Protein AF-M1UFF3-F1 (afdb_monomer)

Sequence (546 aa):
MTYLPQLSGSFTPADRETIQTNIAIHHLTHVRTKAGDVWRVRTPLNEKSVPLNDASAPPSKTRVTYEQVESFGITQKQAESALDDVVKDLTDSGVTITISPSSHRALGEVTQAVANSVERVTGASPIETPAAGQATVAQHEKVAPTQQVNDSESPNSSPQHGGRAHAILSASGASRWLNCPPSARLEEHHPDTTSDAADQGTAAHELAEHKLRQLQGLPTTRPKSPWHDEEMDDYTDAYADCVMAELEAAKQNSPAAFLSIEERLDFSHIVPDGFGTGDAVIIADDTAIIIDLKYGKGVEVSAVENPQMKLYALGALHLYGMIYNIQKIKMVIFQPRRNNTSIFETTVTDLLTWAETVVKPTAELAMAGEGQLTPGSWCGFCKHAPQCTALAAQHFQAIPTTSATSLEPTTPAPDTLTDQQIAQVIEHSAAIKKWLTSVEKHALTQAHNGHTYPGLKLVEGRSVRKWKDEHKVAEIAEAHGIDPWQKKLIGITDMTKLMGKKEFTEQLGDCLIKPEGAPTLVPESDPRPALTPDNAETYFVAIEAA

Nearest PDB structures (foldseek):
  8xa9-assembly2_B  TM=4.402E-01  e=5.142E-04  Homo sapiens
  5zyv-assembly1_A  TM=4.316E-01  e=7.638E-04  Homo sapiens
  8xa9-assembly1_A  TM=3.882E-01  e=9.050E-04  Homo sapiens
  3fov-assembly1_A  TM=4.863E-01  e=6.282E-02  Rhodopseudomonas palustris CGA009

Foldseek 3Di:
DAWDFDFFDQFFLVCLVVVQVCCVVVVFQWWAFPVRDIFGFDPDQDSFWTAGDDPPDDPPPRTDGSRRTGGTTDHPVVLVVVVVVVCVVCVVVVHDDDDDPVCPPCSPVVVVVVVVVVCVVPVDDDDDDDDDDDDDDDDDDDDDDDDDDDDDDDPDDDDQPPDDDADLCELVLPVPCLQFLLLSVLQVPPDDDDDPLNLLQSLLLQQLLQVLCVVVVHDDDHDDDPNDDPVSVVQSVVLSVVLVVVQVVLCVQAVPKDKDAQDWQDPCVLAPVYIDGQRIWIDRQQEIETEHEDAHPPDDDAPAVRRSQLSSVSSVCVVCVVPGVHFKYKYWYRHVNNPDIHIDIDTPVVSVVCSVVRRRVSSVCSVVSHDDGDDDPSLLVRSCNLPDPNNVCVLCVLQPDDDPDDPDPPRPDPVPDDPVSVVSCVVCVVVVVSSVVVNVVVVLVVVVVVDDDPPDDDDDDPDDDDDPDVVVVCVVCVVVVHRPDDPDDDDLVVVCVVCPVVRCCVPCVVVDDPPDPDDDDDPPPPPDDDDDDDDPVVPDDDDDDD

Organism: NCBI:txid1121353

Solvent-accessible surface area (backbone atoms only — not comparable to full-atom values): 33144 Å² total; per-residue (Å²): 132,63,73,45,77,78,46,72,55,87,42,47,53,88,43,43,66,63,50,52,49,48,32,65,75,68,62,43,44,28,35,30,30,74,87,70,53,74,42,35,54,40,81,80,64,48,73,67,28,43,34,45,57,60,98,84,58,68,98,83,67,58,56,45,43,30,76,46,37,36,28,33,15,42,43,50,71,56,55,52,50,54,48,51,52,52,51,48,56,38,43,76,70,73,45,89,81,85,83,65,87,87,53,86,85,47,75,76,58,51,58,55,53,52,53,59,53,49,43,78,75,69,73,71,81,84,84,78,82,80,76,93,79,88,87,84,90,83,88,82,90,84,83,84,88,89,80,91,74,92,80,83,83,83,93,83,72,85,80,66,83,91,73,66,88,74,40,77,65,23,32,90,46,29,64,36,31,69,62,14,16,25,52,37,50,57,30,72,82,45,82,90,78,86,47,75,69,53,55,45,33,52,51,46,52,51,46,25,52,34,52,44,29,53,76,68,72,41,93,72,69,84,72,87,55,96,68,74,44,71,68,52,50,54,41,28,48,53,48,39,51,51,54,51,51,53,50,52,59,37,30,76,80,23,79,82,38,47,78,42,69,62,37,78,17,52,32,39,95,59,30,79,74,16,46,42,68,39,55,31,38,34,47,29,59,46,33,36,39,41,41,40,78,40,69,63,76,88,61,90,70,65,26,63,90,27,51,33,57,53,44,40,49,48,3,46,42,63,73,40,45,86,82,30,71,53,48,35,39,39,33,35,25,40,23,60,80,68,76,40,76,25,69,30,74,50,42,48,68,60,52,52,48,45,40,64,74,48,47,29,62,33,39,53,31,17,75,70,43,35,81,57,77,53,71,56,84,52,46,83,77,40,79,44,44,69,77,32,64,52,45,50,50,60,65,48,67,63,48,86,79,83,66,99,80,63,100,63,87,76,71,75,58,78,90,75,52,54,73,71,50,51,51,50,40,58,73,45,41,66,58,48,53,52,47,51,54,45,35,52,52,50,52,52,53,42,40,74,73,71,50,81,55,90,99,58,80,94,70,86,73,86,81,76,92,69,78,93,47,65,65,64,49,34,54,55,29,48,77,70,76,36,81,73,70,82,90,68,84,69,54,72,69,59,46,27,65,74,56,33,67,65,53,32,47,74,72,45,41,91,76,57,80,82,71,79,75,76,90,70,94,71,64,89,85,50,90,69,80,84,82,82,83,86,59,81,75,83,78,63,81,82,81,81,79,132

Radius of gyration: 33.37 Å; Cα contacts (8 Å, |Δi|>4): 600; chains: 1; bounding box: 122×68×86 Å

Secondary structure (DSSP, 8-state):
--EEEEEES---GGGHHHHHHHHHHTT--EEEETTS-EEEBPSSPPSSEEEB--TTS-TT-SEEEGGGEEEEEEEHHHHHHHHHHHHHHHHHTT------GGGTT-HHHHHHHHHHHHHHHH--PPPPPPPP-------------------------PPPGGG----TT-GGGHHHHHH-TTHHHHHHTS-----HHHHHHHHHHHHHHHHHHHHTT--------TT--HHHHHHHHHHHHHHHHHHHHHHHH-TT-EEEEEEEEE-TTTSTT-EEEEEEEEEETTEEEEEEE---SSS----TT-HHHHHHHHHHHHHHTTTS---EEEEEEEEGGGTEEEEEEEEHHHHHHHIIIIIHHHHHHHHHT-S----SGGGGG-TTGGG-HHHHHHHHHTS----TT-----PPPGGGS-HHHHHHHHHHHHHHHHHHHHHHHHHHHHHHTT---TT-------PPP--S-HHHHHHHHHHTT------PPPPHHHHHHHH-HHHHHHHHGGG---PPPPP----TTSSSPPPPPPPGGGS-------

InterPro domains:
  IPR011604 PD-(D/E)XK endonuclease-like domain superfamily [G3DSA:3.90.320.10] (164-390)
  IPR021229 Protein of unknown function DUF2800 [PF10926] (166-529)

Mean predicted aligned error: 20.54 Å

Structure (mmCIF, N/CA/C/O backbone):
data_AF-M1UFF3-F1
#
_entry.id   AF-M1UFF3-F1
#
loop_
_atom_site.group_PDB
_atom_site.id
_atom_site.type_symbol
_atom_site.label_atom_id
_atom_site.label_alt_id
_atom_site.label_comp_id
_atom_site.label_asym_id
_atom_site.label_entity_id
_atom_site.label_seq_id
_atom_site.pdbx_PDB_ins_code
_atom_site.Cartn_x
_atom_site.Cartn_y
_atom_site.Cartn_z
_atom_site.occupancy
_atom_site.B_iso_or_equiv
_atom_site.auth_seq_id
_atom_site.auth_comp_id
_atom_site.auth_asym_id
_atom_site.auth_atom_id
_atom_site.pdbx_PDB_model_num
ATOM 1 N N . MET A 1 1 ? -3.125 -33.004 30.866 1.00 61.38 1 MET A N 1
ATOM 2 C CA . MET A 1 1 ? -4.552 -32.615 30.928 1.00 61.38 1 MET A CA 1
ATOM 3 C C . MET A 1 1 ? -5.401 -33.856 30.709 1.00 61.38 1 MET A C 1
ATOM 5 O O . MET A 1 1 ? -5.140 -34.567 29.748 1.00 61.38 1 MET A O 1
ATOM 9 N N . THR A 1 2 ? -6.381 -34.136 31.570 1.00 79.88 2 THR A N 1
ATOM 10 C CA . THR A 1 2 ? -7.380 -35.185 31.301 1.00 79.88 2 THR A CA 1
ATOM 11 C C . THR A 1 2 ? -8.375 -34.644 30.272 1.00 79.88 2 THR A C 1
ATOM 13 O O . THR A 1 2 ? -9.005 -33.615 30.510 1.00 79.88 2 THR A O 1
ATOM 16 N N . TYR A 1 3 ? -8.460 -35.286 29.109 1.00 83.88 3 TYR A N 1
ATOM 17 C CA . TYR A 1 3 ? -9.338 -34.900 28.000 1.00 83.88 3 TYR A CA 1
ATOM 18 C C . TYR A 1 3 ? -10.590 -35.777 27.997 1.00 83.88 3 TYR A C 1
ATOM 20 O O . TYR A 1 3 ? -10.480 -36.992 28.161 1.00 83.88 3 TYR A O 1
ATOM 28 N N . LEU A 1 4 ? -11.752 -35.159 27.793 1.00 82.31 4 LEU A N 1
ATOM 29 C CA . LEU A 1 4 ? -13.057 -35.810 27.773 1.00 82.31 4 LEU A CA 1
ATOM 30 C C . LEU A 1 4 ? -13.633 -35.728 26.346 1.00 82.31 4 LEU A C 1
ATOM 32 O O . LEU A 1 4 ? -13.991 -34.629 25.912 1.00 82.31 4 LEU A O 1
ATOM 36 N N . PRO A 1 5 ? -13.693 -36.846 25.596 1.00 83.19 5 PRO A N 1
ATOM 37 C CA . PRO A 1 5 ? -14.281 -36.862 24.260 1.00 83.19 5 PRO A CA 1
ATOM 38 C C . PRO A 1 5 ? -15.801 -36.681 24.343 1.00 83.19 5 PRO A C 1
ATOM 40 O O . PRO A 1 5 ? -16.456 -37.303 25.177 1.00 83.19 5 PRO A O 1
ATOM 43 N N . GLN A 1 6 ? -16.360 -35.853 23.461 1.00 81.50 6 GLN A N 1
ATOM 44 C CA . GLN A 1 6 ? -17.807 -35.609 23.361 1.00 81.50 6 GLN A CA 1
ATOM 45 C C . GLN A 1 6 ? -18.354 -35.869 21.951 1.00 81.50 6 GLN A C 1
ATOM 47 O O . GLN A 1 6 ? -19.518 -36.217 21.804 1.00 81.50 6 GLN A O 1
ATOM 52 N N . LEU A 1 7 ? -17.505 -35.789 20.923 1.00 87.81 7 LEU A N 1
ATOM 53 C CA . LEU A 1 7 ? -17.826 -36.178 19.551 1.00 87.81 7 LEU A CA 1
ATOM 54 C C . LEU A 1 7 ? -16.718 -37.097 19.038 1.00 87.81 7 LEU A C 1
ATOM 56 O O . LEU A 1 7 ? -15.593 -36.646 18.852 1.00 87.81 7 LEU A O 1
ATOM 60 N N . SER A 1 8 ? -17.006 -38.379 18.832 1.00 88.94 8 SER A N 1
ATOM 61 C CA . SER A 1 8 ? -16.014 -39.373 18.391 1.00 88.94 8 SER A CA 1
ATOM 62 C C . SER A 1 8 ? -16.473 -40.046 17.107 1.00 88.94 8 SER A C 1
ATOM 64 O O . SER A 1 8 ? -17.661 -40.321 16.948 1.00 88.94 8 SER A O 1
ATOM 66 N N . GLY A 1 9 ? -15.547 -40.328 16.196 1.00 84.62 9 GLY A N 1
ATOM 67 C CA . GLY A 1 9 ? -15.889 -40.931 14.914 1.00 84.62 9 GLY A CA 1
ATOM 68 C C . GLY A 1 9 ? -14.729 -40.935 13.928 1.00 84.62 9 GLY A C 1
ATOM 69 O O . GLY A 1 9 ? -13.611 -40.540 14.244 1.00 84.62 9 GLY A O 1
ATOM 70 N N . SER A 1 10 ? -15.007 -41.402 12.714 1.00 86.81 10 SER A N 1
ATOM 71 C CA . SER A 1 10 ? -14.131 -41.155 11.568 1.00 86.81 10 SER A CA 1
ATOM 72 C C . SER A 1 10 ? -14.657 -39.935 10.831 1.00 86.81 10 SER A C 1
ATOM 74 O O . SER A 1 10 ? -15.828 -39.918 10.469 1.00 86.81 10 SER A O 1
ATOM 76 N N . PHE A 1 11 ? -13.801 -38.938 10.630 1.00 90.81 11 PHE A N 1
ATOM 77 C CA . PHE A 1 11 ? -14.174 -37.671 10.013 1.00 90.81 11 PHE A CA 1
ATOM 78 C C . PHE A 1 11 ? -13.532 -37.533 8.634 1.00 90.81 11 PHE A C 1
ATOM 80 O O . PHE A 1 11 ? -12.402 -37.974 8.412 1.00 90.81 11 PHE A O 1
ATOM 87 N N . THR A 1 12 ? -14.252 -36.886 7.726 1.00 91.62 12 THR A N 1
ATOM 88 C CA . THR A 1 12 ? -13.815 -36.537 6.372 1.00 91.62 12 THR A CA 1
ATOM 89 C C . THR A 1 12 ? -14.075 -35.048 6.101 1.00 91.62 12 THR A C 1
ATOM 91 O O . THR A 1 12 ? -14.859 -34.426 6.821 1.00 91.62 12 THR A O 1
ATOM 94 N N . PRO A 1 13 ? -13.484 -34.452 5.047 1.00 91.00 13 PRO A N 1
ATOM 95 C CA . PRO A 1 13 ? -13.806 -33.091 4.604 1.00 91.00 13 PRO A CA 1
ATOM 96 C C . PRO A 1 13 ? -15.309 -32.806 4.437 1.00 91.00 13 PRO A C 1
ATOM 98 O O . PRO A 1 13 ? -15.757 -31.689 4.689 1.00 91.00 13 PRO A O 1
ATOM 101 N N . ALA A 1 14 ? -16.103 -33.816 4.059 1.00 89.31 14 ALA A N 1
ATOM 102 C CA . ALA A 1 14 ? -17.551 -33.681 3.892 1.00 89.31 14 ALA A CA 1
ATOM 103 C C . ALA A 1 14 ? -18.289 -33.433 5.220 1.00 89.31 14 ALA A C 1
ATOM 105 O O . ALA A 1 14 ? -19.358 -32.827 5.227 1.00 89.31 14 ALA A O 1
ATOM 106 N N . ASP A 1 15 ? -17.702 -33.840 6.348 1.00 88.25 15 ASP A N 1
ATOM 107 C CA . ASP A 1 15 ? -18.299 -33.695 7.676 1.00 88.25 15 ASP A CA 1
ATOM 108 C C . ASP A 1 15 ? -18.047 -32.310 8.291 1.00 88.25 15 ASP A C 1
ATOM 110 O O . ASP A 1 15 ? -18.546 -32.027 9.381 1.00 88.25 15 ASP A O 1
ATOM 114 N N . ARG A 1 16 ? -17.287 -31.431 7.612 1.00 90.31 16 ARG A N 1
ATOM 115 C CA . ARG A 1 16 ? -16.853 -30.125 8.135 1.00 90.31 16 ARG A CA 1
ATOM 116 C C . ARG A 1 16 ? -17.991 -29.324 8.749 1.00 90.31 16 ARG A C 1
ATOM 118 O O . ARG A 1 16 ? -17.844 -28.842 9.866 1.00 90.31 16 ARG A O 1
ATOM 125 N N . GLU A 1 17 ? -19.092 -29.148 8.022 1.00 86.62 17 GLU A N 1
ATOM 126 C CA . GLU A 1 17 ? -20.212 -28.314 8.475 1.00 86.62 17 GLU A CA 1
ATOM 127 C C . GLU A 1 17 ? -20.863 -28.909 9.729 1.00 86.62 17 GLU A C 1
ATOM 129 O O . GLU A 1 17 ? -21.040 -28.217 10.728 1.00 86.62 17 GLU A O 1
ATOM 134 N N . THR A 1 18 ? -21.080 -30.224 9.737 1.00 86.94 18 THR A N 1
ATOM 135 C CA . THR A 1 18 ? -21.598 -30.954 10.899 1.00 86.94 18 THR A CA 1
ATOM 136 C C . THR A 1 18 ? -20.680 -30.815 12.114 1.00 86.94 18 THR A C 1
ATOM 138 O O . THR A 1 18 ? -21.150 -30.554 13.224 1.00 86.94 18 THR A O 1
ATOM 141 N N . ILE A 1 19 ? -19.363 -30.949 11.931 1.00 89.06 19 ILE A N 1
ATOM 142 C CA . ILE A 1 19 ? -18.381 -30.793 13.014 1.00 89.06 19 ILE A CA 1
ATOM 143 C C . ILE A 1 19 ? -18.367 -29.343 13.513 1.00 89.06 19 ILE A C 1
ATOM 145 O O . ILE A 1 19 ? -18.391 -29.116 14.720 1.00 89.06 19 ILE A O 1
ATOM 149 N N . GLN A 1 20 ? -18.369 -28.365 12.604 1.00 88.44 20 GLN A N 1
ATOM 150 C CA . GLN A 1 20 ? -18.406 -26.935 12.914 1.00 88.44 20 GLN A CA 1
ATOM 151 C C . GLN A 1 20 ? -19.612 -26.590 13.798 1.00 88.44 20 GLN A C 1
ATOM 153 O O . GLN A 1 20 ? -19.463 -25.904 14.811 1.00 88.44 20 GLN A O 1
ATOM 158 N N . THR A 1 21 ? -20.788 -27.115 13.448 1.00 82.69 21 THR A N 1
ATOM 159 C CA . THR A 1 21 ? -22.020 -26.954 14.224 1.00 82.69 21 THR A CA 1
ATOM 160 C C . THR A 1 21 ? -21.904 -27.599 15.604 1.00 82.69 21 THR A C 1
ATOM 162 O O . THR A 1 21 ? -22.241 -26.965 16.599 1.00 82.69 21 THR A O 1
ATOM 165 N N . ASN A 1 22 ? -21.366 -28.818 15.701 1.00 82.88 22 ASN A N 1
ATOM 166 C CA . ASN A 1 22 ? -21.171 -29.489 16.991 1.00 82.88 22 ASN A CA 1
ATOM 167 C C . ASN A 1 22 ? -20.160 -28.760 17.891 1.00 82.88 22 ASN A C 1
ATOM 169 O O . ASN A 1 22 ? -20.372 -28.676 19.098 1.00 82.88 22 ASN A O 1
ATOM 173 N N . ILE A 1 23 ? -19.091 -28.196 17.319 1.00 85.25 23 ILE A N 1
ATOM 174 C CA . ILE A 1 23 ? -18.131 -27.362 18.052 1.00 85.25 23 ILE A CA 1
ATOM 175 C C . ILE A 1 23 ? -18.831 -26.141 18.655 1.00 85.25 23 ILE A C 1
ATOM 177 O O . ILE A 1 23 ? -18.603 -25.833 19.824 1.00 85.25 23 ILE A O 1
ATOM 181 N N . ALA A 1 24 ? -19.695 -25.478 17.882 1.00 75.75 24 ALA A N 1
ATOM 182 C CA . ALA A 1 24 ? -20.435 -24.310 18.346 1.00 75.75 24 ALA A CA 1
ATOM 183 C C . ALA A 1 24 ? -21.475 -24.663 19.425 1.00 75.75 24 ALA A C 1
ATOM 185 O O . ALA A 1 24 ? -21.531 -23.986 20.447 1.00 75.75 24 ALA A O 1
ATOM 186 N N . ILE A 1 25 ? -22.260 -25.729 19.222 1.00 75.81 25 ILE A N 1
ATOM 187 C CA . ILE A 1 25 ? -23.341 -26.143 20.135 1.00 75.81 25 ILE A CA 1
ATOM 188 C C . ILE A 1 25 ? -22.792 -26.684 21.457 1.00 75.81 25 ILE A C 1
ATOM 190 O O . ILE A 1 25 ? -23.290 -26.338 22.524 1.00 75.81 25 ILE A O 1
ATOM 194 N N . HIS A 1 26 ? -21.779 -27.549 21.399 1.00 77.12 26 HIS A N 1
ATOM 195 C CA . HIS A 1 26 ? -21.250 -28.238 22.578 1.00 77.12 26 HIS A CA 1
ATOM 196 C C . HIS A 1 26 ? -19.996 -27.569 23.151 1.00 77.12 26 HIS A C 1
ATOM 198 O O . HIS A 1 26 ? -19.351 -28.128 24.036 1.00 77.12 26 HIS A O 1
ATOM 204 N N . HIS A 1 27 ? -19.635 -26.384 22.647 1.00 81.50 27 HIS A N 1
ATOM 205 C CA . HIS A 1 27 ? -18.448 -25.629 23.056 1.00 81.50 27 HIS A CA 1
ATOM 206 C C . HIS A 1 27 ? -17.168 -26.486 23.067 1.00 81.50 27 HIS A C 1
ATOM 208 O O . HIS A 1 27 ? -16.345 -26.416 23.986 1.00 81.50 27 HIS A O 1
ATOM 214 N N . LEU A 1 28 ? -16.995 -27.325 22.041 1.00 87.06 28 LEU A N 1
ATOM 215 C CA . LEU A 1 28 ? -15.848 -28.226 21.942 1.00 87.06 28 LEU A CA 1
ATOM 216 C C . LEU A 1 28 ? -14.594 -27.406 21.656 1.00 87.06 28 LEU A C 1
ATOM 218 O O . LEU A 1 28 ? -14.489 -26.727 20.640 1.00 87.06 28 LEU A O 1
ATOM 222 N N . THR A 1 29 ? -13.615 -27.473 22.549 1.00 88.62 29 THR A N 1
ATOM 223 C CA . THR A 1 29 ? -12.421 -26.619 22.461 1.00 88.62 29 THR A CA 1
ATOM 224 C C . THR A 1 29 ? -11.179 -27.373 22.013 1.00 88.62 29 THR A C 1
ATOM 226 O O . THR A 1 29 ? -10.189 -26.740 21.651 1.00 88.62 29 THR A O 1
ATOM 229 N N . HIS A 1 30 ? -11.204 -28.706 22.038 1.00 92.00 30 HIS A N 1
ATOM 230 C CA . HIS A 1 30 ? -10.039 -29.543 21.780 1.00 92.00 30 HIS A CA 1
ATOM 231 C C . HIS A 1 30 ? -10.352 -30.691 20.820 1.00 92.00 30 HIS A C 1
ATOM 233 O O . HIS A 1 30 ? -11.442 -31.260 20.830 1.00 92.00 30 HIS A O 1
ATOM 239 N N . VAL A 1 31 ? -9.349 -31.082 20.042 1.00 92.81 31 VAL A N 1
ATOM 240 C CA . VAL A 1 31 ? -9.351 -32.237 19.150 1.00 92.81 31 VAL A CA 1
ATOM 241 C C . VAL A 1 31 ? -8.292 -33.226 19.614 1.00 92.81 31 VAL A C 1
ATOM 243 O O . VAL A 1 31 ? -7.175 -32.839 19.954 1.00 92.81 31 VAL A O 1
ATOM 246 N N . ARG A 1 32 ? -8.638 -34.509 19.634 1.00 91.94 32 ARG A N 1
ATOM 247 C CA . ARG A 1 32 ? -7.701 -35.612 19.815 1.00 91.94 32 ARG A CA 1
ATOM 248 C C . ARG A 1 32 ? -7.445 -36.264 18.465 1.00 91.94 32 ARG A C 1
ATOM 250 O O . ARG A 1 32 ? -8.379 -36.584 17.731 1.00 91.94 32 ARG A O 1
ATOM 257 N N . THR A 1 33 ? -6.177 -36.448 18.137 1.00 92.50 33 THR A N 1
ATOM 258 C CA . THR A 1 33 ? -5.748 -37.181 16.943 1.00 92.50 33 THR A CA 1
ATOM 259 C C . THR A 1 33 ? -5.658 -38.675 17.230 1.00 92.50 33 THR A C 1
ATOM 261 O O . THR A 1 33 ? -5.407 -39.067 18.365 1.00 92.50 33 THR A O 1
ATOM 264 N N . LYS A 1 34 ? -5.727 -39.510 16.189 1.00 90.44 34 LYS A N 1
ATOM 265 C CA . LYS A 1 34 ? -5.519 -40.969 16.286 1.00 90.44 34 LYS A CA 1
ATOM 266 C C . LYS A 1 34 ? -4.137 -41.365 16.826 1.00 90.44 34 LYS A C 1
ATOM 268 O O . LYS A 1 34 ? -3.945 -42.501 17.244 1.00 90.44 34 LYS A O 1
ATOM 273 N N . ALA A 1 35 ? -3.172 -40.442 16.815 1.00 86.00 35 ALA A N 1
ATOM 274 C CA . ALA A 1 35 ? -1.857 -40.625 17.430 1.00 86.00 35 ALA A CA 1
ATOM 275 C C . ALA A 1 35 ? -1.863 -40.386 18.956 1.00 86.00 35 ALA A C 1
ATOM 277 O O . ALA A 1 35 ? -0.835 -40.552 19.604 1.00 86.00 35 ALA A O 1
ATOM 278 N N . GLY A 1 36 ? -3.004 -39.995 19.534 1.00 84.88 36 GLY A N 1
ATOM 279 C CA . GLY A 1 36 ? -3.168 -39.695 20.956 1.00 84.88 36 GLY A CA 1
ATOM 280 C C . GLY A 1 36 ? -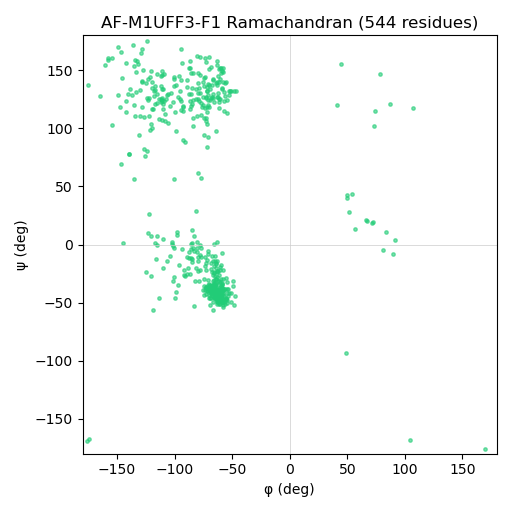2.896 -38.237 21.334 1.00 84.88 36 GLY A C 1
ATOM 281 O O . GLY A 1 36 ? -3.193 -37.850 22.466 1.00 84.88 36 GLY A O 1
ATOM 282 N N . ASP A 1 37 ? -2.386 -37.413 20.411 1.00 87.31 37 ASP A N 1
ATOM 283 C CA . ASP A 1 37 ? -2.147 -35.990 20.672 1.00 87.31 37 ASP A CA 1
ATOM 284 C C . ASP A 1 37 ? -3.472 -35.241 20.864 1.00 87.31 37 ASP A C 1
ATOM 286 O O . ASP A 1 37 ? -4.401 -35.427 20.073 1.00 87.31 37 ASP A O 1
ATOM 290 N N . VAL A 1 38 ? -3.538 -34.349 21.855 1.00 87.56 38 VAL A N 1
ATOM 291 C CA . VAL A 1 38 ? -4.688 -33.468 22.106 1.00 87.56 38 VAL A CA 1
ATOM 292 C C . VAL A 1 38 ? -4.274 -32.025 21.858 1.00 87.56 38 VAL A C 1
ATOM 294 O O . VAL A 1 38 ? -3.327 -31.544 22.473 1.00 87.56 38 VAL A O 1
ATOM 297 N N . TRP A 1 39 ? -5.015 -31.333 21.000 1.00 87.81 39 TRP A N 1
ATOM 298 C CA . TRP A 1 39 ? -4.740 -29.961 20.587 1.00 87.81 39 TRP A CA 1
ATOM 299 C C . TRP A 1 39 ? -5.969 -29.092 20.777 1.00 87.81 39 TRP A C 1
ATOM 301 O O . TRP A 1 39 ? -7.095 -29.567 20.638 1.00 87.81 39 TRP A O 1
ATOM 311 N N . ARG A 1 40 ? -5.775 -27.804 21.050 1.00 88.31 40 ARG A N 1
ATOM 312 C CA . ARG A 1 40 ? -6.879 -26.846 21.025 1.00 88.31 40 ARG A CA 1
ATOM 313 C C . ARG A 1 40 ? -7.262 -26.548 19.576 1.00 88.31 40 ARG A C 1
ATOM 315 O O . ARG A 1 40 ? -6.389 -26.374 18.728 1.00 88.31 40 ARG A O 1
ATOM 322 N N . VAL A 1 41 ? -8.558 -26.503 19.297 1.00 88.25 41 VAL A N 1
ATOM 323 C CA . VAL A 1 41 ? -9.100 -26.264 17.954 1.00 88.25 41 VAL A CA 1
ATOM 324 C C . VAL A 1 41 ? -9.280 -24.773 17.726 1.00 88.25 41 VAL A C 1
ATOM 326 O O . VAL A 1 41 ? -9.700 -24.041 18.624 1.00 88.25 41 VAL A O 1
ATOM 329 N N . ARG A 1 42 ? -8.981 -24.333 16.506 1.00 85.69 42 ARG A N 1
ATOM 330 C CA . ARG A 1 42 ? -9.350 -23.019 15.996 1.00 85.69 42 ARG A CA 1
ATOM 331 C C . ARG A 1 42 ? -10.580 -23.144 15.099 1.00 85.69 42 ARG A C 1
ATOM 333 O O . ARG A 1 42 ? -10.723 -24.120 14.370 1.00 85.69 42 ARG A O 1
ATOM 340 N N . THR A 1 43 ? -11.457 -22.151 15.143 1.00 81.31 43 THR A N 1
ATOM 341 C CA . THR A 1 43 ? -12.615 -22.035 14.250 1.00 81.31 43 THR A CA 1
ATOM 342 C C . THR A 1 43 ? -12.544 -20.729 13.450 1.00 81.31 43 THR A C 1
ATOM 344 O O . THR A 1 43 ? -12.041 -19.748 14.001 1.00 81.31 43 THR A O 1
ATOM 347 N N . PRO A 1 44 ? -13.070 -20.678 12.210 1.00 85.38 44 PRO A N 1
ATOM 348 C CA . PRO A 1 44 ? -13.746 -21.766 11.498 1.00 85.38 44 PRO A CA 1
ATOM 349 C C . PRO A 1 44 ? -12.796 -22.894 11.060 1.00 85.38 44 PRO A C 1
ATOM 351 O O . PRO A 1 44 ? -11.581 -22.734 11.059 1.00 85.38 44 PRO A O 1
ATOM 354 N N . LEU A 1 45 ? -13.354 -24.069 10.770 1.00 88.69 45 LEU A N 1
ATOM 355 C CA . LEU A 1 45 ? -12.615 -25.217 10.261 1.00 88.69 45 LEU A CA 1
ATOM 356 C C . LEU A 1 45 ? -12.334 -25.042 8.762 1.00 88.69 45 LEU A C 1
ATOM 358 O O . LEU A 1 45 ? -13.176 -24.544 8.009 1.00 88.69 45 LEU A O 1
ATOM 362 N N . ASN A 1 46 ? -11.181 -25.525 8.302 1.00 86.31 46 ASN A N 1
ATOM 363 C CA . ASN A 1 46 ? -10.808 -25.446 6.890 1.00 86.31 46 ASN A CA 1
ATOM 364 C C . ASN A 1 46 ? -11.501 -26.558 6.094 1.00 86.31 46 ASN A C 1
ATOM 366 O O . ASN A 1 46 ? -11.958 -27.559 6.648 1.00 86.31 46 ASN A O 1
ATOM 370 N N . GLU A 1 47 ? -11.555 -26.414 4.769 1.00 84.56 47 GLU A N 1
ATOM 371 C CA . GLU A 1 47 ? -12.203 -27.396 3.886 1.00 84.56 47 GLU A CA 1
ATOM 372 C C . GLU A 1 47 ? -11.628 -28.811 4.046 1.00 84.56 47 GLU A C 1
ATOM 374 O O . GLU A 1 47 ? -12.380 -29.775 4.065 1.00 84.56 47 GLU A O 1
ATOM 379 N N . LYS A 1 48 ? -10.309 -28.941 4.239 1.00 87.75 48 LYS A N 1
ATOM 380 C CA . LYS A 1 48 ? -9.615 -30.242 4.300 1.00 87.75 48 LYS A CA 1
ATOM 381 C C . LYS A 1 48 ? -8.944 -30.546 5.644 1.00 87.75 48 LYS A C 1
ATOM 383 O O . LYS A 1 48 ? -8.298 -31.582 5.787 1.00 87.75 48 LYS A O 1
ATOM 388 N N . SER A 1 49 ? -9.052 -29.657 6.631 1.00 91.06 49 SER A N 1
ATOM 389 C CA . SER A 1 49 ? -8.337 -29.816 7.902 1.00 91.06 49 SER A CA 1
ATOM 390 C C . SER A 1 49 ? -8.963 -29.049 9.062 1.00 91.06 49 SER A C 1
ATOM 392 O O . SER A 1 49 ? -9.616 -28.028 8.875 1.00 91.06 49 SER A O 1
ATOM 394 N N . VAL A 1 50 ? -8.642 -29.488 10.275 1.00 90.75 50 VAL A N 1
ATOM 395 C CA . VAL A 1 50 ? -8.913 -28.806 11.540 1.00 90.75 50 VAL A CA 1
ATOM 396 C C . VAL A 1 50 ? -7.699 -27.942 11.909 1.00 90.75 50 VAL A C 1
ATOM 398 O O . VAL A 1 50 ? -6.621 -28.498 12.154 1.00 90.75 50 VAL A O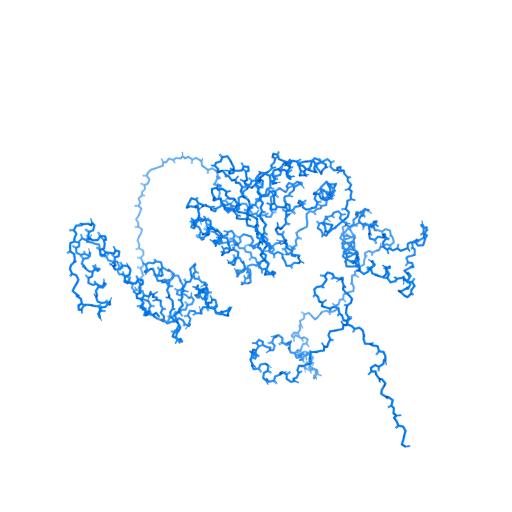 1
ATOM 401 N N . PRO A 1 51 ? -7.826 -26.606 11.944 1.00 88.69 51 PRO A N 1
ATOM 402 C CA . PRO A 1 51 ? -6.746 -25.733 12.382 1.00 88.69 51 PRO A CA 1
ATOM 403 C C . PRO A 1 51 ? -6.566 -25.816 13.905 1.00 88.69 51 PRO A C 1
ATOM 405 O O . PRO A 1 51 ? -7.529 -25.977 14.661 1.00 88.69 51 PRO A O 1
ATOM 408 N N . LEU A 1 52 ? -5.316 -25.739 14.360 1.00 88.50 52 LEU A N 1
ATOM 409 C CA . LEU A 1 52 ? -4.928 -25.886 15.762 1.00 88.50 52 LEU A CA 1
ATOM 410 C C . LEU A 1 52 ? -4.488 -24.539 16.348 1.00 88.50 52 LEU A C 1
ATOM 412 O O . LEU A 1 52 ? -3.903 -23.717 15.649 1.00 88.50 52 LEU A O 1
ATOM 416 N N . ASN A 1 53 ? -4.755 -24.319 17.634 1.00 70.88 53 ASN A N 1
ATOM 417 C CA . ASN A 1 53 ? -4.404 -23.093 18.349 1.00 70.88 53 ASN A CA 1
ATOM 418 C C . ASN A 1 53 ? -3.596 -23.408 19.614 1.00 70.88 53 ASN A C 1
ATOM 420 O O . ASN A 1 53 ? -4.153 -23.470 20.709 1.00 70.88 53 ASN A O 1
ATOM 424 N N . ASP A 1 54 ? -2.290 -23.625 19.479 1.00 63.59 54 ASP A N 1
ATOM 425 C CA . ASP A 1 54 ? -1.409 -23.744 20.640 1.00 63.59 54 ASP A CA 1
ATOM 426 C C . ASP A 1 54 ? -0.135 -22.916 20.442 1.00 63.59 54 ASP A C 1
ATOM 428 O O . ASP A 1 54 ? 0.719 -23.241 19.617 1.00 63.59 54 ASP A O 1
ATOM 432 N N . ALA A 1 55 ? -0.013 -21.838 21.221 1.00 48.53 55 ALA A N 1
ATOM 433 C CA . ALA A 1 55 ? 1.142 -20.941 21.225 1.00 48.53 55 ALA A CA 1
ATOM 434 C C . ALA A 1 55 ? 2.438 -21.619 21.717 1.00 48.53 55 ALA A C 1
ATOM 436 O O . ALA A 1 55 ? 3.512 -21.031 21.607 1.00 48.53 55 ALA A O 1
ATOM 437 N N . SER A 1 56 ? 2.352 -22.838 22.266 1.00 46.53 56 SER A N 1
ATOM 438 C CA . SER A 1 56 ? 3.494 -23.612 22.768 1.00 46.53 56 SER A CA 1
ATOM 439 C C . SER A 1 56 ? 3.971 -24.727 21.824 1.00 46.53 56 SER A C 1
ATOM 441 O O . SER A 1 56 ? 4.955 -25.408 22.122 1.00 46.53 56 SER A O 1
ATOM 443 N N . ALA A 1 57 ? 3.310 -24.916 20.676 1.00 49.56 57 ALA A N 1
ATOM 444 C CA . ALA A 1 57 ? 3.654 -25.964 19.722 1.00 49.56 57 ALA A CA 1
ATOM 445 C C . ALA A 1 57 ? 4.860 -25.584 18.836 1.00 49.56 57 ALA A C 1
ATOM 447 O O . ALA A 1 57 ? 5.021 -24.418 18.470 1.00 49.56 57 ALA A O 1
ATOM 448 N N . PRO A 1 58 ? 5.701 -26.552 18.421 1.00 47.47 58 PRO A N 1
ATOM 449 C CA . PRO A 1 58 ? 6.723 -26.301 17.409 1.00 47.47 58 PRO A CA 1
ATOM 450 C C . PRO A 1 58 ? 6.080 -25.821 16.088 1.00 47.47 58 PRO A C 1
ATOM 452 O O . PRO A 1 58 ? 4.980 -26.267 15.753 1.00 47.47 58 PRO A O 1
ATOM 455 N N . PRO A 1 59 ? 6.770 -24.984 15.285 1.00 51.03 59 PRO A N 1
ATOM 456 C CA . PRO A 1 59 ? 6.208 -24.278 14.119 1.00 51.03 59 PRO A CA 1
ATOM 457 C C . PRO A 1 59 ? 5.703 -25.170 12.966 1.00 51.03 59 PRO A C 1
ATOM 459 O O . PRO A 1 59 ? 5.285 -24.663 11.931 1.00 51.03 59 PRO A O 1
ATOM 462 N N . SER A 1 60 ? 5.751 -26.498 13.100 1.00 53.31 60 SER A N 1
ATOM 463 C CA . SER A 1 60 ? 5.453 -27.448 12.026 1.00 53.31 60 SER A CA 1
ATOM 464 C C . SER A 1 60 ? 4.023 -27.995 12.007 1.00 53.31 60 SER A C 1
ATOM 466 O O . SER A 1 60 ? 3.623 -28.531 10.975 1.00 53.31 60 SER A O 1
ATOM 468 N N . LYS A 1 61 ? 3.239 -27.897 13.093 1.00 62.78 61 LYS A N 1
ATOM 469 C CA . LYS A 1 61 ? 1.909 -28.539 13.172 1.00 62.78 61 LYS A CA 1
ATOM 470 C C . LYS A 1 61 ? 0.813 -27.533 13.525 1.00 62.78 61 LYS A C 1
ATOM 472 O O . LYS A 1 61 ? 0.318 -27.485 14.642 1.00 62.78 61 LYS A O 1
ATOM 477 N N . THR A 1 62 ? 0.432 -26.732 12.533 1.00 79.06 62 THR A N 1
ATOM 478 C CA . THR A 1 62 ? -0.632 -25.716 12.637 1.00 79.06 62 THR A CA 1
ATOM 479 C C . THR A 1 62 ? -2.036 -26.270 12.369 1.00 79.06 62 THR A C 1
ATOM 481 O O . THR A 1 62 ? -3.028 -25.592 12.627 1.00 79.06 62 THR A O 1
ATOM 484 N N . ARG A 1 63 ? -2.146 -27.500 11.844 1.00 85.62 63 ARG A N 1
ATOM 485 C CA . ARG A 1 63 ? -3.412 -28.147 11.463 1.00 85.62 63 ARG A CA 1
ATOM 486 C C . ARG A 1 63 ? -3.310 -29.677 11.497 1.00 85.62 63 ARG A C 1
ATOM 488 O O . ARG A 1 63 ? -2.210 -30.228 11.426 1.00 85.62 63 ARG A O 1
ATOM 495 N N . VAL A 1 64 ? -4.453 -30.358 11.564 1.00 90.25 64 VAL A N 1
ATOM 496 C CA . VAL A 1 64 ? -4.587 -31.816 11.370 1.00 90.25 64 VAL A CA 1
ATOM 497 C C . VAL A 1 64 ? -5.667 -32.106 10.335 1.00 90.25 64 VAL A C 1
ATOM 499 O O . VAL A 1 64 ? -6.687 -31.428 10.292 1.00 90.25 64 VAL A O 1
ATOM 502 N N . THR A 1 65 ? -5.445 -33.090 9.469 1.00 92.81 65 THR A N 1
ATOM 503 C CA . THR A 1 65 ? -6.465 -33.523 8.492 1.00 92.81 65 THR A CA 1
ATOM 504 C C . THR A 1 65 ? -7.632 -34.206 9.206 1.00 92.81 65 THR A C 1
ATOM 506 O O . THR A 1 65 ? -7.439 -34.767 10.288 1.00 92.81 65 THR A O 1
ATOM 509 N N . TYR A 1 66 ? -8.838 -34.174 8.631 1.00 91.69 66 TYR A N 1
ATOM 510 C CA . TYR A 1 66 ? -10.013 -34.808 9.249 1.00 91.69 66 TYR A CA 1
ATOM 511 C C . TYR A 1 66 ? -9.801 -36.309 9.479 1.00 91.69 66 TYR A C 1
ATOM 513 O O . TYR A 1 66 ? -10.172 -36.846 10.520 1.00 91.69 66 TYR A O 1
ATOM 521 N N . GLU A 1 67 ? -9.081 -36.966 8.574 1.00 91.44 67 GLU A N 1
ATOM 522 C CA . GLU A 1 67 ? -8.756 -38.387 8.646 1.00 91.44 67 GLU A CA 1
ATOM 523 C C . GLU A 1 67 ? -7.846 -38.727 9.836 1.00 91.44 67 GLU A C 1
ATOM 525 O O . GLU A 1 67 ? -7.838 -39.869 10.309 1.00 91.44 67 GLU A O 1
ATOM 530 N N . GLN A 1 68 ? -7.078 -37.750 10.330 1.00 92.06 68 GLN A N 1
ATOM 531 C CA . GLN A 1 68 ? -6.217 -37.884 11.507 1.00 92.06 68 GLN A CA 1
ATOM 532 C C . GLN A 1 68 ? -6.963 -37.647 12.823 1.00 92.06 68 GLN A C 1
ATOM 534 O O . GLN A 1 68 ? -6.408 -37.950 13.883 1.00 92.06 68 GLN A O 1
ATOM 539 N N . VAL A 1 69 ? -8.187 -37.121 12.781 1.00 93.56 69 VAL A N 1
ATOM 540 C CA . VAL A 1 69 ? -8.988 -36.846 13.974 1.00 93.56 69 VAL A CA 1
ATOM 541 C C . VAL A 1 69 ? -9.621 -38.134 14.499 1.00 93.56 69 VAL A C 1
ATOM 543 O O . VAL A 1 69 ? -10.149 -38.946 13.742 1.00 93.56 69 VAL A O 1
ATOM 546 N N . GLU A 1 70 ? -9.537 -38.324 15.814 1.00 93.62 70 GLU A N 1
ATOM 547 C CA . GLU A 1 70 ? -10.210 -39.392 16.559 1.00 93.62 70 GLU A CA 1
ATOM 548 C C . GLU A 1 70 ? -11.479 -38.861 17.241 1.00 93.62 70 GLU A C 1
ATOM 550 O O . GLU A 1 70 ? -12.545 -39.473 17.156 1.00 93.62 70 GLU A O 1
ATOM 555 N N . SER A 1 71 ? -11.381 -37.701 17.900 1.00 94.31 71 SER A N 1
ATOM 556 C CA . SER A 1 71 ? -12.511 -37.098 18.609 1.00 94.31 71 SER A CA 1
ATOM 557 C C . SER A 1 71 ? -12.357 -35.589 18.824 1.00 94.31 71 SER A C 1
ATOM 559 O O . SER A 1 71 ? -11.247 -35.061 18.851 1.00 94.31 71 SER A O 1
ATOM 561 N N . PHE A 1 72 ? -13.469 -34.903 19.080 1.00 93.69 72 PHE A N 1
ATOM 562 C CA . PHE A 1 72 ? -13.538 -33.547 19.627 1.00 93.69 72 PHE A CA 1
ATOM 563 C C . PHE A 1 72 ? -14.105 -33.574 21.051 1.00 93.69 72 PHE A C 1
ATOM 565 O O . PHE A 1 72 ? -14.886 -34.457 21.413 1.00 93.69 72 PHE A O 1
ATOM 572 N N . GLY A 1 73 ? -13.675 -32.630 21.886 1.00 91.44 73 GLY A N 1
ATOM 573 C CA . GLY A 1 73 ? -13.984 -32.643 23.310 1.00 91.44 73 GLY A CA 1
ATOM 574 C C . GLY A 1 73 ? -13.503 -31.409 24.066 1.00 91.44 73 GLY A C 1
ATOM 575 O O . GLY A 1 73 ? -13.089 -30.403 23.484 1.00 91.44 73 GLY A O 1
ATOM 576 N N . ILE A 1 74 ? -13.541 -31.520 25.389 1.00 87.00 74 ILE A N 1
ATOM 577 C CA . ILE A 1 74 ? -13.114 -30.489 26.342 1.00 87.00 74 ILE A CA 1
ATOM 578 C C . ILE A 1 74 ? -12.134 -31.082 27.360 1.00 87.00 74 ILE A C 1
ATOM 580 O O . ILE A 1 74 ? -11.959 -32.299 27.459 1.00 87.00 74 ILE A O 1
ATOM 584 N N . THR A 1 75 ? -11.467 -30.229 28.133 1.00 84.69 75 THR A N 1
ATOM 585 C CA . THR A 1 75 ? -10.623 -30.687 29.247 1.00 84.69 75 THR A CA 1
ATOM 586 C C . THR A 1 75 ? -11.442 -30.853 30.526 1.00 84.69 75 THR A C 1
ATOM 588 O O . THR A 1 75 ? -12.422 -30.143 30.740 1.00 84.69 75 THR A O 1
ATOM 591 N N . GLN A 1 76 ? -11.014 -31.750 31.418 1.00 75.94 76 GLN A N 1
ATOM 592 C CA . GLN A 1 76 ? -11.670 -31.965 32.714 1.00 75.94 76 GLN A CA 1
ATOM 593 C C . GLN A 1 76 ? -11.798 -30.666 33.529 1.00 75.94 76 GLN A C 1
ATOM 595 O O . GLN A 1 76 ? -12.847 -30.414 34.104 1.00 75.94 76 GLN A O 1
ATOM 600 N N . LYS A 1 77 ? -10.784 -29.792 33.493 1.00 74.50 77 LYS A N 1
ATOM 601 C CA . LYS A 1 77 ? -10.821 -28.481 34.161 1.00 74.50 77 LYS A CA 1
ATOM 602 C C . LYS A 1 77 ? -11.938 -27.575 33.621 1.00 74.50 77 LYS A C 1
ATOM 604 O O . LYS A 1 77 ? -12.552 -26.839 34.382 1.00 74.50 77 LYS A O 1
ATOM 609 N N . GLN A 1 78 ? -12.200 -27.618 32.313 1.00 71.50 78 GLN A N 1
ATOM 610 C CA . GLN A 1 78 ? -13.307 -26.869 31.706 1.00 71.50 78 GLN A CA 1
ATOM 611 C C . GLN A 1 78 ? -14.662 -27.487 32.055 1.00 71.50 78 GLN A C 1
ATOM 613 O O . GLN A 1 78 ? -15.610 -26.752 32.296 1.00 71.50 78 GLN A O 1
ATOM 618 N N . ALA A 1 79 ? -14.746 -28.818 32.124 1.00 69.44 79 ALA A N 1
ATOM 619 C CA . ALA A 1 79 ? -15.959 -29.506 32.556 1.00 69.44 79 ALA A CA 1
ATOM 620 C C . ALA A 1 79 ? -16.308 -29.196 34.024 1.00 69.44 79 ALA A C 1
ATOM 622 O O . ALA A 1 79 ? -17.471 -28.970 34.337 1.00 69.44 79 ALA A O 1
ATOM 623 N N . GLU A 1 80 ? -15.306 -29.146 34.908 1.00 70.00 80 GLU A N 1
ATOM 624 C CA . GLU A 1 80 ? -15.464 -28.769 36.320 1.00 70.00 80 GLU A CA 1
ATOM 625 C C . GLU A 1 80 ? -15.898 -27.301 36.462 1.00 70.00 80 GLU A C 1
ATOM 627 O O . GLU A 1 80 ? -16.865 -27.028 37.163 1.00 70.00 80 GLU A O 1
ATOM 632 N N . SER A 1 81 ? -15.279 -26.376 35.717 1.00 69.25 81 SER A N 1
ATOM 633 C CA . SER A 1 81 ? -15.681 -24.959 35.705 1.00 69.25 81 SER A CA 1
ATOM 634 C C . SER A 1 81 ? -17.123 -24.758 35.231 1.00 69.25 81 SER A C 1
ATOM 636 O O . SER A 1 81 ? -17.862 -23.994 35.838 1.00 69.25 81 SER A O 1
ATOM 638 N N . ALA A 1 82 ? -17.540 -25.457 34.171 1.00 67.69 82 ALA A N 1
ATOM 639 C CA . ALA A 1 82 ? -18.912 -25.372 33.673 1.00 67.69 82 ALA A CA 1
ATOM 640 C C . ALA A 1 82 ? -19.927 -25.935 34.684 1.00 67.69 82 ALA A C 1
ATOM 642 O O . ALA A 1 82 ? -21.049 -25.444 34.777 1.00 67.69 82 ALA A O 1
ATOM 643 N N . LEU A 1 83 ? -19.539 -26.958 35.455 1.00 65.25 83 LEU A N 1
ATOM 644 C CA . LEU A 1 83 ? -20.369 -27.498 36.528 1.00 65.25 83 LEU A CA 1
ATOM 645 C C . LEU A 1 83 ? -20.509 -26.494 37.681 1.00 65.25 83 LEU A C 1
ATOM 647 O O . LEU A 1 83 ? -21.614 -26.327 38.191 1.00 65.25 83 LEU A O 1
ATOM 651 N N . ASP A 1 84 ? -19.424 -25.817 38.060 1.00 66.44 84 ASP A N 1
ATOM 652 C CA . ASP A 1 84 ? -19.439 -24.785 39.101 1.00 66.44 84 ASP A CA 1
ATOM 653 C C . ASP A 1 84 ? -20.338 -23.599 38.713 1.00 66.44 84 ASP A C 1
ATOM 655 O O . ASP A 1 84 ? -21.110 -23.127 39.549 1.00 66.44 84 ASP A O 1
ATOM 659 N N . ASP A 1 85 ? -20.309 -23.171 37.446 1.00 66.19 85 ASP A N 1
ATOM 660 C CA . ASP A 1 85 ? -21.183 -22.107 36.930 1.00 66.19 85 ASP A CA 1
ATOM 661 C C . ASP A 1 85 ? -22.667 -22.517 36.968 1.00 66.19 85 ASP A C 1
ATOM 663 O O . ASP A 1 85 ? -23.512 -21.757 37.439 1.00 66.19 85 ASP A O 1
ATOM 667 N N . VAL A 1 86 ? -22.992 -23.753 36.568 1.00 66.38 86 VAL A N 1
ATOM 668 C CA . VAL A 1 86 ? -24.369 -24.281 36.638 1.00 66.38 86 VAL A CA 1
ATOM 669 C C . VAL A 1 86 ? -24.845 -24.424 38.084 1.00 66.38 86 VAL A C 1
ATOM 671 O O . VAL A 1 86 ? -25.990 -24.093 38.396 1.00 66.38 86 VAL A O 1
ATOM 674 N N . VAL A 1 87 ? -23.988 -24.917 38.984 1.00 65.12 87 VAL A N 1
ATOM 675 C CA . VAL A 1 87 ? -24.313 -25.012 40.413 1.00 65.12 87 VAL A CA 1
ATOM 676 C C . VAL A 1 87 ? -24.587 -23.622 40.967 1.00 65.12 87 VAL A C 1
ATOM 678 O O . VAL A 1 87 ? -25.603 -23.450 41.637 1.00 65.12 87 VAL A O 1
ATOM 681 N N . LYS A 1 88 ? -23.740 -22.641 40.636 1.00 66.88 88 LYS A N 1
ATOM 682 C CA . LYS A 1 88 ? -23.888 -21.247 41.048 1.00 66.88 88 LYS A CA 1
ATOM 683 C C . LYS A 1 88 ? -25.220 -20.655 40.583 1.00 66.88 88 LYS A C 1
ATOM 685 O O . LYS A 1 88 ? -25.971 -20.190 41.437 1.00 66.88 88 LYS A O 1
ATOM 690 N N . ASP A 1 89 ? -25.553 -20.766 39.298 1.00 66.19 89 ASP A N 1
ATOM 691 C CA . ASP A 1 89 ? -26.814 -20.265 38.728 1.00 66.19 89 ASP A CA 1
ATOM 692 C C . ASP A 1 89 ? -28.050 -20.894 39.391 1.00 66.19 89 ASP A C 1
ATOM 694 O O . ASP A 1 89 ? -29.058 -20.223 39.643 1.00 66.19 89 ASP A O 1
ATOM 698 N N . LEU A 1 90 ? -27.976 -22.185 39.728 1.00 62.19 90 LEU A N 1
ATOM 699 C CA . LEU A 1 90 ? -29.051 -22.884 40.432 1.00 62.19 90 LEU A CA 1
ATOM 700 C C . LEU A 1 90 ? -29.170 -22.426 41.894 1.00 62.19 90 LEU A C 1
ATOM 702 O O . LEU A 1 90 ? -30.291 -22.210 42.363 1.00 62.19 90 LEU A O 1
ATOM 706 N N . THR A 1 91 ? -28.054 -22.204 42.599 1.00 67.12 91 THR A N 1
ATOM 707 C CA . THR A 1 91 ? -28.077 -21.589 43.941 1.00 67.12 91 THR A CA 1
ATOM 708 C C . THR A 1 91 ? -28.612 -20.162 43.925 1.00 67.12 91 THR A C 1
ATOM 710 O O . THR A 1 91 ? -29.422 -19.821 44.787 1.00 67.12 91 THR A O 1
ATOM 713 N N . ASP A 1 92 ? -28.228 -19.352 42.937 1.00 69.19 92 ASP A N 1
ATOM 714 C CA . ASP A 1 92 ? -28.701 -17.971 42.778 1.00 69.19 92 ASP A CA 1
ATOM 715 C C . ASP A 1 92 ? -30.204 -17.929 42.435 1.00 69.19 92 ASP A C 1
ATOM 717 O O . ASP A 1 92 ? -30.916 -17.001 42.819 1.00 69.19 92 ASP A O 1
ATOM 721 N N . SER A 1 93 ? -30.721 -18.997 41.820 1.00 70.50 93 SER A N 1
ATOM 722 C CA . SER A 1 93 ? -32.153 -19.223 41.573 1.00 70.50 93 SER A CA 1
ATOM 723 C C . SER A 1 93 ? -32.908 -19.833 42.771 1.00 70.50 93 SER A C 1
ATOM 725 O O . SER A 1 93 ? -34.083 -20.186 42.652 1.00 70.50 93 SER A O 1
ATOM 727 N N . GLY A 1 94 ? -32.261 -19.966 43.936 1.00 62.25 94 GLY A N 1
ATOM 728 C CA . GLY A 1 94 ? -32.871 -20.449 45.180 1.00 62.25 94 GLY A CA 1
ATOM 729 C C . GLY A 1 94 ? -32.941 -21.975 45.330 1.00 62.25 94 GLY A C 1
ATOM 730 O O . GLY A 1 94 ? -33.593 -22.469 46.253 1.00 62.25 94 GLY A O 1
ATOM 731 N N . VAL A 1 95 ? -32.275 -22.740 44.459 1.00 57.69 95 VAL A N 1
ATOM 732 C CA . VAL A 1 95 ? -32.229 -24.208 44.515 1.00 57.69 95 VAL A CA 1
ATOM 733 C C . VAL A 1 95 ? -31.001 -24.653 45.314 1.00 57.69 95 VAL A C 1
ATOM 735 O O . VAL A 1 95 ? -29.864 -24.391 44.937 1.00 57.69 95 VAL A O 1
ATOM 738 N N . THR A 1 96 ? -31.205 -25.355 46.433 1.00 51.50 96 THR A N 1
ATOM 739 C CA . THR A 1 96 ? -30.092 -25.901 47.233 1.00 51.50 96 THR A CA 1
ATOM 740 C C . THR A 1 96 ? -29.684 -27.277 46.708 1.00 51.50 96 THR A C 1
ATOM 742 O O . THR A 1 96 ? -30.468 -28.222 46.780 1.00 51.50 96 THR A O 1
ATOM 745 N N . ILE A 1 97 ? -28.448 -27.408 46.220 1.00 53.94 97 ILE A N 1
ATOM 746 C CA . ILE A 1 97 ? -27.892 -28.672 45.715 1.00 53.94 97 ILE A CA 1
ATOM 747 C C . ILE A 1 97 ? -26.825 -29.174 46.689 1.00 53.94 97 ILE A C 1
ATOM 749 O O . ILE A 1 97 ? -25.859 -28.475 46.983 1.00 53.94 97 ILE A O 1
ATOM 753 N N . THR A 1 98 ? -26.982 -30.396 47.201 1.00 46.31 98 THR A N 1
ATOM 754 C CA . THR A 1 98 ? -25.972 -31.054 48.045 1.00 46.31 98 THR A CA 1
ATOM 755 C C . THR A 1 98 ? -25.267 -32.136 47.233 1.00 46.31 98 THR A C 1
ATOM 757 O O . THR A 1 98 ? -25.834 -33.199 46.988 1.00 46.31 98 THR A O 1
ATOM 760 N N . ILE A 1 99 ? -24.032 -31.876 46.798 1.00 49.34 99 ILE A N 1
ATOM 761 C CA . ILE A 1 99 ? -23.223 -32.854 46.059 1.00 49.34 99 ILE A CA 1
ATOM 762 C C . ILE A 1 99 ? -22.368 -33.631 47.068 1.00 49.34 99 ILE A C 1
ATOM 764 O O . ILE A 1 99 ? -21.579 -33.044 47.805 1.00 49.34 99 ILE A O 1
ATOM 768 N N . SER A 1 100 ? -22.546 -34.955 47.148 1.00 35.88 100 SER A N 1
ATOM 769 C CA . SER A 1 100 ? -21.783 -35.794 48.083 1.00 35.88 100 SER A CA 1
ATOM 770 C C . SER A 1 100 ? -20.371 -36.096 47.538 1.00 35.88 100 SER A C 1
ATOM 772 O O . SER A 1 100 ? -20.253 -36.416 46.347 1.00 35.88 100 SER A O 1
ATOM 774 N N . PRO A 1 101 ? -19.303 -36.071 48.371 1.00 35.84 101 PRO A N 1
ATOM 775 C CA . PRO A 1 101 ? -17.900 -36.139 47.921 1.00 35.84 101 PRO A CA 1
ATOM 776 C C . PRO A 1 101 ? -17.498 -37.441 47.211 1.00 35.84 101 PRO A C 1
ATOM 778 O O . PRO A 1 101 ? -16.453 -37.512 46.570 1.00 35.84 101 PRO A O 1
ATOM 781 N N . SER A 1 102 ? -18.317 -38.488 47.307 1.00 34.44 102 SER A N 1
ATOM 782 C CA . SER A 1 102 ? -18.080 -39.804 46.703 1.00 34.44 102 SER A CA 1
ATOM 783 C C . SER A 1 102 ? -18.428 -39.896 45.207 1.00 34.44 102 SER A C 1
ATOM 785 O O . SER A 1 102 ? -18.246 -40.956 44.613 1.00 34.44 102 SER A O 1
ATOM 787 N N . SER A 1 103 ? -18.861 -38.803 44.568 1.00 41.62 103 SER A N 1
ATOM 788 C CA . SER A 1 103 ? -19.370 -38.816 43.180 1.00 41.62 103 SER A CA 1
ATOM 789 C C . SER A 1 103 ? -18.362 -38.345 42.119 1.00 41.62 103 SER A C 1
ATOM 791 O O . SER A 1 103 ? -18.637 -38.440 40.925 1.00 41.62 103 SER A O 1
ATOM 793 N N . HIS A 1 104 ? -17.156 -37.910 42.507 1.00 38.66 104 HIS A N 1
ATOM 794 C CA . HIS A 1 104 ? -16.125 -37.421 41.570 1.00 38.66 104 HIS A CA 1
ATOM 795 C C . HIS A 1 104 ? -15.562 -38.488 40.607 1.00 38.66 104 HIS A C 1
ATOM 797 O O . HIS A 1 104 ? -14.708 -38.181 39.777 1.00 38.66 104 HIS A O 1
ATOM 803 N N . ARG A 1 105 ? -16.029 -39.744 40.680 1.00 35.97 105 ARG A N 1
ATOM 804 C CA . ARG A 1 105 ? -15.587 -40.843 39.805 1.00 35.97 105 ARG A CA 1
ATOM 805 C C . ARG A 1 105 ? -16.546 -41.213 38.667 1.00 35.97 105 ARG A C 1
ATOM 807 O O . ARG A 1 105 ? -16.205 -42.107 37.902 1.00 35.97 105 ARG A O 1
ATOM 814 N N . ALA A 1 106 ? -17.675 -40.521 38.501 1.00 43.25 106 ALA A N 1
ATOM 815 C CA . ALA A 1 106 ? -18.630 -40.773 3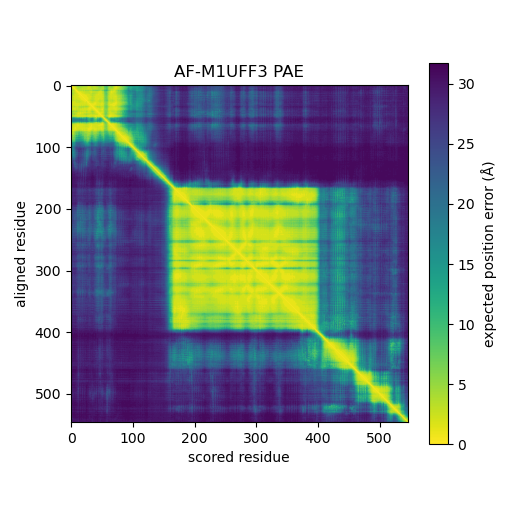7.412 1.00 43.25 106 ALA A CA 1
ATOM 816 C C . ALA A 1 106 ? -19.106 -39.465 36.743 1.00 43.25 106 ALA A C 1
ATOM 818 O O . ALA A 1 106 ? -20.293 -39.168 36.668 1.00 43.25 106 ALA A O 1
ATOM 819 N N . LEU A 1 107 ? -18.163 -38.659 36.244 1.00 43.03 107 LEU A N 1
ATOM 820 C CA . LEU A 1 107 ? -18.429 -37.360 35.597 1.00 43.03 107 LEU A CA 1
ATOM 821 C C . LEU A 1 107 ? -19.179 -37.448 34.251 1.00 43.03 107 LEU A C 1
ATOM 823 O O . LEU A 1 107 ? -19.619 -36.420 33.754 1.00 43.03 107 LEU A O 1
ATOM 827 N N . GLY A 1 108 ? -19.350 -38.647 33.680 1.00 41.09 108 GLY A N 1
ATOM 828 C CA . GLY A 1 108 ? -20.160 -38.862 32.472 1.00 41.09 108 GLY A CA 1
ATOM 829 C C . GLY A 1 108 ? -21.652 -39.100 32.741 1.00 41.09 108 GLY A C 1
ATOM 830 O O . GLY A 1 108 ? -22.480 -38.803 31.890 1.00 41.09 108 GLY A O 1
ATOM 831 N N . GLU A 1 109 ? -22.017 -39.601 33.925 1.00 38.94 109 GLU A N 1
ATOM 832 C CA . GLU A 1 109 ? -23.417 -39.921 34.258 1.00 38.94 109 GLU A CA 1
ATOM 833 C C . GLU A 1 109 ? -24.140 -38.732 34.914 1.00 38.94 109 GLU A C 1
ATOM 835 O O . GLU A 1 109 ? -25.352 -38.567 34.764 1.00 38.94 109 GLU A O 1
ATOM 840 N N . VAL A 1 110 ? -23.395 -37.849 35.589 1.00 41.72 110 VAL A N 1
ATOM 841 C CA . VAL A 1 110 ? -23.945 -36.678 36.294 1.00 41.72 110 VAL A CA 1
ATOM 842 C C . VAL A 1 110 ? -24.430 -35.598 35.320 1.00 41.72 110 VAL A C 1
ATOM 844 O O . VAL A 1 110 ? -25.482 -35.008 35.547 1.00 41.72 110 VAL A O 1
ATOM 847 N N . THR A 1 111 ? -23.742 -35.379 34.196 1.00 44.81 111 THR A N 1
ATOM 848 C CA . THR A 1 111 ? -24.150 -34.397 33.170 1.00 44.81 111 THR A CA 1
ATOM 849 C C . THR A 1 111 ? -25.468 -34.794 32.501 1.00 44.81 111 THR A C 1
ATOM 851 O O . THR A 1 111 ? -26.331 -33.944 32.294 1.00 44.81 111 THR A O 1
ATOM 854 N N . GLN A 1 112 ? -25.675 -36.094 32.257 1.00 39.28 112 GLN A N 1
ATOM 855 C CA . GLN A 1 112 ? -26.935 -36.616 31.724 1.00 39.28 112 GLN A CA 1
ATOM 856 C C . GLN A 1 112 ? -28.069 -36.552 32.765 1.00 39.28 112 GLN A C 1
ATOM 858 O O . GLN A 1 112 ? -29.205 -36.231 32.427 1.00 39.28 112 GLN A O 1
ATOM 863 N N . ALA A 1 113 ? -27.778 -36.805 34.047 1.00 39.41 113 ALA A N 1
ATOM 864 C CA . ALA A 1 113 ? -28.772 -36.734 35.123 1.00 39.41 113 ALA A CA 1
ATOM 865 C C . ALA A 1 113 ? -29.236 -35.295 35.430 1.00 39.41 113 ALA A C 1
ATOM 867 O O . ALA A 1 113 ? -30.409 -35.079 35.757 1.00 39.41 113 ALA A O 1
ATOM 868 N N . VAL A 1 114 ? -28.338 -34.312 35.295 1.00 41.28 114 VAL A N 1
ATOM 869 C CA . VAL A 1 114 ? -28.659 -32.882 35.433 1.00 41.28 114 VAL A CA 1
ATOM 870 C C . VAL A 1 114 ? -29.450 -32.390 34.216 1.00 41.28 114 VAL A C 1
ATOM 872 O O . VAL A 1 114 ? -30.487 -31.757 34.403 1.00 41.28 114 VAL A O 1
ATOM 875 N N . ALA A 1 115 ? -29.070 -32.782 32.992 1.00 37.72 115 ALA A N 1
ATOM 876 C CA . ALA A 1 115 ? -29.835 -32.476 31.776 1.00 37.72 115 ALA A CA 1
ATOM 877 C C . ALA A 1 115 ? -31.271 -33.046 31.821 1.00 37.72 115 ALA A C 1
ATOM 879 O O . ALA A 1 115 ? -32.236 -32.316 31.593 1.00 37.72 115 ALA A O 1
ATOM 880 N N . ASN A 1 116 ? -31.434 -34.306 32.245 1.00 37.47 116 ASN A N 1
ATOM 881 C CA . ASN A 1 116 ? -32.747 -34.952 32.384 1.00 37.47 116 ASN A CA 1
ATOM 882 C C . ASN A 1 116 ? -33.603 -34.359 33.528 1.00 37.47 116 ASN A C 1
ATOM 884 O O . ASN A 1 116 ? -34.825 -34.529 33.552 1.00 37.47 116 ASN A O 1
ATOM 888 N N . SER A 1 117 ? -32.986 -33.685 34.509 1.00 38.44 117 SER A N 1
ATOM 889 C CA . SER A 1 117 ? -33.710 -32.998 35.593 1.00 38.44 117 SER A CA 1
ATOM 890 C C . SER A 1 117 ? -34.212 -31.616 35.169 1.00 38.44 117 SER A C 1
ATOM 892 O O . SER A 1 117 ? -35.288 -31.212 35.606 1.00 38.44 117 SER A O 1
ATOM 894 N N . VAL A 1 118 ? -33.495 -30.932 34.270 1.00 39.84 118 VAL A N 1
ATOM 895 C CA . VAL A 1 118 ? -33.939 -29.675 33.639 1.00 39.84 118 VAL A CA 1
ATOM 896 C C . VAL A 1 118 ? -35.112 -29.927 32.679 1.00 39.84 118 VAL A C 1
ATOM 898 O O . VAL A 1 118 ? -36.067 -29.153 32.660 1.00 39.84 118 VAL A O 1
ATOM 901 N N . GLU A 1 119 ? -35.120 -31.069 31.985 1.00 38.94 119 GLU A N 1
ATOM 902 C CA . GLU A 1 119 ? -36.207 -31.494 31.086 1.00 38.94 119 GLU A CA 1
ATOM 903 C C . GLU A 1 119 ? -37.574 -31.624 31.794 1.00 38.94 119 GLU A C 1
ATOM 905 O O . GLU A 1 119 ? -38.613 -31.275 31.228 1.00 38.94 119 GLU A O 1
ATOM 910 N N . ARG A 1 120 ? -37.590 -32.043 33.073 1.00 39.66 120 ARG A N 1
ATOM 911 C CA . ARG A 1 120 ? -38.822 -32.117 33.892 1.00 39.66 120 ARG A CA 1
ATOM 912 C C . ARG A 1 120 ? -39.363 -30.755 34.325 1.00 39.66 120 ARG A C 1
ATOM 914 O O . ARG A 1 120 ? -40.509 -30.690 34.765 1.00 39.66 120 ARG A O 1
ATOM 921 N N . VAL A 1 121 ? -38.556 -29.697 34.238 1.00 41.88 121 VAL A N 1
ATOM 922 C CA . VAL A 1 121 ? -38.911 -28.347 34.701 1.00 41.88 121 VAL A CA 1
ATOM 923 C C . VAL A 1 121 ? -39.333 -27.441 33.537 1.00 41.88 121 VAL A C 1
ATOM 925 O O . VAL A 1 121 ? -40.158 -26.556 33.743 1.00 41.88 121 VAL A O 1
ATOM 928 N N . THR A 1 122 ? -38.838 -27.674 32.314 1.00 41.22 122 THR A N 1
ATOM 929 C CA . THR A 1 122 ? -39.050 -26.761 31.169 1.00 41.22 122 THR A CA 1
ATOM 930 C C . THR A 1 122 ? -39.850 -27.344 29.998 1.00 41.22 122 THR A C 1
ATOM 932 O O . THR A 1 122 ? -40.314 -26.578 29.157 1.00 41.22 122 THR A O 1
ATOM 935 N N . GLY A 1 123 ? -40.082 -28.662 29.946 1.00 33.75 123 GLY A N 1
ATOM 936 C CA . GLY A 1 123 ? -41.061 -29.278 29.038 1.00 33.75 123 GLY A CA 1
ATOM 937 C C . GLY A 1 123 ? -40.757 -29.205 27.533 1.00 33.75 123 GLY A C 1
ATOM 938 O O . GLY A 1 123 ? -41.679 -29.361 26.735 1.00 33.75 123 GLY A O 1
ATOM 939 N N . ALA A 1 124 ? -39.506 -28.986 27.122 1.00 33.34 124 ALA A N 1
ATOM 940 C CA . ALA A 1 124 ? -39.111 -28.973 25.711 1.00 33.34 124 ALA A CA 1
ATOM 941 C C . ALA A 1 124 ? -38.250 -30.200 25.366 1.00 33.34 124 ALA A C 1
ATOM 943 O O . ALA A 1 124 ? -37.151 -30.347 25.893 1.00 33.34 124 ALA A O 1
ATOM 944 N N . SER A 1 125 ? -38.748 -31.068 24.477 1.00 30.45 125 SER A N 1
ATOM 945 C CA . SER A 1 125 ? -38.011 -32.230 23.954 1.00 30.45 125 SER A CA 1
ATOM 946 C C . SER A 1 125 ? -37.101 -31.853 22.773 1.00 30.45 125 SER A C 1
ATOM 948 O O . SER A 1 125 ? -37.493 -31.014 21.957 1.00 30.45 125 SER A O 1
ATOM 950 N N . PRO A 1 126 ? -35.941 -32.512 22.595 1.00 29.86 126 PRO A N 1
ATOM 951 C CA . PRO A 1 126 ? -35.172 -32.442 21.356 1.00 29.86 126 PRO A CA 1
ATOM 952 C C . PRO A 1 126 ? -35.874 -33.197 20.217 1.00 29.86 126 PRO A C 1
ATOM 954 O O . PRO A 1 126 ? -36.393 -34.296 20.402 1.00 29.86 126 PRO A O 1
ATOM 957 N N . ILE A 1 127 ? -35.862 -32.607 19.022 1.00 28.47 127 ILE A N 1
ATOM 958 C CA . ILE A 1 127 ? -36.327 -33.228 17.776 1.00 28.47 127 ILE A CA 1
ATOM 959 C C . ILE A 1 127 ? -35.267 -34.238 17.310 1.00 28.47 127 ILE A C 1
ATOM 961 O O . ILE A 1 127 ? -34.128 -33.859 17.038 1.00 28.47 127 ILE A O 1
ATOM 965 N N . GLU A 1 128 ? -35.644 -35.514 17.202 1.00 29.33 128 GLU A N 1
ATOM 966 C CA . GLU A 1 128 ? -34.837 -36.554 16.555 1.00 29.33 128 GLU A CA 1
ATOM 967 C C . GLU A 1 128 ? -34.704 -36.299 15.044 1.00 29.33 128 GLU A C 1
ATOM 969 O O . GLU A 1 128 ? -35.645 -35.885 14.363 1.00 29.33 128 GLU A O 1
ATOM 974 N N . THR A 1 129 ? -33.523 -36.586 14.502 1.00 26.89 129 THR A N 1
ATOM 975 C CA . THR A 1 129 ? -33.244 -36.588 13.062 1.00 26.89 129 THR A CA 1
ATOM 976 C C . THR A 1 129 ? -33.948 -37.779 12.397 1.00 26.89 129 THR A C 1
ATOM 978 O O . THR A 1 129 ? -33.733 -38.910 12.837 1.00 26.89 129 THR A O 1
ATOM 981 N N . PRO A 1 130 ? -34.726 -37.608 11.310 1.00 26.72 130 PRO A N 1
ATOM 982 C CA . PRO A 1 130 ? -35.203 -38.749 10.545 1.00 26.72 130 PRO A CA 1
ATOM 983 C C . PRO A 1 130 ? -34.152 -39.190 9.519 1.00 26.72 130 PRO A C 1
ATOM 985 O O . PRO A 1 130 ? -33.566 -38.387 8.791 1.00 26.72 130 PRO A O 1
ATOM 988 N N . ALA A 1 131 ? -33.943 -40.504 9.463 1.00 25.59 131 ALA A N 1
ATOM 989 C CA . ALA A 1 131 ? -33.184 -41.188 8.428 1.00 25.59 131 ALA A CA 1
ATOM 990 C C . ALA A 1 131 ? -33.837 -41.045 7.038 1.00 25.59 131 ALA A C 1
ATOM 992 O O . ALA A 1 131 ? -35.040 -40.821 6.905 1.00 25.59 131 ALA A O 1
ATOM 993 N N . ALA A 1 132 ? -33.014 -41.219 6.003 1.00 29.48 132 ALA A N 1
ATOM 994 C CA . ALA A 1 132 ? -33.371 -41.145 4.590 1.00 29.48 132 ALA A CA 1
ATOM 995 C C . ALA A 1 132 ? -34.630 -41.956 4.206 1.00 29.48 132 ALA A C 1
ATOM 997 O O . ALA A 1 132 ? -34.730 -43.147 4.499 1.00 29.48 132 ALA A O 1
ATOM 998 N N . GLY A 1 133 ? -35.545 -41.328 3.458 1.00 24.11 133 GLY A N 1
ATOM 999 C CA . GLY A 1 133 ? -36.720 -41.971 2.864 1.00 24.11 133 GLY A CA 1
ATOM 1000 C C . GLY A 1 133 ? -37.518 -41.015 1.969 1.00 24.11 133 GLY A C 1
ATOM 1001 O O . GLY A 1 133 ? -37.682 -39.845 2.287 1.00 24.11 133 GLY A O 1
ATOM 1002 N N . GLN A 1 134 ? -37.954 -41.510 0.813 1.00 23.34 134 GLN A N 1
ATOM 1003 C CA . GLN A 1 134 ? -38.517 -40.777 -0.328 1.00 23.34 134 GLN A CA 1
ATOM 1004 C C . GLN A 1 134 ? -39.959 -40.247 -0.134 1.00 23.34 134 GLN A C 1
ATOM 1006 O O . GLN A 1 134 ? -40.746 -40.841 0.594 1.00 23.34 134 GLN A O 1
ATOM 1011 N N . ALA A 1 135 ? -40.304 -39.257 -0.978 1.00 21.45 135 ALA A N 1
ATOM 1012 C CA . ALA A 1 135 ? -41.589 -39.055 -1.684 1.00 21.45 135 ALA A CA 1
ATOM 1013 C C . ALA A 1 135 ? -42.578 -37.932 -1.246 1.00 21.45 135 ALA A C 1
ATOM 1015 O O . ALA A 1 135 ? -43.218 -37.977 -0.205 1.00 21.45 135 ALA A O 1
ATOM 1016 N N . THR A 1 136 ? -42.779 -37.018 -2.216 1.00 21.69 136 THR A N 1
ATOM 1017 C CA . THR A 1 136 ? -44.037 -36.440 -2.767 1.00 21.69 136 THR A CA 1
ATOM 1018 C C . THR A 1 136 ? -44.901 -35.395 -2.026 1.00 21.69 136 THR A C 1
ATOM 1020 O O . THR A 1 136 ? -45.596 -35.699 -1.071 1.00 21.69 136 THR A O 1
ATOM 1023 N N . VAL A 1 137 ? -44.946 -34.201 -2.652 1.00 24.44 137 VAL A N 1
ATOM 1024 C CA . VAL A 1 137 ? -46.088 -33.332 -3.058 1.00 24.44 137 VAL A CA 1
ATOM 1025 C C . VAL A 1 137 ? -47.290 -33.139 -2.112 1.00 24.44 137 VAL A C 1
ATOM 1027 O O . VAL A 1 137 ? -48.095 -34.048 -1.959 1.00 24.44 137 VAL A O 1
ATOM 1030 N N . ALA A 1 138 ? -47.547 -31.881 -1.713 1.00 23.03 138 ALA A N 1
ATOM 1031 C CA . ALA A 1 138 ? -48.872 -31.236 -1.809 1.00 23.03 138 ALA A CA 1
ATOM 1032 C C . ALA A 1 138 ? -48.784 -29.704 -1.628 1.00 23.03 138 ALA A C 1
ATOM 1034 O O . ALA A 1 138 ? -48.226 -29.202 -0.657 1.00 23.03 138 ALA A O 1
ATOM 1035 N N . GLN A 1 139 ? -49.358 -28.978 -2.589 1.00 25.86 139 GLN A N 1
ATOM 1036 C CA . GLN A 1 139 ? -49.616 -27.535 -2.577 1.00 25.86 139 GLN A CA 1
ATOM 1037 C C . GLN A 1 139 ? -50.727 -27.195 -1.577 1.00 25.86 139 GLN A C 1
ATOM 1039 O O . GLN A 1 139 ? -51.658 -27.986 -1.457 1.00 25.86 139 GLN A O 1
ATOM 1044 N N . HIS A 1 140 ? -50.716 -25.992 -0.991 1.00 26.56 140 HIS A N 1
ATOM 1045 C CA . HIS A 1 140 ? -51.945 -25.267 -0.645 1.00 26.56 140 HIS A CA 1
ATOM 1046 C C . HIS A 1 140 ? -51.737 -23.750 -0.769 1.00 26.56 140 HIS A C 1
ATOM 1048 O O . HIS A 1 140 ? -50.898 -23.155 -0.095 1.00 26.56 140 HIS A O 1
ATOM 1054 N N . GLU A 1 141 ? -52.522 -23.159 -1.670 1.00 24.28 141 GLU A N 1
ATOM 1055 C CA . GLU A 1 141 ? -52.736 -21.727 -1.861 1.00 24.28 141 GLU A CA 1
ATOM 1056 C C . GLU A 1 141 ? -53.295 -21.059 -0.600 1.00 24.28 141 GLU A C 1
ATOM 1058 O O . GLU A 1 141 ? -54.155 -21.622 0.080 1.00 24.28 141 GLU A O 1
ATOM 1063 N N . LYS A 1 142 ? -52.929 -19.791 -0.385 1.00 25.66 142 LYS A N 1
ATOM 1064 C CA . LYS A 1 142 ? -53.871 -18.778 0.108 1.00 25.66 142 LYS A CA 1
ATOM 1065 C C . LYS A 1 142 ? -53.509 -17.395 -0.432 1.00 25.66 142 LYS A C 1
ATOM 1067 O O . LYS A 1 142 ? -52.368 -16.952 -0.376 1.00 25.66 142 LYS A O 1
ATOM 1072 N N . VAL A 1 143 ? -54.534 -16.768 -0.993 1.00 24.67 143 VAL A N 1
ATOM 1073 C CA . VAL A 1 143 ? -54.557 -15.532 -1.779 1.00 24.67 143 VAL A CA 1
ATOM 1074 C C . VAL A 1 143 ? -54.704 -14.300 -0.870 1.00 24.67 143 VAL A C 1
ATOM 1076 O O . VAL A 1 143 ? -55.615 -14.289 -0.052 1.00 24.67 143 VAL A O 1
ATOM 1079 N N . ALA A 1 144 ? -53.812 -13.316 -1.083 1.00 23.22 144 ALA A N 1
ATOM 1080 C CA . ALA A 1 144 ? -53.929 -11.835 -1.133 1.00 23.22 144 ALA A CA 1
ATOM 1081 C C . ALA A 1 144 ? -54.757 -11.042 -0.067 1.00 23.22 144 ALA A C 1
ATOM 1083 O O . ALA A 1 144 ? -55.696 -11.571 0.520 1.00 23.22 144 ALA A O 1
ATOM 1084 N N . PRO A 1 145 ? -54.456 -9.740 0.179 1.00 25.86 145 PRO A N 1
ATOM 1085 C CA . PRO A 1 145 ? -54.616 -8.705 -0.846 1.00 25.86 145 PRO A CA 1
ATOM 1086 C C . PRO A 1 145 ? -53.454 -7.707 -1.004 1.00 25.86 145 PRO A C 1
ATOM 1088 O O . PRO A 1 145 ? -52.632 -7.458 -0.130 1.00 25.86 145 PRO A O 1
ATOM 1091 N N . THR A 1 146 ? -53.480 -7.140 -2.200 1.00 23.69 146 THR A N 1
ATOM 1092 C CA . THR A 1 146 ? -52.609 -6.197 -2.893 1.00 23.69 146 THR A CA 1
ATOM 1093 C C . THR A 1 146 ? -52.496 -4.816 -2.234 1.00 23.69 146 THR A C 1
ATOM 1095 O O . THR A 1 146 ? -53.514 -4.189 -1.948 1.00 23.69 146 THR A O 1
ATOM 1098 N N . GLN A 1 147 ? -51.280 -4.267 -2.171 1.00 25.53 147 GLN A N 1
ATOM 1099 C CA . GLN A 1 147 ? -51.037 -2.827 -2.306 1.00 25.53 147 GLN A CA 1
ATOM 1100 C C . GLN A 1 147 ? -49.845 -2.612 -3.246 1.00 25.53 147 GLN A C 1
ATOM 1102 O O . GLN A 1 147 ? -48.756 -3.130 -3.024 1.00 25.53 147 GLN A O 1
ATOM 1107 N N . GLN A 1 148 ? -50.104 -1.903 -4.344 1.00 25.48 148 GLN A N 1
ATOM 1108 C CA . GLN A 1 148 ? -49.120 -1.507 -5.344 1.00 25.48 148 GLN A CA 1
ATOM 1109 C C . GLN A 1 148 ? -48.306 -0.324 -4.818 1.00 25.48 148 GLN A C 1
ATOM 1111 O O . GLN A 1 148 ? -48.878 0.733 -4.558 1.00 25.48 148 GLN A O 1
ATOM 1116 N N . VAL A 1 149 ? -46.985 -0.479 -4.742 1.00 26.50 149 VAL A N 1
ATOM 1117 C CA . VAL A 1 149 ? -46.040 0.642 -4.759 1.00 26.50 149 VAL A CA 1
ATOM 1118 C C . VAL A 1 149 ? -44.887 0.243 -5.681 1.00 26.50 149 VAL A C 1
ATOM 1120 O O . VAL A 1 149 ? -44.379 -0.872 -5.605 1.00 26.50 149 VAL A O 1
ATOM 1123 N N . ASN A 1 150 ? -44.577 1.122 -6.632 1.00 28.12 150 ASN A N 1
ATOM 1124 C CA . ASN A 1 150 ? -43.499 0.976 -7.604 1.00 28.12 150 ASN A CA 1
ATOM 1125 C C . ASN A 1 150 ? -42.142 1.114 -6.906 1.00 28.12 150 ASN A C 1
ATOM 1127 O O . ASN A 1 150 ? -41.842 2.214 -6.454 1.00 28.12 150 ASN A O 1
ATOM 1131 N N . ASP A 1 151 ? -41.311 0.071 -6.935 1.00 25.66 151 ASP A N 1
ATOM 1132 C CA . ASP A 1 151 ? -39.889 0.164 -6.590 1.00 25.66 151 ASP A CA 1
ATOM 1133 C C . ASP A 1 151 ? -39.036 -0.271 -7.787 1.00 25.66 151 ASP A C 1
ATOM 1135 O O . ASP A 1 151 ? -38.916 -1.452 -8.121 1.00 25.66 151 ASP A O 1
ATOM 1139 N N . SER A 1 152 ? -38.456 0.720 -8.459 1.00 27.42 152 SER A N 1
ATOM 1140 C CA . SER A 1 152 ? -37.282 0.558 -9.309 1.00 27.42 152 SER A CA 1
ATOM 1141 C C . SER A 1 152 ? -36.024 0.660 -8.443 1.00 27.42 152 SER A C 1
ATOM 1143 O O . SER A 1 152 ? -35.864 1.642 -7.727 1.00 27.42 152 SER A O 1
ATOM 1145 N N . GLU A 1 153 ? -35.142 -0.330 -8.603 1.00 29.58 153 GLU A N 1
ATOM 1146 C CA . GLU A 1 153 ? -33.738 -0.393 -8.159 1.00 29.58 153 GLU A CA 1
ATOM 1147 C C . GLU A 1 153 ? -33.472 -0.578 -6.651 1.00 29.58 153 GLU A C 1
ATOM 1149 O O . GLU A 1 153 ? -33.477 0.345 -5.844 1.00 29.58 153 GLU A O 1
ATOM 1154 N N . SER A 1 154 ? -33.132 -1.819 -6.285 1.00 24.17 154 SER A N 1
ATOM 1155 C CA . SER A 1 154 ? -32.485 -2.162 -5.014 1.00 24.17 154 SER A CA 1
ATOM 1156 C C . SER A 1 154 ? -30.972 -1.876 -5.082 1.00 24.17 154 SER A C 1
ATOM 1158 O O . SER A 1 154 ? -30.318 -2.380 -5.998 1.00 24.17 154 SER A O 1
ATOM 1160 N N . PRO A 1 155 ? -30.369 -1.162 -4.112 1.00 32.25 155 PRO A N 1
ATOM 1161 C CA . PRO A 1 155 ? -28.929 -0.956 -4.047 1.00 32.25 155 PRO A CA 1
ATOM 1162 C C . PRO A 1 155 ? -28.317 -2.056 -3.175 1.00 32.25 155 PRO A C 1
ATOM 1164 O O . PRO A 1 155 ? -28.238 -1.922 -1.958 1.00 32.25 155 PRO A O 1
ATOM 1167 N N . ASN A 1 156 ? -27.924 -3.185 -3.763 1.00 32.72 156 ASN A N 1
ATOM 1168 C CA . ASN A 1 156 ? -27.154 -4.181 -3.017 1.00 32.72 156 ASN A CA 1
ATOM 1169 C C . ASN A 1 156 ? -26.151 -4.906 -3.917 1.00 32.72 156 ASN A C 1
ATOM 1171 O O . ASN A 1 156 ? -26.283 -6.085 -4.237 1.00 32.72 156 ASN A O 1
ATOM 1175 N N . SER A 1 157 ? -25.137 -4.163 -4.348 1.00 29.84 157 SER A N 1
ATOM 1176 C CA . SER A 1 157 ? -23.890 -4.723 -4.857 1.00 29.84 157 SER A CA 1
ATOM 1177 C C . SER A 1 157 ? -22.751 -3.833 -4.382 1.00 29.84 157 SER A C 1
ATOM 1179 O O . SER A 1 157 ? -22.677 -2.667 -4.777 1.00 29.84 157 SER A O 1
ATOM 1181 N N . SER A 1 158 ? -21.879 -4.367 -3.528 1.00 35.41 158 SER A N 1
ATOM 1182 C CA . SER A 1 158 ? -20.611 -3.725 -3.180 1.00 35.41 158 SER A CA 1
ATOM 1183 C C . SER A 1 158 ? -19.859 -3.361 -4.472 1.00 35.41 158 SER A C 1
ATOM 1185 O O . SER A 1 158 ? -19.794 -4.198 -5.378 1.00 35.41 158 SER A O 1
ATOM 1187 N N . PRO A 1 159 ? -19.327 -2.134 -4.623 1.00 33.53 159 PRO A N 1
ATOM 1188 C CA . PRO A 1 159 ? -18.685 -1.737 -5.868 1.00 33.53 159 PRO A CA 1
ATOM 1189 C C . PRO A 1 159 ? -17.369 -2.496 -6.057 1.00 33.53 159 PRO A C 1
ATOM 1191 O O . PRO A 1 159 ? -16.478 -2.384 -5.212 1.00 33.53 159 PRO A O 1
ATOM 1194 N N . GLN A 1 160 ? -17.245 -3.195 -7.193 1.00 39.03 160 GLN A N 1
ATOM 1195 C CA . GLN A 1 160 ? -16.006 -3.816 -7.679 1.00 39.03 160 GLN A CA 1
ATOM 1196 C C . GLN A 1 160 ? -14.831 -2.829 -7.585 1.00 39.03 160 GLN A C 1
ATOM 1198 O O . GLN A 1 160 ? -14.932 -1.679 -8.026 1.00 39.03 160 GLN A O 1
ATOM 1203 N N . HIS A 1 161 ? -13.702 -3.275 -7.031 1.00 50.59 161 HIS A N 1
ATOM 1204 C CA . HIS A 1 161 ? -12.537 -2.421 -6.768 1.00 50.59 161 HIS A CA 1
ATOM 1205 C C . HIS A 1 161 ? -11.880 -1.851 -8.039 1.00 50.59 161 HIS A C 1
ATOM 1207 O O . HIS A 1 161 ? -11.214 -0.823 -7.967 1.00 50.59 161 HIS A O 1
ATOM 1213 N N . GLY A 1 162 ? -12.103 -2.461 -9.209 1.00 38.31 162 GLY A N 1
ATOM 1214 C CA . GLY A 1 162 ? -11.477 -2.063 -10.477 1.00 38.31 162 GLY A CA 1
ATOM 1215 C C . GLY A 1 162 ? -12.051 -0.815 -11.169 1.00 38.31 162 GLY A C 1
ATOM 1216 O O . GLY A 1 162 ? -11.532 -0.435 -12.213 1.00 38.31 162 GLY A O 1
ATOM 1217 N N . GLY A 1 163 ? -13.114 -0.189 -10.639 1.00 30.23 163 GLY A N 1
ATOM 1218 C CA . GLY A 1 163 ? -13.851 0.887 -11.330 1.00 30.23 163 GLY A CA 1
ATOM 1219 C C . GLY A 1 163 ? -13.961 2.232 -10.600 1.00 30.23 163 GLY A C 1
ATOM 1220 O O . GLY A 1 163 ? -14.758 3.074 -11.013 1.00 30.23 163 GLY A O 1
ATOM 1221 N N . ARG A 1 164 ? -13.237 2.452 -9.494 1.00 47.69 164 ARG A N 1
ATOM 1222 C CA . ARG A 1 164 ? -13.368 3.691 -8.701 1.00 47.69 164 ARG A CA 1
ATOM 1223 C C . ARG A 1 164 ? -12.551 4.824 -9.330 1.00 47.69 164 ARG A C 1
ATOM 1225 O O . ARG A 1 164 ? -11.387 4.635 -9.663 1.00 47.69 164 ARG A O 1
ATOM 1232 N N . ALA A 1 165 ? -13.142 6.016 -9.451 1.00 46.69 165 ALA A N 1
ATOM 1233 C CA . ALA A 1 165 ? -12.408 7.223 -9.826 1.00 46.69 165 ALA A CA 1
ATOM 1234 C C . ALA A 1 165 ? -11.260 7.448 -8.827 1.00 46.69 165 ALA A C 1
ATOM 1236 O O . ALA A 1 165 ? -11.503 7.652 -7.636 1.00 46.69 165 ALA A O 1
ATOM 1237 N N . HIS A 1 166 ? -10.014 7.363 -9.292 1.00 59.62 166 HIS A N 1
ATOM 1238 C CA . HIS A 1 166 ? -8.852 7.621 -8.452 1.00 59.62 166 HIS A CA 1
ATOM 1239 C C . HIS A 1 166 ? -8.653 9.130 -8.316 1.00 59.62 166 HIS A C 1
ATOM 1241 O O . HIS A 1 166 ? -8.542 9.839 -9.315 1.00 59.62 166 HIS A O 1
ATOM 1247 N N . ALA A 1 167 ? -8.593 9.622 -7.076 1.00 80.88 167 ALA A N 1
ATOM 1248 C CA . ALA A 1 167 ? -8.136 10.980 -6.815 1.00 80.88 167 ALA A CA 1
ATOM 1249 C C . ALA A 1 167 ? -6.729 11.164 -7.406 1.00 80.88 167 ALA A C 1
ATOM 1251 O O . ALA A 1 167 ? -5.879 10.276 -7.273 1.00 80.88 167 ALA A O 1
ATOM 1252 N N . ILE A 1 168 ? -6.474 12.322 -8.020 1.00 86.31 168 ILE A N 1
ATOM 1253 C CA . ILE A 1 168 ? -5.165 12.672 -8.602 1.00 86.31 168 ILE A CA 1
ATOM 1254 C C . ILE A 1 168 ? -4.059 12.482 -7.554 1.00 86.31 168 ILE A C 1
ATOM 1256 O O . ILE A 1 168 ? -3.019 11.881 -7.823 1.00 86.31 168 ILE A O 1
ATOM 1260 N N . LEU A 1 169 ? -4.338 12.904 -6.320 1.00 92.00 169 LEU A N 1
ATOM 1261 C CA . LEU A 1 169 ? -3.475 12.724 -5.156 1.00 92.00 169 LEU A CA 1
ATOM 1262 C C . LEU A 1 169 ? -3.943 11.558 -4.275 1.00 92.00 169 LEU A C 1
ATOM 1264 O O . LEU A 1 169 ? -4.206 11.710 -3.084 1.00 92.00 169 LEU A O 1
ATOM 1268 N N . SER A 1 170 ? -4.056 10.368 -4.867 1.00 91.50 170 SER A N 1
ATOM 1269 C CA . SER A 1 170 ? -4.406 9.145 -4.130 1.00 91.50 170 SER A CA 1
ATOM 1270 C C . SER A 1 170 ? -3.418 8.836 -2.995 1.00 91.50 170 SER A C 1
ATOM 1272 O O . SER A 1 170 ? -2.212 9.090 -3.106 1.00 91.50 170 SER A O 1
ATOM 1274 N N . ALA A 1 171 ? -3.911 8.214 -1.918 1.00 93.12 171 ALA A N 1
ATOM 1275 C CA . ALA A 1 171 ? -3.077 7.809 -0.783 1.00 93.12 171 ALA A CA 1
ATOM 1276 C C . ALA A 1 171 ? -1.982 6.803 -1.181 1.00 93.12 171 ALA A C 1
ATOM 1278 O O . ALA A 1 171 ? -0.832 6.937 -0.771 1.00 93.12 171 ALA A O 1
ATOM 1279 N N . SER A 1 172 ? -2.301 5.822 -2.030 1.00 90.44 172 SER A N 1
ATOM 1280 C CA . SER A 1 172 ? -1.327 4.846 -2.544 1.00 90.44 172 SER A CA 1
ATOM 1281 C C . SER A 1 172 ? -0.262 5.482 -3.448 1.00 90.44 172 SER A C 1
ATOM 1283 O O . SER A 1 172 ? 0.837 4.948 -3.580 1.00 90.44 172 SER A O 1
ATOM 1285 N N . GLY A 1 173 ? -0.562 6.635 -4.057 1.00 91.19 173 GLY A N 1
ATOM 1286 C CA . GLY A 1 173 ? 0.388 7.452 -4.815 1.00 91.19 173 GLY A CA 1
ATOM 1287 C C . GLY A 1 173 ? 1.204 8.433 -3.965 1.00 91.19 173 GLY A C 1
ATOM 1288 O O . GLY A 1 173 ? 2.094 9.087 -4.507 1.00 91.19 173 GLY A O 1
ATOM 1289 N N . ALA A 1 174 ? 0.948 8.537 -2.655 1.00 95.00 174 ALA A N 1
ATOM 1290 C CA . ALA A 1 174 ? 1.473 9.611 -1.806 1.00 95.00 174 ALA A CA 1
ATOM 1291 C C . ALA A 1 174 ? 2.984 9.687 -1.718 1.00 95.00 174 ALA A C 1
ATOM 1293 O O . ALA A 1 174 ? 3.545 10.772 -1.829 1.00 95.00 174 ALA A O 1
ATOM 1294 N N . SER A 1 175 ? 3.666 8.546 -1.624 1.00 94.12 175 SER A N 1
ATOM 1295 C CA . SER A 1 175 ? 5.130 8.528 -1.670 1.00 94.12 175 SER A CA 1
ATOM 1296 C C . SER A 1 175 ? 5.673 9.225 -2.925 1.00 94.12 175 SER A C 1
ATOM 1298 O O . SER A 1 175 ? 6.715 9.869 -2.871 1.00 94.12 175 SER A O 1
ATOM 1300 N N . ARG A 1 176 ? 4.960 9.161 -4.051 1.00 94.38 176 ARG A N 1
ATOM 1301 C CA . ARG A 1 176 ? 5.412 9.752 -5.306 1.00 94.38 176 ARG A CA 1
ATOM 1302 C C . ARG A 1 176 ? 5.100 11.239 -5.400 1.00 94.38 176 ARG A C 1
ATOM 1304 O O . ARG A 1 176 ? 6.022 12.013 -5.639 1.00 94.38 176 ARG A O 1
ATOM 1311 N N . TRP A 1 177 ? 3.850 11.651 -5.186 1.00 95.56 177 TRP A N 1
ATOM 1312 C CA . TRP A 1 177 ? 3.493 13.069 -5.310 1.00 95.56 177 TRP A CA 1
ATOM 1313 C C . TRP A 1 177 ? 4.033 13.928 -4.157 1.00 95.56 177 TRP A C 1
ATOM 1315 O O . TRP A 1 177 ? 4.263 15.112 -4.366 1.00 95.56 177 TRP A O 1
ATOM 1325 N N . LEU A 1 178 ? 4.343 13.353 -2.987 1.00 96.69 178 LEU A N 1
ATOM 1326 C CA . LEU A 1 178 ? 5.047 14.086 -1.925 1.00 96.69 178 LEU A CA 1
ATOM 1327 C C . LEU A 1 178 ? 6.516 14.363 -2.262 1.00 96.69 178 LEU A C 1
ATOM 1329 O O . LEU A 1 178 ? 7.051 15.397 -1.881 1.00 96.69 178 LEU A O 1
ATOM 1333 N N . ASN A 1 179 ? 7.184 13.443 -2.963 1.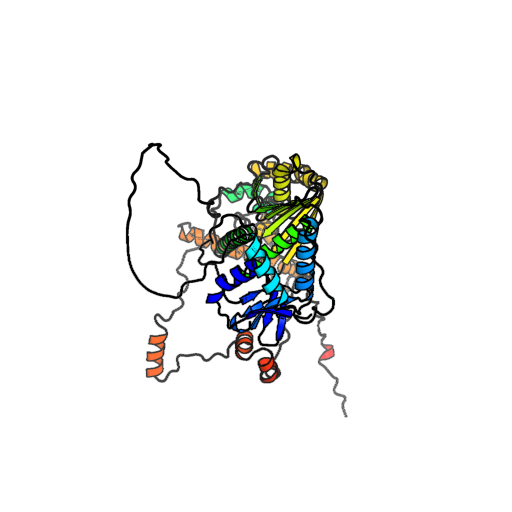00 95.81 179 ASN A N 1
ATOM 1334 C CA . ASN A 1 179 ? 8.601 13.593 -3.302 1.00 95.81 179 ASN A CA 1
ATOM 1335 C C . ASN A 1 179 ? 8.830 14.273 -4.664 1.00 95.81 179 ASN A C 1
ATOM 1337 O O . ASN A 1 179 ? 9.870 14.889 -4.891 1.00 95.81 179 ASN A O 1
ATOM 1341 N N . CYS A 1 180 ? 7.871 14.157 -5.583 1.00 95.31 180 CYS A N 1
ATOM 1342 C CA . CYS A 1 180 ? 7.919 14.733 -6.923 1.00 95.31 180 CYS A CA 1
ATOM 1343 C C . CYS A 1 180 ? 6.534 15.299 -7.291 1.00 95.31 180 CYS A C 1
ATOM 1345 O O . CYS A 1 180 ? 5.790 14.656 -8.036 1.00 95.31 180 CYS A O 1
ATOM 1347 N N . PRO A 1 181 ? 6.159 16.484 -6.778 1.00 95.75 181 PRO A N 1
ATOM 1348 C CA . PRO A 1 181 ? 4.808 17.035 -6.935 1.00 95.75 181 PRO A CA 1
ATOM 1349 C C . PRO A 1 181 ? 4.312 17.145 -8.387 1.00 95.75 181 PRO A C 1
ATOM 1351 O O . PRO A 1 181 ? 3.192 16.697 -8.648 1.00 95.75 181 PRO A O 1
ATOM 1354 N N . PRO A 1 182 ? 5.130 17.578 -9.376 1.00 92.38 182 PRO A N 1
ATOM 1355 C CA . PRO A 1 182 ? 4.681 17.650 -10.769 1.00 92.38 182 PRO A CA 1
ATOM 1356 C C . PRO A 1 182 ? 4.259 16.297 -11.361 1.00 92.38 182 PRO A C 1
ATOM 1358 O O . PRO A 1 182 ? 3.509 16.261 -12.337 1.00 92.38 182 PRO A O 1
ATOM 1361 N N . SER A 1 183 ? 4.726 15.173 -10.794 1.00 91.19 183 SER A N 1
ATOM 1362 C CA . SER A 1 183 ? 4.380 13.834 -11.294 1.00 91.19 183 SER A CA 1
ATOM 1363 C C . SER A 1 183 ? 2.875 13.573 -11.290 1.00 91.19 183 SER A C 1
ATOM 1365 O O . SER A 1 183 ? 2.386 12.932 -12.216 1.00 91.19 183 SER A O 1
ATOM 1367 N N . ALA A 1 184 ? 2.138 14.136 -10.324 1.00 92.19 184 ALA A N 1
ATOM 1368 C CA . ALA A 1 184 ? 0.697 13.951 -10.198 1.00 92.19 184 ALA A CA 1
ATOM 1369 C C . ALA A 1 184 ? -0.053 14.359 -11.477 1.00 92.19 184 ALA A C 1
ATOM 1371 O O . ALA A 1 184 ? -0.789 13.549 -12.036 1.00 92.19 184 ALA A O 1
ATOM 1372 N N . ARG A 1 185 ? 0.210 15.569 -11.994 1.00 89.81 185 ARG A N 1
ATOM 1373 C CA . ARG A 1 185 ? -0.378 16.066 -13.253 1.00 89.81 185 ARG A CA 1
ATOM 1374 C C . ARG A 1 185 ? 0.193 15.378 -14.483 1.00 89.81 185 ARG A C 1
ATOM 1376 O O . ARG A 1 185 ? -0.531 15.054 -15.419 1.00 89.81 185 ARG A O 1
ATOM 1383 N N . LEU A 1 186 ? 1.499 15.123 -14.486 1.00 85.75 186 LEU A N 1
ATOM 1384 C CA . LEU A 1 186 ? 2.174 14.513 -15.632 1.00 85.75 186 LEU A CA 1
ATOM 1385 C C . LEU A 1 186 ? 1.706 13.085 -15.921 1.00 85.75 186 LEU A C 1
ATOM 1387 O O . LEU A 1 186 ? 1.809 12.645 -17.066 1.00 85.75 186 LEU A O 1
ATOM 1391 N N . GLU A 1 187 ? 1.226 12.364 -14.908 1.00 84.75 187 GLU A N 1
ATOM 1392 C CA . GLU A 1 187 ? 0.708 11.003 -15.035 1.00 84.75 187 GLU A CA 1
ATOM 1393 C C . GLU A 1 187 ? -0.737 10.925 -15.532 1.00 84.75 187 GLU A C 1
ATOM 1395 O O . GLU A 1 187 ? -1.100 9.889 -16.085 1.00 84.75 187 GLU A O 1
ATOM 1400 N N . GLU A 1 188 ? -1.534 11.995 -15.420 1.00 83.75 188 GLU A N 1
ATOM 1401 C CA . GLU A 1 188 ? -2.907 12.046 -15.962 1.00 83.75 188 GLU A CA 1
ATOM 1402 C C . GLU A 1 188 ? -2.935 11.876 -17.487 1.00 83.75 188 GLU A C 1
ATOM 1404 O O . GLU A 1 188 ? -3.907 11.390 -18.060 1.00 83.75 188 GLU A O 1
ATOM 1409 N N . HIS A 1 189 ? -1.841 12.235 -18.160 1.00 74.75 189 HIS A N 1
ATOM 1410 C CA . HIS A 1 189 ? -1.683 12.068 -19.604 1.00 74.75 189 HIS A CA 1
ATOM 1411 C C . HIS A 1 189 ? -1.349 10.630 -20.028 1.00 74.75 189 HIS A C 1
ATOM 1413 O O . HIS A 1 189 ? -1.172 10.375 -21.221 1.00 74.75 189 HIS A O 1
ATOM 1419 N N . HIS A 1 190 ? -1.237 9.696 -19.078 1.00 74.19 190 HIS A N 1
ATOM 1420 C CA . HIS A 1 190 ? -0.898 8.299 -19.338 1.00 74.19 190 HIS A CA 1
ATOM 1421 C C . HIS A 1 190 ? -2.046 7.379 -18.920 1.00 74.19 190 HIS A C 1
ATOM 1423 O O . HIS A 1 190 ? -2.551 7.504 -17.801 1.00 74.19 190 HIS A O 1
ATOM 1429 N N . PRO A 1 191 ? -2.438 6.415 -19.772 1.00 73.06 191 PRO A N 1
ATOM 1430 C CA . PRO A 1 191 ? -3.504 5.485 -19.434 1.00 73.06 191 PRO A CA 1
ATOM 1431 C C . PRO A 1 191 ? -3.130 4.647 -18.208 1.00 73.06 191 PRO A C 1
ATOM 1433 O O . PRO A 1 191 ? -1.970 4.268 -18.021 1.00 73.06 191 PRO A O 1
ATOM 1436 N N . ASP A 1 192 ? -4.127 4.325 -17.385 1.00 71.12 192 ASP A N 1
ATOM 1437 C CA . ASP A 1 192 ? -3.988 3.266 -16.393 1.00 71.12 192 ASP A CA 1
ATOM 1438 C C . ASP A 1 192 ? -3.747 1.934 -17.102 1.00 71.12 192 ASP A C 1
ATOM 1440 O O . ASP A 1 192 ? -4.490 1.532 -17.997 1.00 71.12 192 ASP A O 1
ATOM 1444 N N . THR A 1 193 ? -2.683 1.244 -16.705 1.00 68.44 193 THR A N 1
ATOM 1445 C CA . THR A 1 193 ? -2.419 -0.122 -17.147 1.00 68.44 193 THR A CA 1
ATOM 1446 C C . THR A 1 193 ? -2.628 -1.056 -15.973 1.00 68.44 193 THR A C 1
ATOM 1448 O O . THR A 1 193 ? -1.934 -0.929 -14.961 1.00 68.44 193 THR A O 1
ATOM 1451 N N . THR A 1 194 ? -3.541 -2.012 -16.111 1.00 70.25 194 THR A N 1
ATOM 1452 C CA . THR A 1 194 ? -3.627 -3.132 -15.175 1.00 70.25 194 THR A CA 1
ATOM 1453 C C . THR A 1 194 ? -2.537 -4.154 -15.495 1.00 70.25 194 THR A C 1
ATOM 1455 O O . THR A 1 194 ? -1.914 -4.149 -16.562 1.00 70.25 194 THR A O 1
ATOM 1458 N N . SER A 1 195 ? -2.238 -5.006 -14.525 1.00 79.31 195 SER A N 1
ATOM 1459 C CA . SER A 1 195 ? -1.322 -6.129 -14.695 1.00 79.31 195 SER A CA 1
ATOM 1460 C C . SER A 1 195 ? -1.869 -7.306 -13.911 1.00 79.31 195 SER A C 1
ATOM 1462 O O . SER A 1 195 ? -2.533 -7.087 -12.901 1.00 79.31 195 SER A O 1
ATOM 1464 N N . ASP A 1 196 ? -1.502 -8.526 -14.291 1.00 85.75 196 ASP A N 1
ATOM 1465 C CA . ASP A 1 196 ? -1.859 -9.736 -13.542 1.00 85.75 196 ASP A CA 1
ATOM 1466 C C . ASP A 1 196 ? -1.546 -9.606 -12.043 1.00 85.75 196 ASP A C 1
ATOM 1468 O O . ASP A 1 196 ? -2.294 -10.077 -11.198 1.00 85.75 196 ASP A O 1
ATOM 1472 N N . ALA A 1 197 ? -0.457 -8.912 -11.688 1.00 82.38 197 ALA A N 1
ATOM 1473 C CA . ALA A 1 197 ? -0.099 -8.657 -10.295 1.00 82.38 197 ALA A CA 1
ATOM 1474 C C . ALA A 1 197 ? -1.063 -7.690 -9.584 1.00 82.38 197 ALA A C 1
ATOM 1476 O O . ALA A 1 197 ? -1.299 -7.851 -8.388 1.00 82.38 197 ALA A O 1
ATOM 1477 N N . ALA A 1 198 ? -1.592 -6.692 -10.299 1.00 83.00 198 ALA A N 1
ATOM 1478 C CA . ALA A 1 198 ? -2.603 -5.777 -9.773 1.00 83.00 198 ALA A CA 1
ATOM 1479 C C . ALA A 1 198 ? -3.942 -6.506 -9.588 1.00 83.00 198 ALA A C 1
ATOM 1481 O O . ALA A 1 198 ? -4.510 -6.439 -8.503 1.00 83.00 198 ALA A O 1
ATOM 1482 N N . ASP A 1 199 ? -4.369 -7.287 -10.584 1.00 89.31 199 ASP A N 1
ATOM 1483 C CA . ASP A 1 199 ? -5.613 -8.067 -10.530 1.00 89.31 199 ASP A CA 1
ATOM 1484 C C . ASP A 1 199 ? -5.559 -9.139 -9.428 1.00 89.31 199 ASP A C 1
ATOM 1486 O O . ASP A 1 199 ? -6.517 -9.324 -8.675 1.00 89.31 199 ASP A O 1
ATOM 1490 N N . GLN A 1 200 ? -4.410 -9.810 -9.278 1.00 93.12 200 GLN A N 1
ATOM 1491 C CA . GLN A 1 200 ? -4.171 -10.760 -8.191 1.00 93.12 200 GLN A CA 1
ATOM 1492 C C . GLN A 1 200 ? -4.219 -10.067 -6.820 1.00 93.12 200 GLN A C 1
ATOM 1494 O O . GLN A 1 200 ? -4.731 -10.638 -5.859 1.00 93.12 200 GLN A O 1
ATOM 1499 N N . GLY A 1 201 ? -3.694 -8.842 -6.725 1.00 93.75 201 GLY A N 1
ATOM 1500 C CA . GLY A 1 201 ? -3.787 -8.024 -5.519 1.00 93.75 201 GLY A CA 1
ATOM 1501 C C . GLY A 1 201 ? -5.236 -7.708 -5.164 1.00 93.75 201 GLY A C 1
ATOM 1502 O O . GLY A 1 201 ? -5.654 -7.990 -4.048 1.00 93.75 201 GLY A O 1
ATOM 1503 N N . THR A 1 202 ? -6.021 -7.208 -6.118 1.00 93.19 202 THR A N 1
ATOM 1504 C CA . THR A 1 202 ? -7.448 -6.918 -5.914 1.00 93.19 202 THR A CA 1
ATOM 1505 C C . THR A 1 202 ? -8.222 -8.140 -5.425 1.00 93.19 202 THR A C 1
ATOM 1507 O O . THR A 1 202 ? -8.936 -8.041 -4.432 1.00 93.19 202 THR A O 1
ATOM 1510 N N . ALA A 1 203 ? -8.019 -9.304 -6.049 1.00 96.62 203 ALA A N 1
ATOM 1511 C CA . ALA A 1 203 ? -8.658 -10.546 -5.616 1.00 96.62 203 ALA A CA 1
ATOM 1512 C C . ALA A 1 203 ? -8.309 -10.915 -4.161 1.00 96.62 203 ALA A C 1
ATOM 1514 O O . ALA A 1 203 ? -9.171 -11.365 -3.410 1.00 96.62 203 ALA A O 1
ATOM 1515 N N . ALA A 1 204 ? -7.061 -10.680 -3.742 1.00 97.31 204 ALA A N 1
ATOM 1516 C CA . ALA A 1 204 ? -6.640 -10.931 -2.368 1.00 97.31 204 ALA A CA 1
ATOM 1517 C C . ALA A 1 204 ? -7.309 -9.984 -1.357 1.00 97.31 204 ALA A C 1
ATOM 1519 O O . ALA A 1 204 ? -7.712 -10.452 -0.295 1.00 97.31 204 ALA A O 1
ATOM 1520 N N . HIS A 1 205 ? -7.464 -8.692 -1.676 1.00 97.69 205 HIS A N 1
ATOM 1521 C CA . HIS A 1 205 ? -8.189 -7.749 -0.807 1.00 97.69 205 HIS A CA 1
ATOM 1522 C C . HIS A 1 205 ? -9.670 -8.127 -0.684 1.00 97.69 205 HIS A C 1
ATOM 1524 O O . HIS A 1 205 ? -10.169 -8.250 0.428 1.00 97.69 205 HIS A O 1
ATOM 1530 N N . GLU A 1 206 ? -10.347 -8.425 -1.798 1.00 97.50 206 GLU A N 1
ATOM 1531 C CA . GLU A 1 206 ? -11.758 -8.842 -1.781 1.00 97.50 206 GLU A CA 1
ATOM 1532 C C . GLU A 1 206 ? -11.963 -10.122 -0.947 1.00 97.50 206 GLU A C 1
ATOM 1534 O O . GLU A 1 206 ? -12.925 -10.251 -0.182 1.00 97.50 206 GLU A O 1
ATOM 1539 N N . LEU A 1 207 ? -11.049 -11.092 -1.068 1.00 98.12 207 LEU A N 1
ATOM 1540 C CA . LEU A 1 207 ? -11.100 -12.327 -0.288 1.00 98.12 207 LEU A CA 1
ATOM 1541 C C . LEU A 1 207 ? -10.796 -12.089 1.202 1.00 98.12 207 LEU A C 1
ATOM 1543 O O . LEU A 1 207 ? -11.454 -12.684 2.057 1.00 98.12 207 LEU A O 1
ATOM 1547 N N . ALA A 1 208 ? -9.838 -11.216 1.521 1.00 98.31 208 ALA A N 1
ATOM 1548 C CA . ALA A 1 208 ? -9.533 -10.808 2.891 1.00 98.31 208 ALA A CA 1
ATOM 1549 C C . ALA A 1 208 ? -10.714 -10.079 3.554 1.00 98.31 208 ALA A C 1
ATOM 1551 O O . ALA A 1 208 ? -11.097 -10.435 4.670 1.00 98.31 208 ALA A O 1
ATOM 1552 N N . GLU A 1 209 ? -11.342 -9.130 2.851 1.00 98.12 209 GLU A N 1
ATOM 1553 C CA . GLU A 1 209 ? -12.563 -8.447 3.292 1.00 98.12 209 GLU A CA 1
ATOM 1554 C C . GLU A 1 209 ? -13.656 -9.471 3.616 1.00 98.12 209 GLU A C 1
ATOM 1556 O O . GLU A 1 209 ? -14.259 -9.435 4.692 1.00 98.12 209 GLU A O 1
ATOM 1561 N N . HIS A 1 210 ? -13.905 -10.409 2.696 1.00 98.12 210 HIS A N 1
ATOM 1562 C CA . HIS A 1 210 ? -14.899 -11.459 2.890 1.00 98.12 210 HIS A CA 1
ATOM 1563 C C . HIS A 1 210 ? -14.653 -12.245 4.183 1.00 98.12 210 HIS A C 1
ATOM 1565 O O . HIS A 1 210 ? -15.575 -12.419 4.982 1.00 98.12 210 HIS A O 1
ATOM 1571 N N . LYS A 1 211 ? -13.411 -12.676 4.420 1.00 98.00 211 LYS A N 1
ATOM 1572 C CA . LYS A 1 211 ? -13.030 -13.436 5.618 1.00 98.00 211 LYS A CA 1
ATOM 1573 C C . LYS A 1 211 ? -13.203 -12.622 6.898 1.00 98.00 211 LYS A C 1
ATOM 1575 O O . LYS A 1 211 ? -13.778 -13.125 7.863 1.00 98.00 211 LYS A O 1
ATOM 1580 N N . LEU A 1 212 ? -12.791 -11.354 6.901 1.00 98.25 212 LEU A N 1
ATOM 1581 C CA . LEU A 1 212 ? -13.000 -10.457 8.040 1.00 98.25 212 LEU A CA 1
ATOM 1582 C C . LEU A 1 212 ? -14.486 -10.254 8.344 1.00 98.25 212 LEU A C 1
ATOM 1584 O O . LEU A 1 212 ? -14.899 -10.367 9.499 1.00 98.25 212 LEU A O 1
ATOM 1588 N N . ARG A 1 213 ? -15.311 -10.017 7.316 1.00 97.94 213 ARG A N 1
ATOM 1589 C CA . ARG A 1 213 ? -16.765 -9.886 7.482 1.00 97.94 213 ARG A CA 1
ATOM 1590 C C . ARG A 1 213 ? -17.376 -11.157 8.066 1.00 97.94 213 ARG A C 1
ATOM 1592 O O . ARG A 1 213 ? -18.169 -11.054 8.997 1.00 97.94 213 ARG A O 1
ATOM 1599 N N . GLN A 1 214 ? -16.973 -12.339 7.589 1.00 97.38 214 GLN A N 1
ATOM 1600 C CA . GLN A 1 214 ? -17.427 -13.614 8.157 1.00 97.38 214 GLN A CA 1
ATOM 1601 C C . GLN A 1 214 ? -17.069 -13.747 9.642 1.00 97.38 214 GLN A C 1
ATOM 1603 O O . GLN A 1 214 ? -17.931 -14.110 10.440 1.00 97.38 214 GLN A O 1
ATOM 1608 N N . LEU A 1 215 ? -15.831 -13.419 10.026 1.00 96.06 215 LEU A N 1
ATOM 1609 C CA . LEU A 1 215 ? -15.376 -13.484 11.420 1.00 96.06 215 LEU A CA 1
ATOM 1610 C C . LEU A 1 215 ? -16.117 -12.500 12.337 1.00 96.06 215 LEU A C 1
ATOM 1612 O O . LEU A 1 215 ? -16.315 -12.794 13.513 1.00 96.06 215 LEU A O 1
ATOM 1616 N N . GLN A 1 216 ? -16.562 -11.362 11.800 1.00 94.81 216 GLN A N 1
ATOM 1617 C CA . GLN A 1 216 ? -17.389 -10.382 12.513 1.00 94.81 216 GLN A CA 1
ATOM 1618 C C . GLN A 1 216 ? -18.896 -10.701 12.470 1.00 94.81 216 GLN A C 1
ATOM 1620 O O . GLN A 1 216 ? -19.698 -9.931 12.995 1.00 94.81 216 GLN A O 1
ATOM 1625 N N . GLY A 1 217 ? -19.312 -11.805 11.836 1.00 95.44 217 GLY A N 1
ATOM 1626 C CA . GLY A 1 217 ? -20.730 -12.143 11.664 1.00 95.44 217 GLY A CA 1
ATOM 1627 C C . GLY A 1 217 ? -21.493 -11.172 10.754 1.00 95.44 217 GLY A C 1
ATOM 1628 O O . GLY A 1 217 ? -22.718 -11.082 10.833 1.00 95.44 217 GLY A O 1
ATOM 1629 N N . LEU A 1 218 ? -20.785 -10.427 9.901 1.00 94.50 218 LEU A N 1
ATOM 1630 C CA . LEU A 1 218 ? -21.364 -9.466 8.969 1.00 94.50 218 LEU A CA 1
ATOM 1631 C C . LEU A 1 218 ? -21.790 -10.153 7.661 1.00 94.50 218 LEU A C 1
ATOM 1633 O O . LEU A 1 218 ? -21.122 -11.087 7.206 1.00 94.50 218 LEU A O 1
ATOM 1637 N N . PRO A 1 219 ? -22.859 -9.671 6.998 1.00 95.50 219 PRO A N 1
ATOM 1638 C CA . PRO A 1 219 ? -23.260 -10.179 5.692 1.00 95.50 219 PRO A CA 1
ATOM 1639 C C . PRO A 1 219 ? -22.132 -10.049 4.667 1.00 95.50 219 PRO A C 1
ATOM 1641 O O . PRO A 1 219 ? -21.525 -8.989 4.511 1.00 95.50 219 PRO A O 1
ATOM 1644 N N . THR A 1 220 ? -21.861 -11.130 3.941 1.00 96.00 220 THR A N 1
ATOM 1645 C CA . THR A 1 220 ? -20.869 -11.145 2.867 1.00 96.00 220 THR A CA 1
ATOM 1646 C C . THR A 1 220 ? -21.108 -12.324 1.927 1.00 96.00 220 THR A C 1
ATOM 1648 O O . THR A 1 220 ? -21.683 -13.341 2.315 1.00 96.00 220 THR A O 1
ATOM 1651 N N . THR A 1 221 ? -20.662 -12.193 0.680 1.00 94.62 221 THR A N 1
ATOM 1652 C CA . THR A 1 221 ? -20.657 -13.269 -0.317 1.00 94.62 221 THR A CA 1
ATOM 1653 C C . THR A 1 221 ? -19.222 -13.509 -0.744 1.00 94.62 221 THR A C 1
ATOM 1655 O O . THR A 1 221 ? -18.502 -12.550 -1.008 1.00 94.62 221 THR A O 1
ATOM 1658 N N . ARG A 1 222 ? -18.799 -14.776 -0.821 1.00 94.50 222 ARG A N 1
ATOM 1659 C CA . ARG A 1 222 ? -17.429 -15.098 -1.228 1.00 94.50 222 ARG A CA 1
ATOM 1660 C C . ARG A 1 222 ? -17.183 -14.590 -2.656 1.00 94.50 222 ARG A C 1
ATOM 1662 O O . ARG A 1 222 ? -17.925 -15.004 -3.557 1.00 94.50 222 ARG A O 1
ATOM 1669 N N . PRO A 1 223 ? -16.175 -13.730 -2.886 1.00 94.38 223 PRO A N 1
ATOM 1670 C CA . PRO A 1 223 ? -15.866 -13.243 -4.222 1.00 94.38 223 PRO A CA 1
ATOM 1671 C C . PRO A 1 223 ? -15.428 -14.397 -5.130 1.00 94.38 223 PRO A C 1
ATOM 1673 O O . PRO A 1 223 ? -14.927 -15.432 -4.674 1.00 94.38 223 PRO A O 1
ATOM 1676 N N . LYS A 1 224 ? -15.623 -14.230 -6.439 1.00 92.88 224 LYS A N 1
ATOM 1677 C CA . LYS A 1 224 ? -15.175 -15.186 -7.458 1.00 92.88 224 LYS A CA 1
ATOM 1678 C C . LYS A 1 224 ? -14.065 -14.544 -8.274 1.00 92.88 224 LYS A C 1
ATOM 1680 O O . LYS A 1 224 ? -14.297 -13.523 -8.909 1.00 92.88 224 LYS A O 1
ATOM 1685 N N . SER A 1 225 ? -12.901 -15.179 -8.304 1.00 93.19 225 SER A N 1
ATOM 1686 C CA . SER A 1 225 ? -11.756 -14.734 -9.093 1.00 93.19 225 SER A CA 1
ATOM 1687 C C . SER A 1 225 ? -10.972 -15.945 -9.601 1.00 93.19 225 SER A C 1
ATOM 1689 O O . SER A 1 225 ? -10.848 -16.925 -8.862 1.00 93.19 225 SER A O 1
ATOM 1691 N N . PRO A 1 226 ? -10.421 -15.907 -10.831 1.00 91.12 226 PRO A N 1
ATOM 1692 C CA . PRO A 1 226 ? -9.518 -16.950 -11.323 1.00 91.12 226 PRO A CA 1
ATOM 1693 C C . PRO A 1 226 ? -8.199 -17.014 -10.538 1.00 91.12 226 PRO A C 1
ATOM 1695 O O . PRO A 1 226 ? -7.464 -17.986 -10.670 1.00 91.12 226 PRO A O 1
ATOM 1698 N N . TRP A 1 227 ? -7.902 -15.989 -9.734 1.00 91.81 227 TRP A N 1
ATOM 1699 C CA . TRP A 1 227 ? -6.698 -15.902 -8.912 1.00 91.81 227 TRP A CA 1
ATOM 1700 C C . TRP A 1 227 ? -6.840 -16.551 -7.532 1.00 91.81 227 TRP A C 1
ATOM 1702 O O . TRP A 1 227 ? -5.856 -16.602 -6.802 1.00 91.81 227 TRP A O 1
ATOM 1712 N N . HIS A 1 228 ? -8.038 -17.012 -7.155 1.00 93.00 228 HIS A N 1
ATOM 1713 C CA . HIS A 1 228 ? -8.244 -17.695 -5.879 1.00 93.00 228 HIS A CA 1
ATOM 1714 C C . HIS A 1 228 ? -7.603 -19.087 -5.920 1.00 93.00 228 HIS A C 1
ATOM 1716 O O . HIS A 1 228 ? -8.146 -20.015 -6.521 1.00 93.00 228 HIS A O 1
ATOM 1722 N N . ASP A 1 229 ? -6.455 -19.214 -5.263 1.00 88.00 229 ASP A N 1
ATOM 1723 C CA . ASP A 1 229 ? -5.721 -20.454 -5.040 1.00 88.00 229 ASP A CA 1
ATOM 1724 C C . ASP A 1 229 ? -5.474 -20.685 -3.535 1.00 88.00 229 ASP A C 1
ATOM 1726 O O . ASP A 1 229 ? -5.826 -19.860 -2.691 1.00 88.00 229 ASP A O 1
ATOM 1730 N N . GLU A 1 230 ? -4.901 -21.842 -3.192 1.00 85.62 230 GLU A N 1
ATOM 1731 C CA . GLU A 1 230 ? -4.621 -22.225 -1.798 1.00 85.62 230 GLU A CA 1
ATOM 1732 C C . GLU A 1 230 ? -3.636 -21.260 -1.116 1.00 85.62 230 GLU A C 1
ATOM 1734 O O . GLU A 1 230 ? -3.793 -20.946 0.060 1.00 85.62 230 GLU A O 1
ATOM 1739 N N . GLU A 1 231 ? -2.663 -20.734 -1.867 1.00 88.12 231 GLU A N 1
ATOM 1740 C CA . GLU A 1 231 ? -1.674 -19.773 -1.370 1.00 88.12 231 GLU A CA 1
ATOM 1741 C C . GLU A 1 231 ? -2.346 -18.441 -0.988 1.00 88.12 231 GLU A C 1
ATOM 1743 O O . GLU A 1 231 ? -2.106 -17.907 0.097 1.00 88.12 231 GLU A O 1
ATOM 1748 N N . MET A 1 232 ? -3.235 -17.918 -1.839 1.00 94.56 232 MET A N 1
ATOM 1749 C CA . MET A 1 232 ? -4.016 -16.718 -1.541 1.00 94.56 232 MET A CA 1
ATOM 1750 C C . MET A 1 232 ? -4.963 -16.939 -0.360 1.00 94.56 232 MET A C 1
ATOM 1752 O O . MET A 1 232 ? -5.110 -16.041 0.474 1.00 94.56 232 MET A O 1
ATOM 1756 N N . ASP A 1 233 ? -5.591 -18.113 -0.262 1.00 92.44 233 ASP A N 1
ATOM 1757 C CA . ASP A 1 233 ? -6.434 -18.455 0.882 1.00 92.44 233 ASP A CA 1
ATOM 1758 C C . ASP A 1 233 ? -5.624 -18.428 2.192 1.00 92.44 233 ASP A C 1
ATOM 1760 O O . ASP A 1 233 ? -5.994 -17.690 3.105 1.00 92.44 233 ASP A O 1
ATOM 1764 N N . ASP A 1 234 ? -4.479 -19.116 2.257 1.00 88.69 234 ASP A N 1
ATOM 1765 C CA . ASP A 1 234 ? -3.614 -19.133 3.447 1.00 88.69 234 ASP A CA 1
ATOM 1766 C C . ASP A 1 234 ? -3.124 -17.715 3.828 1.00 88.69 234 ASP A C 1
ATOM 1768 O O . ASP A 1 234 ? -3.088 -17.348 5.005 1.00 88.69 234 ASP A O 1
ATOM 1772 N N . TYR A 1 235 ? -2.760 -16.880 2.849 1.00 96.19 235 TYR A N 1
ATOM 1773 C CA . TYR A 1 235 ? -2.280 -15.519 3.120 1.00 96.19 235 TYR A CA 1
ATOM 1774 C C . TYR A 1 235 ? -3.369 -14.551 3.571 1.00 96.19 235 TYR A C 1
ATOM 1776 O O . TYR A 1 235 ? -3.112 -13.687 4.413 1.00 96.19 235 TYR A O 1
ATOM 1784 N N . THR A 1 236 ? -4.574 -14.680 3.021 1.00 97.06 236 THR A N 1
ATOM 1785 C CA . THR A 1 236 ? -5.721 -13.869 3.447 1.00 97.06 236 THR A CA 1
ATOM 1786 C C . THR A 1 236 ? -6.267 -14.332 4.799 1.00 97.06 236 THR A C 1
ATOM 1788 O O . THR A 1 236 ? -6.709 -13.488 5.575 1.00 97.06 236 THR A O 1
ATOM 1791 N N . ASP A 1 237 ? -6.144 -15.623 5.141 1.00 94.94 237 ASP A N 1
ATOM 1792 C CA . ASP A 1 237 ? -6.383 -16.124 6.504 1.00 94.94 237 ASP A CA 1
ATOM 1793 C C . ASP A 1 237 ? -5.383 -15.507 7.489 1.00 94.94 237 ASP A C 1
AT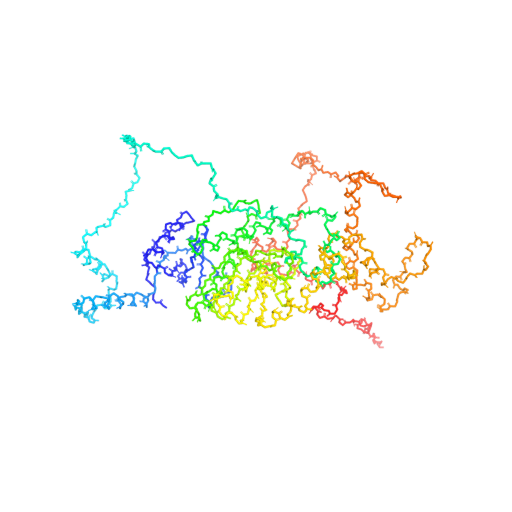OM 1795 O O . ASP A 1 237 ? -5.783 -14.928 8.496 1.00 94.94 237 ASP A O 1
ATOM 1799 N N . ALA A 1 238 ? -4.084 -15.536 7.170 1.00 92.00 238 ALA A N 1
ATOM 1800 C CA . ALA A 1 238 ? -3.052 -14.947 8.024 1.00 92.00 238 ALA A CA 1
ATOM 1801 C C . ALA A 1 238 ? -3.257 -13.437 8.255 1.00 92.00 238 ALA A C 1
ATOM 1803 O O . ALA A 1 238 ? -2.998 -12.932 9.349 1.00 92.00 238 ALA A O 1
ATOM 1804 N N . TYR A 1 239 ? -3.745 -12.713 7.243 1.00 98.44 239 TYR A N 1
ATOM 1805 C CA . TYR A 1 239 ? -4.120 -11.307 7.394 1.00 98.44 239 TYR A CA 1
ATOM 1806 C C . TYR A 1 239 ? -5.324 -11.134 8.323 1.00 98.44 239 TYR A C 1
ATOM 1808 O O . TYR A 1 239 ? -5.259 -10.339 9.262 1.00 98.44 239 TYR A O 1
ATOM 1816 N N . ALA A 1 240 ? -6.397 -11.901 8.107 1.00 98.00 240 ALA A N 1
ATOM 1817 C CA . ALA A 1 240 ? -7.579 -11.848 8.960 1.00 98.00 240 ALA A CA 1
ATOM 1818 C C . ALA A 1 240 ? -7.227 -12.159 10.425 1.00 98.00 240 ALA A C 1
ATOM 1820 O O . ALA A 1 240 ? -7.692 -11.486 11.342 1.00 98.00 240 ALA A O 1
ATOM 1821 N N . ASP A 1 241 ? -6.327 -13.115 10.641 1.00 93.00 241 ASP A N 1
ATOM 1822 C CA . ASP A 1 241 ? -5.803 -13.471 11.954 1.00 93.00 241 ASP A CA 1
ATOM 1823 C C . ASP A 1 241 ? -5.045 -12.324 12.621 1.00 93.00 241 ASP A C 1
ATOM 1825 O O . ASP A 1 241 ? -5.243 -12.070 13.810 1.00 93.00 241 ASP A O 1
ATOM 1829 N N . CYS A 1 242 ? -4.195 -11.627 11.863 1.00 96.25 242 CYS A N 1
ATOM 1830 C CA . CYS A 1 242 ? -3.473 -10.453 12.342 1.00 96.25 242 CYS A CA 1
ATOM 1831 C C . CYS A 1 242 ? -4.449 -9.360 12.800 1.00 96.25 242 CYS A C 1
ATOM 1833 O O . CYS A 1 242 ? -4.332 -8.869 13.922 1.00 96.25 242 CYS A O 1
ATOM 1835 N N . VAL A 1 243 ? -5.456 -9.041 11.983 1.00 98.56 243 VAL A N 1
ATOM 1836 C CA . VAL A 1 243 ? -6.482 -8.041 12.319 1.00 98.56 243 VAL A CA 1
ATOM 1837 C C . VAL A 1 243 ? -7.275 -8.446 13.563 1.0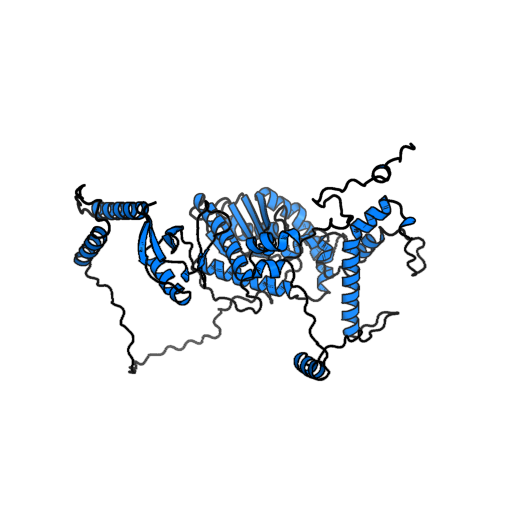0 98.56 243 VAL A C 1
ATOM 1839 O O . VAL A 1 243 ? -7.482 -7.629 14.459 1.00 98.56 243 VAL A O 1
ATOM 1842 N N . MET A 1 244 ? -7.698 -9.709 13.657 1.00 97.94 244 MET A N 1
ATOM 1843 C CA . MET A 1 244 ? -8.455 -10.195 14.813 1.00 97.94 244 MET A CA 1
ATOM 1844 C C . MET A 1 244 ? -7.619 -10.216 16.096 1.00 97.94 244 MET A C 1
ATOM 1846 O O . MET A 1 244 ? -8.150 -9.922 17.165 1.00 97.94 244 MET A O 1
ATOM 1850 N N . ALA A 1 245 ? -6.323 -10.526 16.005 1.00 95.19 245 ALA A N 1
ATOM 1851 C CA . ALA A 1 245 ? -5.413 -10.467 17.145 1.00 95.19 245 ALA A CA 1
ATOM 1852 C C . ALA A 1 245 ? -5.228 -9.027 17.653 1.00 95.19 245 ALA A C 1
ATOM 1854 O O . ALA A 1 245 ? -5.272 -8.799 18.861 1.00 95.19 245 ALA A O 1
ATOM 1855 N N . GLU A 1 246 ? -5.081 -8.058 16.745 1.00 97.12 246 GLU A N 1
ATOM 1856 C CA . GLU A 1 246 ? -5.017 -6.631 17.091 1.00 97.12 246 GLU A CA 1
ATOM 1857 C C . GLU A 1 246 ? -6.330 -6.139 17.716 1.00 97.12 246 GLU A C 1
ATOM 1859 O O . GLU A 1 246 ? -6.307 -5.426 18.720 1.00 97.12 246 GLU A O 1
ATOM 1864 N N . LEU A 1 247 ? -7.482 -6.571 17.189 1.00 98.06 247 LEU A N 1
ATOM 1865 C CA . LEU A 1 247 ? -8.789 -6.233 17.756 1.00 98.06 247 LEU A CA 1
ATOM 1866 C C . LEU A 1 247 ? -8.959 -6.801 19.170 1.00 98.06 247 LEU A C 1
ATOM 1868 O O . LEU A 1 247 ? -9.433 -6.100 20.060 1.00 98.06 247 LEU A O 1
ATOM 1872 N N . GLU A 1 248 ? -8.580 -8.058 19.389 1.00 96.88 248 GLU A N 1
ATOM 1873 C CA . GLU A 1 248 ? -8.671 -8.688 20.708 1.00 96.88 248 GLU A CA 1
ATOM 1874 C C . GLU A 1 248 ? -7.732 -8.013 21.717 1.00 96.88 248 GLU A C 1
ATOM 1876 O O . GLU A 1 248 ? -8.135 -7.716 22.841 1.00 96.88 248 GLU A O 1
ATOM 1881 N N . ALA A 1 249 ? -6.500 -7.692 21.309 1.00 94.88 249 ALA A N 1
ATOM 1882 C CA . ALA A 1 249 ? -5.560 -6.945 22.142 1.00 94.88 249 ALA A CA 1
ATOM 1883 C C . ALA A 1 249 ? -6.083 -5.538 22.484 1.00 94.88 249 ALA A C 1
ATOM 1885 O O . ALA A 1 249 ? -5.949 -5.080 23.621 1.00 94.88 249 ALA A O 1
ATOM 1886 N N . ALA A 1 250 ? -6.728 -4.864 21.530 1.00 95.25 250 ALA A N 1
ATOM 1887 C CA . ALA A 1 250 ? -7.378 -3.582 21.766 1.00 95.25 250 ALA A CA 1
ATOM 1888 C C . ALA A 1 250 ? -8.540 -3.709 22.768 1.00 95.25 250 ALA A C 1
ATOM 1890 O O . ALA A 1 250 ? -8.631 -2.911 23.703 1.00 95.25 250 ALA A O 1
ATOM 1891 N N . LYS A 1 251 ? -9.368 -4.756 22.645 1.00 96.69 251 LYS A N 1
ATOM 1892 C CA . LYS A 1 251 ? -10.511 -5.019 23.536 1.00 96.69 251 LYS A CA 1
ATOM 1893 C C . LYS A 1 251 ? -10.133 -5.276 24.991 1.00 96.69 251 LYS A C 1
ATOM 1895 O O . LYS A 1 251 ? -10.917 -4.959 25.883 1.00 96.69 251 LYS A O 1
ATOM 1900 N N . GLN A 1 252 ? -8.931 -5.794 25.247 1.00 93.38 252 GLN A N 1
ATOM 1901 C CA . GLN A 1 252 ? -8.421 -5.970 26.613 1.00 93.38 252 GLN A CA 1
ATOM 1902 C C . GLN A 1 252 ? -8.269 -4.639 27.360 1.00 93.38 252 GLN A C 1
ATOM 1904 O O . GLN A 1 252 ? -8.435 -4.601 28.577 1.00 93.38 252 GLN A O 1
ATOM 1909 N N . ASN A 1 253 ? -7.969 -3.555 26.638 1.00 88.62 253 ASN A N 1
ATOM 1910 C CA . ASN A 1 253 ? -7.769 -2.223 27.211 1.00 88.62 253 ASN A CA 1
ATOM 1911 C C . ASN A 1 253 ? -8.992 -1.314 27.023 1.00 88.62 253 ASN A C 1
ATOM 1913 O O . ASN A 1 253 ? -9.269 -0.474 27.874 1.00 88.62 253 ASN A O 1
ATOM 1917 N N . SER A 1 254 ? -9.733 -1.506 25.931 1.00 93.50 254 SER A N 1
ATOM 1918 C CA . SER A 1 254 ? -10.942 -0.763 25.586 1.00 93.50 254 SER A CA 1
ATOM 1919 C C . SER A 1 254 ? -12.050 -1.750 25.204 1.00 93.50 254 SER A C 1
ATOM 1921 O O . SER A 1 254 ? -12.139 -2.159 24.048 1.00 93.50 254 SER A O 1
ATOM 1923 N N . PRO A 1 255 ? -12.928 -2.157 26.142 1.00 92.38 255 PRO A N 1
ATOM 1924 C CA . PRO A 1 255 ? -13.996 -3.121 25.855 1.00 92.38 255 PRO A CA 1
ATOM 1925 C C . PRO A 1 255 ? -14.954 -2.692 24.732 1.00 92.38 255 PRO A C 1
ATOM 1927 O O . PRO A 1 255 ? -15.612 -3.538 24.130 1.00 92.38 255 PRO A O 1
ATOM 1930 N N . ALA A 1 256 ? -15.032 -1.386 24.451 1.00 92.12 256 ALA A N 1
ATOM 1931 C CA . ALA A 1 256 ? -15.827 -0.811 23.368 1.00 92.12 256 ALA A CA 1
ATOM 1932 C C . ALA A 1 256 ? -15.099 -0.793 22.009 1.00 92.12 256 ALA A C 1
ATOM 1934 O O . ALA A 1 256 ? -15.673 -0.314 21.029 1.00 92.12 256 ALA A O 1
ATOM 1935 N N . ALA A 1 257 ? -13.863 -1.299 21.933 1.00 96.88 257 ALA A N 1
ATOM 1936 C CA . ALA A 1 257 ? -13.097 -1.318 20.699 1.00 96.88 257 ALA A CA 1
ATOM 1937 C C . ALA A 1 257 ? -13.819 -2.104 19.598 1.00 96.88 257 ALA A C 1
ATOM 1939 O O . ALA A 1 257 ? -14.296 -3.228 19.806 1.00 96.88 257 ALA A O 1
ATOM 1940 N N . PHE A 1 258 ? -13.864 -1.519 18.405 1.00 97.12 258 PHE A N 1
ATOM 1941 C CA . PHE A 1 258 ? -14.535 -2.101 17.248 1.00 97.12 258 PHE A CA 1
ATOM 1942 C C . PHE A 1 258 ? -13.647 -2.049 16.008 1.00 97.12 258 PHE A C 1
ATOM 1944 O O . PHE A 1 258 ? -12.723 -1.242 15.918 1.00 97.12 258 PHE A O 1
ATOM 1951 N N . LEU A 1 259 ? -13.950 -2.932 15.058 1.00 98.38 259 LEU A N 1
ATOM 1952 C CA . LEU A 1 259 ? -13.295 -3.035 13.761 1.00 98.38 259 LEU A CA 1
ATOM 1953 C C . LEU A 1 259 ? -14.243 -2.513 12.676 1.00 98.38 259 LEU A C 1
ATOM 1955 O O . LEU A 1 259 ? -15.354 -3.024 12.535 1.00 98.38 259 LEU A O 1
ATOM 1959 N N . SER A 1 260 ? -13.782 -1.544 11.892 1.00 97.94 260 SER A N 1
ATOM 1960 C CA . SER A 1 260 ? -14.361 -1.185 10.600 1.00 97.94 260 SER A CA 1
ATOM 1961 C C . SER A 1 260 ? -13.552 -1.819 9.465 1.00 97.94 260 SER A C 1
ATOM 1963 O O . SER A 1 260 ? -12.321 -1.847 9.513 1.00 97.94 260 SER A O 1
ATOM 1965 N N . ILE A 1 261 ? -14.248 -2.363 8.466 1.00 98.19 261 ILE A N 1
ATOM 1966 C CA . ILE A 1 261 ? -13.677 -3.125 7.345 1.00 98.19 261 ILE A CA 1
ATOM 1967 C C . ILE A 1 261 ? -13.993 -2.377 6.051 1.00 98.19 261 ILE A C 1
ATOM 1969 O O . ILE A 1 261 ? -15.158 -2.034 5.830 1.00 98.19 261 ILE A O 1
ATOM 1973 N N . GLU A 1 262 ? -12.985 -2.182 5.194 1.00 96.56 262 GLU A N 1
ATOM 1974 C CA . GLU A 1 262 ? -13.090 -1.397 3.952 1.00 96.56 262 GLU A CA 1
ATOM 1975 C C . GLU A 1 262 ? -13.635 0.022 4.200 1.00 96.56 262 GLU A C 1
ATOM 1977 O O . GLU A 1 262 ? -14.506 0.531 3.487 1.00 96.56 262 GLU A O 1
ATOM 1982 N N . GLU A 1 263 ? -13.129 0.671 5.251 1.00 96.69 263 GLU A N 1
ATOM 1983 C CA . GLU A 1 263 ? -13.590 1.991 5.674 1.00 96.69 263 GLU A CA 1
ATOM 1984 C C . GLU A 1 263 ? -13.180 3.059 4.659 1.00 96.69 263 GLU A C 1
ATOM 1986 O O . GLU A 1 263 ? -12.020 3.128 4.240 1.00 96.69 263 GLU A O 1
ATOM 1991 N N . ARG A 1 264 ? -14.106 3.949 4.291 1.00 96.06 264 ARG A N 1
ATOM 1992 C CA . ARG A 1 264 ? -13.774 5.093 3.436 1.00 96.06 264 ARG A CA 1
ATOM 1993 C C . ARG A 1 264 ? -13.147 6.189 4.295 1.00 96.06 264 ARG A C 1
ATOM 1995 O O . ARG A 1 264 ? -13.824 6.865 5.059 1.00 96.06 264 ARG A O 1
ATOM 2002 N N . LEU A 1 265 ? -11.853 6.411 4.103 1.00 96.75 265 LEU A N 1
ATOM 2003 C CA . LEU A 1 265 ? -11.060 7.360 4.877 1.00 96.75 265 LEU A CA 1
ATOM 2004 C C . LEU A 1 265 ? -10.912 8.664 4.093 1.00 96.75 265 LEU A C 1
ATOM 2006 O O . LEU A 1 265 ? -10.082 8.763 3.188 1.00 96.75 265 LEU A O 1
ATOM 2010 N N . ASP A 1 266 ? -11.753 9.645 4.414 1.00 95.81 266 ASP A N 1
ATOM 2011 C CA . ASP A 1 266 ? -11.769 10.964 3.777 1.00 95.81 266 ASP A CA 1
ATOM 2012 C C . ASP A 1 266 ? -10.765 11.913 4.451 1.00 95.81 266 ASP A C 1
ATOM 2014 O O . ASP A 1 266 ? -10.874 12.219 5.638 1.00 95.81 266 ASP A O 1
ATOM 2018 N N . PHE A 1 267 ? -9.786 12.393 3.684 1.00 95.94 267 PHE A N 1
ATOM 2019 C CA . PHE A 1 267 ? -8.801 13.389 4.113 1.00 95.94 267 PHE A CA 1
ATOM 2020 C C . PHE A 1 267 ? -8.819 14.631 3.202 1.00 95.94 267 PHE A C 1
ATOM 2022 O O . PHE A 1 267 ? -7.829 15.362 3.094 1.00 95.94 267 PHE A O 1
ATOM 2029 N N . SER A 1 268 ? -9.968 14.895 2.572 1.00 95.69 268 SER A N 1
ATOM 2030 C CA . SER A 1 268 ? -10.164 15.966 1.589 1.00 95.69 268 SER A CA 1
ATOM 2031 C C . SER A 1 268 ? -9.974 17.373 2.163 1.00 95.69 268 SER A C 1
ATOM 2033 O O . SER A 1 268 ? -9.616 18.306 1.448 1.00 95.69 268 SER A O 1
ATOM 2035 N N . HIS A 1 269 ? -10.139 17.514 3.481 1.00 93.19 269 HIS A N 1
ATOM 2036 C CA . HIS A 1 269 ? -9.854 18.735 4.234 1.00 93.19 269 HIS A CA 1
ATOM 2037 C C . HIS A 1 269 ? -8.356 19.110 4.271 1.00 93.19 269 HIS A C 1
ATOM 2039 O O . HIS A 1 269 ? -8.025 20.237 4.638 1.00 93.19 269 HIS A O 1
ATOM 2045 N N . ILE A 1 270 ? -7.458 18.191 3.891 1.00 95.31 270 ILE A N 1
ATOM 2046 C CA . ILE A 1 270 ? -5.999 18.402 3.821 1.00 95.31 270 ILE A CA 1
ATOM 2047 C C . ILE A 1 270 ? -5.517 18.346 2.370 1.00 95.31 270 ILE A C 1
ATOM 2049 O O . ILE A 1 270 ? -4.730 19.188 1.945 1.00 95.31 270 ILE A O 1
ATOM 2053 N N . VAL A 1 271 ? -5.975 17.346 1.615 1.00 94.88 271 VAL A N 1
ATOM 2054 C CA . VAL A 1 271 ? -5.598 17.117 0.215 1.00 94.88 271 VAL A CA 1
ATOM 2055 C C . VAL A 1 271 ? -6.868 17.183 -0.626 1.00 94.88 271 VAL A C 1
ATOM 2057 O O . VAL A 1 271 ? -7.711 16.318 -0.431 1.00 94.88 271 VAL A O 1
ATOM 2060 N N . PRO A 1 272 ? -7.038 18.133 -1.562 1.00 89.81 272 PRO A N 1
ATOM 2061 C CA . PRO A 1 272 ? -8.262 18.239 -2.360 1.00 89.81 272 PRO A CA 1
ATOM 2062 C C . PRO A 1 272 ? -8.661 16.909 -3.013 1.00 89.81 272 PRO A C 1
ATOM 2064 O O . PRO A 1 272 ? -7.819 16.221 -3.590 1.00 89.81 272 PRO A O 1
ATOM 2067 N N . ASP A 1 273 ? -9.938 16.539 -2.879 1.00 90.12 273 ASP A N 1
ATOM 2068 C CA . ASP A 1 273 ? -10.515 15.259 -3.333 1.00 90.12 273 ASP A CA 1
ATOM 2069 C C . ASP A 1 273 ? -9.832 13.997 -2.760 1.00 90.12 273 ASP A C 1
ATOM 2071 O O . ASP A 1 273 ? -10.047 12.881 -3.236 1.00 90.12 273 ASP A O 1
ATOM 2075 N N . GLY A 1 274 ? -9.003 14.159 -1.728 1.00 92.94 274 GLY A N 1
ATOM 2076 C CA . GLY A 1 274 ? -8.196 13.112 -1.129 1.00 92.94 274 GLY A CA 1
ATOM 2077 C C . GLY A 1 274 ? -9.024 12.135 -0.303 1.00 92.94 274 GLY A C 1
ATOM 2078 O O . GLY A 1 274 ? -9.605 12.492 0.721 1.00 92.94 274 GLY A O 1
ATOM 2079 N N . PHE A 1 275 ? -9.037 10.872 -0.720 1.00 94.69 275 PHE A N 1
ATOM 2080 C CA . PHE A 1 275 ? -9.601 9.787 0.071 1.00 94.69 275 PHE A CA 1
ATOM 2081 C C . PHE A 1 275 ? -8.841 8.476 -0.132 1.00 94.69 275 PHE A C 1
ATOM 2083 O O . PHE A 1 275 ? -8.058 8.295 -1.071 1.00 94.69 275 PHE A O 1
ATOM 2090 N N . GLY A 1 276 ? -9.108 7.544 0.774 1.00 92.75 276 GLY A N 1
ATOM 2091 C CA . GLY A 1 276 ? -8.623 6.179 0.759 1.00 92.75 276 GLY A CA 1
ATOM 2092 C C . GLY A 1 276 ? -9.711 5.179 1.112 1.00 92.75 276 GLY A C 1
ATOM 2093 O O . GLY A 1 276 ? -10.796 5.552 1.559 1.00 92.75 276 GLY A O 1
ATOM 2094 N N . THR A 1 277 ? -9.391 3.903 0.946 1.00 94.12 277 THR A N 1
ATOM 2095 C CA . THR A 1 277 ? -10.131 2.818 1.583 1.00 94.12 277 THR A CA 1
ATOM 2096 C C . THR A 1 277 ? -9.145 2.089 2.481 1.00 94.12 277 THR A C 1
ATOM 2098 O O . THR A 1 277 ? -8.116 1.635 1.989 1.00 94.12 277 THR A O 1
ATOM 2101 N N . GLY A 1 278 ? -9.389 2.105 3.789 1.00 94.06 278 GLY A N 1
ATOM 2102 C CA . GLY A 1 278 ? -8.584 1.361 4.749 1.00 94.06 278 GLY A CA 1
ATOM 2103 C C . GLY A 1 278 ? -9.125 -0.056 4.871 1.00 94.06 278 GLY A C 1
ATOM 2104 O O . GLY A 1 278 ? -10.296 -0.217 5.209 1.00 94.06 278 GLY A O 1
ATOM 2105 N N . ASP A 1 279 ? -8.281 -1.057 4.621 1.00 97.56 279 ASP A N 1
ATOM 2106 C CA . ASP A 1 279 ? -8.700 -2.466 4.626 1.00 97.56 279 ASP A CA 1
ATOM 2107 C C . ASP A 1 279 ? -9.296 -2.871 5.990 1.00 97.56 279 ASP A C 1
ATOM 2109 O O . ASP A 1 279 ? -10.400 -3.414 6.068 1.00 97.56 279 ASP A O 1
ATOM 2113 N N . ALA A 1 280 ? -8.600 -2.530 7.083 1.00 98.56 280 ALA A N 1
ATOM 2114 C CA . ALA A 1 280 ? -9.071 -2.704 8.453 1.00 98.56 280 ALA A CA 1
ATOM 2115 C C . ALA A 1 280 ? -8.676 -1.509 9.336 1.00 98.56 280 ALA A C 1
ATOM 2117 O O . ALA A 1 280 ? -7.509 -1.112 9.397 1.00 98.56 280 ALA A O 1
ATOM 2118 N N . VAL A 1 281 ? -9.655 -0.954 10.053 1.00 98.62 281 VAL A N 1
ATOM 2119 C CA . VAL A 1 281 ? -9.480 0.164 10.988 1.00 98.62 281 VAL A CA 1
ATOM 2120 C C . VAL A 1 281 ? -10.090 -0.213 12.330 1.00 98.62 281 VAL A C 1
ATOM 2122 O O . VAL A 1 281 ? -11.289 -0.455 12.422 1.00 98.62 281 VAL A O 1
ATOM 2125 N N . ILE A 1 282 ? -9.279 -0.256 13.381 1.00 98.69 282 ILE A N 1
ATOM 2126 C CA . ILE A 1 282 ? -9.732 -0.524 14.747 1.00 98.69 282 ILE A CA 1
ATOM 2127 C C . ILE A 1 282 ? -9.690 0.779 15.533 1.00 98.69 282 ILE A C 1
ATOM 2129 O O . ILE A 1 282 ? -8.660 1.451 15.565 1.00 98.69 282 ILE A O 1
ATOM 2133 N N . ILE A 1 283 ? -10.793 1.118 16.192 1.00 98.12 283 ILE A N 1
ATOM 2134 C CA . ILE A 1 283 ? -10.877 2.271 17.092 1.00 98.12 283 ILE A CA 1
ATOM 2135 C C . ILE A 1 283 ? -11.049 1.752 18.515 1.00 98.12 283 ILE A C 1
ATOM 2137 O O . ILE A 1 283 ? -11.961 0.970 18.776 1.00 98.12 283 ILE A O 1
ATOM 2141 N N . ALA A 1 284 ? -10.161 2.172 19.415 1.00 95.75 284 ALA A N 1
ATOM 2142 C CA . ALA A 1 284 ? -10.065 1.697 20.791 1.00 95.75 284 ALA A CA 1
ATOM 2143 C C . ALA A 1 284 ? -9.772 2.872 21.739 1.00 95.75 284 ALA A C 1
ATOM 2145 O O . ALA A 1 284 ? -8.633 3.084 22.148 1.00 95.75 284 ALA A O 1
ATOM 2146 N N . ASP A 1 285 ? -10.807 3.657 22.048 1.00 90.50 285 ASP A N 1
ATOM 2147 C CA . ASP A 1 285 ? -10.756 4.873 22.872 1.00 90.50 285 ASP A CA 1
ATOM 2148 C C . ASP A 1 285 ? -9.646 5.868 22.479 1.00 90.50 285 ASP A C 1
ATOM 2150 O O . ASP A 1 285 ? -9.861 6.724 21.620 1.00 90.50 285 ASP A O 1
ATOM 2154 N N . ASP A 1 286 ? -8.471 5.783 23.115 1.00 95.31 286 ASP A N 1
ATOM 2155 C CA . ASP A 1 286 ? -7.338 6.690 22.897 1.00 95.31 286 ASP A CA 1
ATOM 2156 C C . ASP A 1 286 ? -6.465 6.310 21.692 1.00 95.31 286 ASP A C 1
ATOM 2158 O O . ASP A 1 286 ? -5.542 7.053 21.346 1.00 95.31 286 ASP A O 1
ATOM 2162 N N . THR A 1 287 ? -6.733 5.170 21.052 1.00 97.38 287 THR A N 1
ATOM 2163 C CA . THR A 1 287 ? -5.875 4.606 20.010 1.00 97.38 287 THR A CA 1
ATOM 2164 C C . THR A 1 287 ? -6.676 4.230 18.764 1.00 97.38 287 THR A C 1
ATOM 2166 O O . THR A 1 287 ? -7.702 3.556 18.851 1.00 97.38 287 THR A O 1
ATOM 2169 N N . ALA A 1 288 ? -6.180 4.622 17.587 1.00 98.31 288 ALA A N 1
ATOM 2170 C CA . ALA A 1 288 ? -6.640 4.096 16.302 1.00 98.31 288 ALA A CA 1
ATOM 2171 C C . ALA A 1 288 ? -5.556 3.217 15.668 1.00 98.31 288 ALA A C 1
ATOM 2173 O O . ALA A 1 288 ? -4.386 3.603 15.619 1.00 98.31 288 ALA A O 1
ATOM 2174 N N . ILE A 1 289 ? -5.945 2.043 15.173 1.00 98.69 289 ILE A N 1
ATOM 2175 C CA . ILE A 1 289 ? -5.058 1.072 14.528 1.00 98.69 289 ILE A CA 1
ATOM 2176 C C . ILE A 1 289 ? -5.504 0.900 13.077 1.00 98.69 289 ILE A C 1
ATOM 2178 O O . ILE A 1 289 ? -6.641 0.518 12.823 1.00 98.69 289 ILE A O 1
ATOM 2182 N N . ILE A 1 290 ? -4.619 1.174 12.123 1.00 98.69 290 ILE A N 1
ATOM 2183 C CA . ILE A 1 290 ? -4.876 1.020 10.689 1.00 98.69 290 ILE A CA 1
ATOM 2184 C C . ILE A 1 290 ? -4.016 -0.134 10.188 1.00 98.69 290 ILE A C 1
ATOM 2186 O O . ILE A 1 290 ? -2.795 -0.089 10.340 1.00 98.69 290 ILE A O 1
ATOM 2190 N N . ILE A 1 291 ? -4.634 -1.149 9.588 1.00 98.75 291 ILE A N 1
ATOM 2191 C CA . ILE A 1 291 ? -3.959 -2.359 9.113 1.00 98.75 291 ILE A CA 1
ATOM 2192 C C . ILE A 1 291 ? -4.222 -2.510 7.612 1.00 98.75 291 ILE A C 1
ATOM 2194 O O . ILE A 1 291 ? -5.342 -2.805 7.202 1.00 98.75 291 ILE A O 1
ATOM 2198 N N . ASP A 1 292 ? -3.183 -2.318 6.801 1.00 98.44 292 ASP A N 1
ATOM 2199 C CA . ASP A 1 292 ? -3.228 -2.403 5.334 1.00 98.44 292 ASP A CA 1
ATOM 2200 C C . ASP A 1 292 ? -2.565 -3.706 4.860 1.00 98.44 292 ASP A C 1
ATOM 2202 O O . ASP A 1 292 ? -1.452 -4.061 5.275 1.00 98.44 292 ASP A O 1
ATOM 2206 N N . LEU A 1 293 ? -3.272 -4.439 4.004 1.00 98.06 293 LEU A N 1
ATOM 2207 C CA . LEU A 1 293 ? -2.792 -5.634 3.334 1.00 98.06 293 LEU A CA 1
ATOM 2208 C C . LEU A 1 293 ? -1.953 -5.225 2.119 1.00 98.06 293 LEU A C 1
ATOM 2210 O O . LEU A 1 293 ? -2.406 -4.559 1.195 1.00 98.06 293 LEU A O 1
ATOM 2214 N N . LYS A 1 294 ? -0.717 -5.717 2.050 1.00 96.38 294 LYS A N 1
ATOM 2215 C CA . LYS A 1 294 ? 0.105 -5.639 0.839 1.00 96.38 294 LYS A CA 1
ATOM 2216 C C . LYS A 1 294 ? 0.285 -7.023 0.245 1.00 96.38 294 LYS A C 1
ATOM 2218 O O . LYS A 1 294 ? 1.071 -7.831 0.725 1.00 96.38 294 LYS A O 1
ATOM 2223 N N . TYR A 1 295 ? -0.391 -7.288 -0.869 1.00 94.38 295 TYR A N 1
ATOM 2224 C CA . TYR A 1 295 ? -0.281 -8.585 -1.548 1.00 94.38 295 TYR A CA 1
ATOM 2225 C C . TYR A 1 295 ? 0.880 -8.677 -2.559 1.00 94.38 295 TYR A C 1
ATOM 2227 O O . TYR A 1 295 ? 1.227 -9.754 -3.043 1.00 94.38 295 TYR A O 1
ATOM 2235 N N . GLY A 1 296 ? 1.517 -7.561 -2.918 1.00 87.75 296 GLY A N 1
ATOM 2236 C CA . GLY A 1 296 ? 2.627 -7.567 -3.875 1.00 87.75 296 GLY A CA 1
ATOM 2237 C C . GLY A 1 296 ? 3.847 -8.352 -3.367 1.00 87.75 296 GLY A C 1
ATOM 2238 O O . GLY A 1 296 ? 4.241 -8.216 -2.213 1.00 87.75 296 GLY A O 1
ATOM 2239 N N . LYS A 1 297 ? 4.500 -9.134 -4.242 1.00 83.31 297 LYS A N 1
ATOM 2240 C CA . LYS A 1 297 ? 5.743 -9.877 -3.917 1.00 83.31 297 LYS A CA 1
ATOM 2241 C C . LYS A 1 297 ? 7.044 -9.120 -4.228 1.00 83.31 297 LYS A C 1
ATOM 2243 O O . LYS A 1 297 ? 8.102 -9.454 -3.697 1.00 83.31 297 LYS A O 1
ATOM 2248 N N . GLY A 1 298 ? 6.976 -8.132 -5.124 1.00 78.44 298 GLY A N 1
ATOM 2249 C CA . GLY A 1 298 ? 8.155 -7.536 -5.765 1.00 78.44 298 GLY A CA 1
ATOM 2250 C C . GLY A 1 298 ? 8.922 -6.516 -4.922 1.00 78.44 298 GLY A C 1
ATOM 2251 O O . GLY A 1 298 ? 10.135 -6.417 -5.070 1.00 78.44 298 GLY A O 1
ATOM 2252 N N . VAL A 1 299 ? 8.239 -5.776 -4.048 1.00 84.62 299 VAL A N 1
ATOM 2253 C CA . VAL A 1 299 ? 8.834 -4.722 -3.215 1.00 84.62 299 VAL A CA 1
ATOM 2254 C C . VAL A 1 299 ? 8.329 -4.894 -1.795 1.00 84.62 299 VAL A C 1
ATOM 2256 O O . VAL A 1 299 ? 7.133 -5.086 -1.588 1.00 84.62 299 VAL A O 1
ATOM 2259 N N . GLU A 1 300 ? 9.242 -4.867 -0.834 1.00 89.25 300 GLU A N 1
ATOM 2260 C CA . GLU A 1 300 ? 8.893 -4.837 0.582 1.00 89.25 300 GLU A CA 1
ATOM 2261 C C . GLU A 1 300 ? 8.335 -3.467 0.961 1.00 89.25 300 GLU A C 1
ATOM 2263 O O . GLU A 1 300 ? 8.881 -2.445 0.543 1.00 89.25 300 GLU A O 1
ATOM 2268 N N . VAL A 1 301 ? 7.248 -3.439 1.729 1.00 91.25 301 VAL A N 1
ATOM 2269 C CA . VAL A 1 301 ? 6.599 -2.189 2.134 1.00 91.25 301 VAL A CA 1
ATOM 2270 C C . VAL A 1 301 ? 6.711 -2.027 3.649 1.00 91.25 301 VAL A C 1
ATOM 2272 O O . VAL A 1 301 ? 6.269 -2.887 4.409 1.00 91.25 301 VAL A O 1
ATOM 2275 N N . SER A 1 302 ? 7.319 -0.921 4.081 1.00 93.81 302 SER A N 1
ATOM 2276 C CA . SER A 1 302 ? 7.464 -0.559 5.495 1.00 93.81 302 SER A CA 1
ATOM 2277 C C . SER A 1 302 ? 6.336 0.371 5.935 1.00 93.81 302 SER A C 1
ATOM 2279 O O . SER A 1 302 ? 5.940 1.253 5.169 1.00 93.81 302 SER A O 1
ATOM 2281 N N . ALA A 1 303 ? 5.839 0.187 7.159 1.00 95.94 303 ALA A N 1
ATOM 2282 C CA . ALA A 1 303 ? 4.893 1.090 7.812 1.00 95.94 303 ALA A CA 1
ATOM 2283 C C . ALA A 1 303 ? 5.579 2.347 8.375 1.00 95.94 303 ALA A C 1
ATOM 2285 O O . ALA A 1 303 ? 4.919 3.369 8.565 1.00 95.94 303 ALA A O 1
ATOM 2286 N N . VAL A 1 304 ? 6.894 2.289 8.621 1.00 94.38 304 VAL A N 1
ATOM 2287 C CA . VAL A 1 304 ? 7.671 3.385 9.219 1.00 94.38 304 VAL A CA 1
ATOM 2288 C C . VAL A 1 304 ? 7.618 4.617 8.326 1.00 94.38 304 VAL A C 1
ATOM 2290 O O . VAL A 1 304 ? 8.066 4.569 7.181 1.00 94.38 304 VAL A O 1
ATOM 2293 N N . GLU A 1 305 ? 7.054 5.706 8.858 1.00 93.06 305 GLU A N 1
ATOM 2294 C CA . GLU A 1 305 ? 6.850 6.977 8.146 1.00 93.06 305 GLU A CA 1
ATOM 2295 C C . GLU A 1 305 ? 6.144 6.826 6.784 1.00 93.06 305 GLU A C 1
ATOM 2297 O O . GLU A 1 305 ? 6.332 7.634 5.873 1.00 93.06 305 GLU A O 1
ATOM 2302 N N . ASN A 1 306 ? 5.310 5.793 6.623 1.00 97.12 306 ASN A N 1
ATOM 2303 C CA . ASN A 1 306 ? 4.659 5.507 5.351 1.00 97.12 306 ASN A CA 1
ATOM 2304 C C . ASN A 1 306 ? 3.563 6.545 5.036 1.00 97.12 306 ASN A C 1
ATOM 2306 O O . ASN A 1 306 ? 2.563 6.607 5.759 1.00 97.12 306 ASN A O 1
ATOM 2310 N N . PRO A 1 307 ? 3.670 7.320 3.937 1.00 97.25 307 PRO A N 1
ATOM 2311 C CA . PRO A 1 307 ? 2.703 8.377 3.662 1.00 97.25 307 PRO A CA 1
ATOM 2312 C C . PRO A 1 307 ? 1.277 7.889 3.392 1.00 97.25 307 PRO A C 1
ATOM 2314 O O . PRO A 1 307 ? 0.333 8.574 3.773 1.00 97.25 307 PRO A O 1
ATOM 2317 N N . GLN A 1 308 ? 1.103 6.714 2.773 1.00 97.31 308 GLN A N 1
ATOM 2318 C CA . GLN A 1 308 ? -0.226 6.135 2.544 1.00 97.31 308 GLN A CA 1
ATOM 2319 C C . GLN A 1 308 ? -0.912 5.865 3.887 1.00 97.31 308 GLN A C 1
ATOM 2321 O O . GLN A 1 308 ? -2.039 6.306 4.104 1.00 97.31 308 GLN A O 1
ATOM 2326 N N . MET A 1 309 ? -0.205 5.198 4.804 1.00 98.44 309 MET A N 1
ATOM 2327 C CA . MET A 1 309 ? -0.733 4.859 6.126 1.00 98.44 309 MET A CA 1
ATOM 2328 C C . MET A 1 309 ? -1.043 6.108 6.954 1.00 98.44 309 MET A C 1
ATOM 2330 O O . MET A 1 309 ? -2.087 6.175 7.599 1.00 98.44 309 MET A O 1
ATOM 2334 N N . LYS A 1 310 ? -0.185 7.135 6.889 1.00 98.62 310 LYS A N 1
ATOM 2335 C CA . LYS A 1 310 ? -0.417 8.414 7.577 1.00 98.62 310 LYS A CA 1
ATOM 2336 C C . LYS A 1 310 ? -1.640 9.156 7.020 1.00 98.62 310 LYS A C 1
ATOM 2338 O O . LYS A 1 310 ? -2.406 9.714 7.797 1.00 98.62 310 LYS A O 1
ATOM 2343 N N . LEU A 1 311 ? -1.879 9.125 5.705 1.00 98.44 311 LEU A N 1
ATOM 2344 C CA . LEU A 1 311 ? -3.102 9.686 5.107 1.00 98.44 311 LEU A CA 1
ATOM 2345 C C . LEU A 1 311 ? -4.359 8.912 5.518 1.00 98.44 311 LEU A C 1
ATOM 2347 O O . LEU A 1 311 ? -5.380 9.523 5.823 1.00 98.44 311 LEU A O 1
ATOM 2351 N N . TYR A 1 312 ? -4.282 7.582 5.594 1.00 98.31 312 TYR A N 1
ATOM 2352 C CA . TYR A 1 312 ? -5.368 6.770 6.149 1.00 98.31 312 TYR A CA 1
ATOM 2353 C C . TYR A 1 312 ? -5.639 7.116 7.612 1.00 98.31 312 TYR A C 1
ATOM 2355 O O . TYR A 1 312 ? -6.792 7.310 7.985 1.00 98.31 312 TYR A O 1
ATOM 2363 N N . ALA A 1 313 ? -4.598 7.290 8.424 1.00 98.44 313 ALA A N 1
ATOM 2364 C CA . ALA A 1 313 ? -4.754 7.727 9.804 1.00 98.44 313 ALA A CA 1
ATOM 2365 C C . ALA A 1 313 ? -5.407 9.117 9.917 1.00 98.44 313 ALA A C 1
ATOM 2367 O O . ALA A 1 313 ? -6.271 9.308 10.767 1.00 98.44 313 ALA A O 1
ATOM 2368 N N . LEU A 1 314 ? -5.062 10.066 9.038 1.00 98.38 314 LEU A N 1
ATOM 2369 C CA . LEU A 1 314 ? -5.725 11.376 8.975 1.00 98.38 314 LEU A CA 1
ATOM 2370 C C . LEU A 1 314 ? -7.213 11.249 8.623 1.00 98.38 314 LEU A C 1
ATOM 2372 O O . LEU A 1 314 ? -8.045 11.904 9.248 1.00 98.38 314 LEU A O 1
ATOM 2376 N N . GLY A 1 315 ? -7.561 10.374 7.677 1.00 97.88 315 GLY A N 1
ATOM 2377 C CA . GLY A 1 315 ? -8.961 10.096 7.356 1.00 97.88 315 GLY A CA 1
ATOM 2378 C C . GLY A 1 315 ? -9.713 9.405 8.500 1.00 97.88 315 GLY A C 1
ATOM 2379 O O . GLY A 1 315 ? -10.859 9.748 8.781 1.00 97.88 315 GLY A O 1
ATOM 2380 N N . ALA A 1 316 ? -9.060 8.494 9.226 1.00 97.94 316 ALA A N 1
ATOM 2381 C CA . ALA A 1 316 ? -9.646 7.845 10.400 1.00 97.94 316 ALA A CA 1
ATOM 2382 C C . ALA A 1 316 ? -9.887 8.853 11.532 1.00 97.94 316 ALA A C 1
ATOM 2384 O O . ALA A 1 316 ? -10.942 8.836 12.161 1.00 97.94 316 ALA A O 1
ATOM 2385 N N . LEU A 1 317 ? -8.947 9.777 11.757 1.00 97.81 317 LEU A N 1
ATOM 2386 C CA . LEU A 1 317 ? -9.116 10.875 12.707 1.00 97.81 317 LEU A CA 1
ATOM 2387 C C . LEU A 1 317 ? -10.247 11.819 12.310 1.00 97.81 317 LEU A C 1
ATOM 2389 O O . LEU A 1 317 ? -10.997 12.258 13.177 1.00 97.81 317 LEU A O 1
ATOM 2393 N N . HIS A 1 318 ? -10.397 12.114 11.020 1.00 97.19 318 HIS A N 1
ATOM 2394 C CA . HIS A 1 318 ? -11.504 12.933 10.542 1.00 97.19 318 HIS A CA 1
ATOM 2395 C C . HIS A 1 318 ? -12.863 12.278 10.823 1.00 97.19 318 HIS A C 1
ATOM 2397 O O . HIS A 1 318 ? -13.788 12.947 11.281 1.00 97.19 318 HIS A O 1
ATOM 2403 N N . LEU A 1 319 ? -12.961 10.965 10.602 1.00 96.44 319 LEU A N 1
ATOM 2404 C CA . LEU A 1 319 ? -14.196 10.208 10.783 1.00 96.44 319 LEU A CA 1
ATOM 2405 C C . LEU A 1 319 ? -14.541 9.971 12.262 1.00 96.44 319 LEU A C 1
ATOM 2407 O O . LEU A 1 319 ? -15.692 10.129 12.666 1.00 96.44 319 LEU A O 1
ATOM 2411 N N . TYR A 1 320 ? -13.547 9.611 13.077 1.00 96.69 320 TYR A N 1
ATOM 2412 C CA . TYR A 1 320 ? -13.763 9.112 14.439 1.00 96.69 320 TYR A CA 1
ATOM 2413 C C . TYR A 1 320 ? -13.308 10.069 15.546 1.00 96.69 320 TYR A C 1
ATOM 2415 O O . TYR A 1 320 ? -13.800 9.968 16.668 1.00 96.69 320 TYR A O 1
ATOM 2423 N N . GLY A 1 321 ? -12.422 11.027 15.263 1.00 93.50 321 GLY A N 1
ATOM 2424 C CA . GLY A 1 321 ? -11.780 11.878 16.276 1.00 93.50 321 GLY A CA 1
ATOM 2425 C C . GLY A 1 321 ? -12.707 12.868 16.990 1.00 93.50 321 GLY A C 1
ATOM 2426 O O . GLY A 1 321 ? -12.352 13.385 18.043 1.00 93.50 321 GLY A O 1
ATOM 2427 N N . MET A 1 322 ? -13.908 13.128 16.458 1.00 91.19 322 MET A N 1
ATOM 2428 C CA . MET A 1 322 ? -14.935 13.905 17.175 1.00 91.19 322 MET A CA 1
ATOM 2429 C C . MET A 1 322 ? -15.694 13.075 18.219 1.00 91.19 322 MET A C 1
ATOM 2431 O O . MET A 1 322 ? -16.288 13.641 19.134 1.00 91.19 322 MET A O 1
ATOM 2435 N N . ILE A 1 323 ? -15.714 11.750 18.056 1.00 93.38 323 ILE A N 1
ATOM 2436 C CA . ILE A 1 323 ? -16.457 10.812 18.909 1.00 93.38 323 ILE A CA 1
ATOM 2437 C C . ILE A 1 323 ? -15.512 10.185 19.937 1.00 93.38 323 ILE A C 1
ATOM 2439 O O . ILE A 1 323 ? -15.865 10.046 21.107 1.00 93.38 323 ILE A O 1
ATOM 2443 N N . TYR A 1 324 ? -14.301 9.843 19.503 1.00 94.25 324 TYR A N 1
ATOM 2444 C CA . TYR A 1 324 ? -13.274 9.195 20.306 1.00 94.25 324 TYR A CA 1
ATOM 2445 C C . TYR A 1 324 ? -12.113 10.150 20.546 1.00 94.25 324 TYR A C 1
ATOM 2447 O O . TYR A 1 324 ? -11.641 10.818 19.626 1.00 94.25 324 TYR A O 1
ATOM 2455 N N . ASN A 1 325 ? -11.611 10.182 21.780 1.00 94.06 325 ASN A N 1
ATOM 2456 C CA . ASN A 1 325 ? -10.451 10.991 22.141 1.00 94.06 325 ASN A CA 1
ATOM 2457 C C . ASN A 1 325 ? -9.142 10.306 21.712 1.00 94.06 325 ASN A C 1
ATOM 2459 O O . ASN A 1 325 ? -8.308 9.975 22.553 1.00 94.06 325 ASN A O 1
ATOM 2463 N N . ILE A 1 326 ? -8.976 10.083 20.409 1.00 97.25 326 ILE A N 1
ATOM 2464 C CA . ILE A 1 326 ? -7.807 9.411 19.840 1.00 97.25 326 ILE A CA 1
ATOM 2465 C C . ILE A 1 326 ? -6.576 10.299 20.051 1.00 97.25 326 ILE A C 1
ATOM 2467 O O . ILE A 1 326 ? -6.562 11.468 19.674 1.00 97.25 326 ILE A O 1
ATOM 2471 N N . GLN A 1 327 ? -5.535 9.734 20.655 1.00 97.81 327 GLN A N 1
ATOM 2472 C CA . GLN A 1 327 ? -4.251 10.382 20.936 1.00 97.81 327 GLN A CA 1
ATOM 2473 C C . GLN A 1 327 ? -3.081 9.652 20.271 1.00 97.81 327 GLN A C 1
ATOM 2475 O O . GLN A 1 327 ? -2.061 10.272 19.951 1.00 97.81 327 GLN A O 1
ATOM 2480 N N . LYS A 1 328 ? -3.229 8.344 20.034 1.00 98.06 328 LYS A N 1
ATOM 2481 C CA . LYS A 1 328 ? -2.206 7.475 19.450 1.00 98.06 328 LYS A CA 1
ATOM 2482 C C . LYS A 1 328 ? -2.708 6.831 18.172 1.00 98.06 328 LYS A C 1
ATOM 2484 O O . LYS A 1 328 ? -3.869 6.441 18.062 1.00 98.06 328 LYS A O 1
ATOM 2489 N N . ILE A 1 329 ? -1.797 6.683 17.225 1.00 98.56 329 ILE A N 1
ATOM 2490 C CA . ILE A 1 329 ? -2.038 6.016 15.956 1.00 98.56 329 ILE A CA 1
ATOM 2491 C C . ILE A 1 329 ? -1.036 4.877 15.831 1.00 98.56 329 ILE A C 1
ATOM 2493 O O . ILE A 1 329 ? 0.170 5.111 15.904 1.00 98.56 329 ILE A O 1
ATOM 2497 N N . LYS A 1 330 ? -1.534 3.668 15.584 1.00 98.56 330 LYS A N 1
ATOM 2498 C CA . LYS A 1 330 ? -0.734 2.507 15.199 1.00 98.56 330 LYS A CA 1
ATOM 2499 C C . LYS A 1 330 ? -1.040 2.160 13.747 1.00 98.56 330 LYS A C 1
ATOM 2501 O O . LYS A 1 330 ? -2.188 1.986 13.360 1.00 98.56 330 LYS A O 1
ATOM 2506 N N . MET A 1 331 ? -0.010 2.065 12.927 1.00 98.62 331 MET A N 1
ATOM 2507 C CA . MET A 1 331 ? -0.107 1.697 11.520 1.00 98.62 331 MET A CA 1
ATOM 2508 C C . MET A 1 331 ? 0.610 0.374 11.316 1.00 98.62 331 MET A C 1
ATOM 2510 O O . MET A 1 331 ? 1.761 0.217 11.720 1.00 98.62 331 MET A O 1
ATOM 2514 N N . VAL A 1 332 ? -0.069 -0.568 10.677 1.00 98.44 332 VAL A N 1
ATOM 2515 C CA . VAL A 1 332 ? 0.439 -1.905 10.399 1.00 98.44 332 VAL A CA 1
ATOM 2516 C C . VAL A 1 332 ? 0.357 -2.147 8.902 1.00 98.44 332 VAL A C 1
ATOM 2518 O O . VAL A 1 332 ? -0.702 -2.010 8.295 1.00 98.44 332 VAL A O 1
ATOM 2521 N N . ILE A 1 333 ? 1.484 -2.518 8.308 1.00 98.19 333 ILE A N 1
ATOM 2522 C CA . ILE A 1 333 ? 1.528 -3.077 6.962 1.00 98.19 333 ILE A CA 1
ATOM 2523 C C . ILE A 1 333 ? 1.754 -4.572 7.092 1.00 98.19 333 ILE A C 1
ATOM 2525 O O . ILE A 1 333 ? 2.780 -5.012 7.618 1.00 98.19 333 ILE A O 1
ATOM 2529 N N . PHE A 1 334 ? 0.800 -5.346 6.585 1.00 97.69 334 PHE A N 1
ATOM 2530 C CA . PHE A 1 334 ? 0.860 -6.797 6.585 1.00 97.69 334 PHE A CA 1
ATOM 2531 C C . PHE A 1 334 ? 1.099 -7.310 5.165 1.00 97.69 334 PHE A C 1
ATOM 2533 O O . PHE A 1 334 ? 0.254 -7.173 4.282 1.00 97.69 334 PHE A O 1
ATOM 2540 N N . GLN A 1 335 ? 2.270 -7.899 4.928 1.00 96.25 335 GLN A N 1
ATOM 2541 C CA . GLN A 1 335 ? 2.713 -8.362 3.615 1.00 96.25 335 GLN A CA 1
ATOM 2542 C C . GLN A 1 335 ? 3.072 -9.859 3.657 1.00 96.25 335 GLN A C 1
ATOM 2544 O O . GLN A 1 335 ? 4.251 -10.236 3.724 1.00 96.25 335 GLN A O 1
ATOM 2549 N N . PRO A 1 336 ? 2.064 -10.746 3.595 1.00 92.25 336 PRO A N 1
ATOM 2550 C CA . PRO A 1 336 ? 2.229 -12.158 3.941 1.00 92.25 336 PRO A CA 1
ATOM 2551 C C . PRO A 1 336 ? 3.143 -12.923 2.974 1.00 92.25 336 PRO A C 1
ATOM 2553 O O . PRO A 1 336 ? 3.963 -13.732 3.401 1.00 92.25 336 PRO A O 1
ATOM 2556 N N . ARG A 1 337 ? 3.120 -12.590 1.677 1.00 90.88 337 ARG A N 1
ATOM 2557 C CA . ARG A 1 337 ? 3.981 -13.215 0.648 1.00 90.88 337 ARG A CA 1
ATOM 2558 C C . ARG A 1 337 ? 5.477 -12.970 0.836 1.00 90.88 337 ARG A C 1
ATOM 2560 O O . ARG A 1 337 ? 6.295 -13.634 0.204 1.00 90.88 337 ARG A O 1
ATOM 2567 N N . ARG A 1 338 ? 5.838 -11.977 1.650 1.00 88.12 338 ARG A N 1
ATOM 2568 C CA . ARG A 1 338 ? 7.226 -11.666 2.015 1.00 88.12 338 ARG A CA 1
ATOM 2569 C C . ARG A 1 338 ? 7.533 -11.990 3.473 1.00 88.12 338 ARG A C 1
ATOM 2571 O O . ARG A 1 338 ? 8.633 -11.691 3.920 1.00 88.12 338 ARG A O 1
ATOM 2578 N N . ASN A 1 339 ? 6.583 -12.585 4.199 1.00 89.69 339 ASN A N 1
ATOM 2579 C CA . ASN A 1 339 ? 6.666 -12.775 5.644 1.00 89.69 339 ASN A CA 1
ATOM 2580 C C . ASN A 1 339 ? 7.047 -11.470 6.377 1.00 89.69 339 ASN A C 1
ATOM 2582 O O . ASN A 1 339 ? 7.873 -11.473 7.287 1.00 89.69 339 ASN A O 1
ATOM 2586 N N . ASN A 1 340 ? 6.485 -10.344 5.926 1.00 90.44 340 ASN A N 1
ATOM 2587 C CA . ASN A 1 340 ? 6.773 -9.018 6.460 1.00 90.44 340 ASN A CA 1
ATOM 2588 C C . ASN A 1 340 ? 5.538 -8.488 7.197 1.00 90.44 340 ASN A C 1
ATOM 2590 O O . ASN A 1 340 ? 4.448 -8.419 6.633 1.00 90.44 340 ASN A O 1
ATOM 2594 N N . THR A 1 341 ? 5.723 -8.120 8.461 1.00 94.50 341 THR A N 1
ATOM 2595 C CA . THR A 1 341 ? 4.755 -7.362 9.260 1.00 94.50 341 THR A CA 1
ATOM 2596 C C . THR A 1 341 ? 5.496 -6.156 9.809 1.00 94.50 341 THR A C 1
ATOM 2598 O O . THR A 1 341 ? 6.389 -6.302 10.643 1.00 94.50 341 THR A O 1
ATOM 2601 N N . SER A 1 342 ? 5.162 -4.973 9.305 1.00 95.12 342 SER A N 1
ATOM 2602 C CA . SER A 1 342 ? 5.823 -3.724 9.671 1.00 95.12 342 SER A CA 1
ATOM 2603 C C . SER A 1 342 ? 4.864 -2.859 10.473 1.00 95.12 342 SER A C 1
ATOM 2605 O O . SER A 1 342 ? 3.703 -2.718 10.098 1.00 95.12 342 SER A O 1
ATOM 2607 N N . ILE A 1 343 ? 5.345 -2.289 11.577 1.00 97.31 343 ILE A N 1
ATOM 2608 C CA . ILE A 1 343 ? 4.541 -1.495 12.508 1.00 97.31 343 ILE A CA 1
ATOM 2609 C C . ILE A 1 343 ? 5.192 -0.127 12.679 1.00 97.31 343 ILE A C 1
ATOM 2611 O O . ILE A 1 343 ? 6.414 -0.021 12.792 1.00 97.31 343 ILE A O 1
ATOM 2615 N N . PHE A 1 344 ? 4.367 0.912 12.722 1.00 97.62 344 PHE A N 1
ATOM 2616 C CA . PHE A 1 344 ? 4.779 2.261 13.069 1.00 97.62 344 PHE A CA 1
ATOM 2617 C C . PHE A 1 344 ? 3.741 2.914 13.974 1.00 97.62 344 PHE A C 1
ATOM 2619 O O . PHE A 1 344 ? 2.544 2.853 13.700 1.00 97.62 344 PHE A O 1
ATOM 2626 N N . GLU A 1 345 ? 4.202 3.545 15.046 1.00 98.25 345 GLU A N 1
ATOM 2627 C CA . GLU A 1 345 ? 3.351 4.230 16.013 1.00 98.25 345 GLU A CA 1
ATOM 2628 C C . GLU A 1 345 ? 3.717 5.711 16.067 1.00 98.25 345 GLU A C 1
ATOM 2630 O O . GLU A 1 345 ? 4.889 6.081 16.005 1.00 98.25 345 GLU A O 1
ATOM 2635 N N . THR A 1 346 ? 2.706 6.568 16.169 1.00 98.12 346 THR A N 1
ATOM 2636 C CA . THR A 1 346 ? 2.879 8.020 16.260 1.00 98.12 346 THR A CA 1
ATOM 2637 C C . THR A 1 346 ? 1.757 8.651 17.083 1.00 98.12 346 THR A C 1
ATOM 2639 O O . THR A 1 346 ? 0.768 7.997 17.426 1.00 98.12 346 THR A O 1
ATOM 2642 N N . THR A 1 347 ? 1.906 9.930 17.419 1.00 98.62 347 THR A N 1
ATOM 2643 C CA . THR A 1 347 ? 0.870 10.701 18.111 1.00 98.62 347 THR A CA 1
ATOM 2644 C C . THR A 1 347 ? -0.006 11.451 17.114 1.00 98.62 347 THR A C 1
ATOM 2646 O O . THR A 1 347 ? 0.419 11.779 16.004 1.00 98.62 347 THR A O 1
ATOM 2649 N N . VAL A 1 348 ? -1.234 11.778 17.519 1.00 98.44 348 VAL A N 1
ATOM 2650 C CA . VAL A 1 348 ? -2.111 12.651 16.721 1.00 98.44 348 VAL A CA 1
ATOM 2651 C C . VAL A 1 348 ? -1.462 14.015 16.477 1.00 98.44 348 VAL A C 1
ATOM 2653 O O . VAL A 1 348 ? -1.547 14.544 15.371 1.00 98.44 348 VAL A O 1
ATOM 2656 N N . THR A 1 349 ? -0.748 14.554 17.466 1.00 98.38 349 THR A N 1
ATOM 2657 C CA . THR A 1 349 ? -0.021 15.826 17.345 1.00 98.38 349 THR A CA 1
ATOM 2658 C C . THR A 1 349 ? 1.025 15.790 16.230 1.00 98.38 349 THR A C 1
ATOM 2660 O O . THR A 1 349 ? 1.051 16.687 15.385 1.00 98.38 349 THR A O 1
ATOM 2663 N N . ASP A 1 350 ? 1.866 14.754 16.191 1.00 98.38 350 ASP A N 1
ATOM 2664 C CA . ASP A 1 350 ? 2.908 14.619 15.166 1.00 98.38 350 ASP A CA 1
ATOM 2665 C C . ASP A 1 350 ? 2.297 14.384 13.780 1.00 98.38 350 ASP A C 1
ATOM 2667 O O . ASP A 1 350 ? 2.753 14.950 12.782 1.00 98.38 350 ASP A O 1
ATOM 2671 N N . LEU A 1 351 ? 1.216 13.599 13.716 1.00 98.50 351 LEU A N 1
ATOM 2672 C CA . LEU A 1 351 ? 0.500 13.324 12.476 1.00 98.50 351 LEU A CA 1
ATOM 2673 C C . LEU A 1 351 ? -0.137 14.591 11.882 1.00 98.50 351 LEU A C 1
ATOM 2675 O O . LEU A 1 351 ? 0.013 14.844 10.686 1.00 98.50 351 LEU A O 1
ATOM 2679 N N . LEU A 1 352 ? -0.799 15.409 12.707 1.00 98.31 352 LEU A N 1
ATOM 2680 C CA . LEU A 1 352 ? -1.378 16.690 12.285 1.00 98.31 352 LEU A CA 1
ATOM 2681 C C . LEU A 1 352 ? -0.297 17.718 11.930 1.00 98.31 352 LEU A C 1
ATOM 2683 O O . LEU A 1 352 ? -0.449 18.467 10.967 1.00 98.31 352 LEU A O 1
ATOM 2687 N N . THR A 1 353 ? 0.828 17.717 12.650 1.00 98.62 353 THR A N 1
ATOM 2688 C CA . THR A 1 353 ? 1.981 18.562 12.305 1.00 98.62 353 THR A CA 1
ATOM 2689 C C . THR A 1 353 ? 2.511 18.203 10.920 1.00 98.62 353 THR A C 1
ATOM 2691 O O . THR A 1 353 ? 2.732 19.089 10.097 1.00 98.62 353 THR A O 1
ATOM 2694 N N . TRP A 1 354 ? 2.664 16.911 10.619 1.00 98.38 354 TRP A N 1
ATOM 2695 C CA . TRP A 1 354 ? 3.054 16.447 9.286 1.00 98.38 354 TRP A CA 1
ATOM 2696 C C . TRP A 1 354 ? 2.024 16.825 8.210 1.00 98.38 354 TRP A C 1
ATOM 2698 O O . TRP A 1 354 ? 2.410 17.256 7.121 1.00 9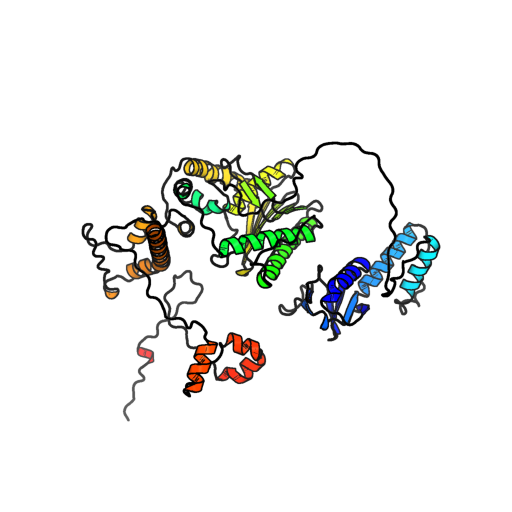8.38 354 TRP A O 1
ATOM 2708 N N . ALA A 1 355 ? 0.727 16.727 8.516 1.00 98.19 355 ALA A N 1
ATOM 2709 C CA . ALA A 1 355 ? -0.334 17.134 7.600 1.00 98.19 355 ALA A CA 1
ATOM 2710 C C . ALA A 1 355 ? -0.226 18.615 7.199 1.00 98.19 355 ALA A C 1
ATOM 2712 O O . ALA A 1 355 ? -0.239 18.938 6.012 1.00 98.19 355 ALA A O 1
ATOM 2713 N N . GLU A 1 356 ? -0.068 19.508 8.175 1.00 98.12 356 GLU A N 1
ATOM 2714 C CA . GLU A 1 356 ? -0.005 20.952 7.924 1.00 98.12 356 GLU A CA 1
ATOM 2715 C C . GLU A 1 356 ? 1.335 21.394 7.321 1.00 98.12 356 GLU A C 1
ATOM 2717 O O . GLU A 1 356 ? 1.364 22.249 6.439 1.00 98.12 356 GLU A O 1
ATOM 2722 N N . THR A 1 357 ? 2.456 20.820 7.769 1.00 97.62 357 THR A N 1
ATOM 2723 C CA . THR A 1 357 ? 3.797 21.300 7.376 1.00 97.62 357 THR A CA 1
ATOM 2724 C C . THR A 1 357 ? 4.347 20.651 6.112 1.00 97.62 357 THR A C 1
ATOM 2726 O O . THR A 1 357 ? 5.184 21.252 5.441 1.00 97.62 357 THR A O 1
ATOM 2729 N N . VAL A 1 358 ? 3.894 19.440 5.776 1.00 97.31 358 VAL A N 1
ATOM 2730 C CA . VAL A 1 358 ? 4.403 18.675 4.629 1.00 97.31 358 VAL A CA 1
ATOM 2731 C C . VAL A 1 358 ? 3.297 18.406 3.622 1.00 97.31 358 VAL A C 1
ATOM 2733 O O . VAL A 1 358 ? 3.432 18.772 2.457 1.00 97.31 358 VAL A O 1
ATOM 2736 N N . VAL A 1 359 ? 2.201 17.773 4.045 1.00 97.75 359 VAL A N 1
ATOM 2737 C CA . VAL A 1 359 ? 1.194 17.250 3.109 1.00 97.75 359 VAL A CA 1
ATOM 2738 C C . VAL A 1 359 ? 0.475 18.365 2.373 1.00 97.75 359 VAL A C 1
ATOM 2740 O O . VAL A 1 359 ? 0.485 18.381 1.149 1.00 97.75 359 VAL A O 1
ATOM 2743 N N . LYS A 1 360 ? -0.128 19.293 3.112 1.00 97.31 360 LYS A N 1
ATOM 2744 C CA . LYS A 1 360 ? -0.953 20.373 2.571 1.00 97.31 360 LYS A CA 1
ATOM 2745 C C . LYS A 1 360 ? -0.208 21.267 1.568 1.00 97.31 360 LYS A C 1
ATOM 2747 O O . LYS A 1 360 ? -0.665 21.337 0.428 1.00 97.31 360 LYS A O 1
ATOM 2752 N N . PRO A 1 361 ? 0.969 21.851 1.885 1.00 97.06 361 PRO A N 1
ATOM 2753 C CA . PRO A 1 361 ? 1.695 22.667 0.907 1.00 97.06 361 PRO A CA 1
ATOM 2754 C C . PRO A 1 361 ? 2.159 21.853 -0.310 1.00 97.06 361 PRO A C 1
ATOM 2756 O O . PRO A 1 361 ? 2.174 22.352 -1.434 1.00 97.06 361 PRO A O 1
ATOM 2759 N N . THR A 1 362 ? 2.511 20.578 -0.121 1.00 97.00 362 THR A N 1
ATOM 2760 C CA . THR A 1 362 ? 2.947 19.726 -1.236 1.00 97.00 362 THR A CA 1
ATOM 2761 C C . THR A 1 362 ? 1.779 19.297 -2.122 1.00 97.00 362 THR A C 1
ATOM 2763 O O . THR A 1 362 ? 1.927 19.220 -3.340 1.00 97.00 362 THR A O 1
ATOM 2766 N N . ALA A 1 363 ? 0.606 19.052 -1.535 1.00 96.38 363 ALA A N 1
ATOM 2767 C CA . ALA A 1 363 ? -0.621 18.752 -2.257 1.00 96.38 363 ALA A CA 1
ATOM 2768 C C . ALA A 1 363 ? -1.073 19.942 -3.111 1.00 96.38 363 ALA A C 1
ATOM 2770 O O . ALA A 1 363 ? -1.477 19.738 -4.252 1.00 96.38 363 ALA A O 1
ATOM 2771 N N . GLU A 1 364 ? -0.946 21.175 -2.612 1.00 95.62 364 GLU A N 1
ATOM 2772 C CA . GLU A 1 364 ? -1.205 22.391 -3.396 1.00 95.62 364 GLU A CA 1
ATOM 2773 C C . GLU A 1 364 ? -0.310 22.456 -4.645 1.00 95.62 364 GLU A C 1
ATOM 2775 O O . GLU A 1 364 ? -0.819 22.604 -5.759 1.00 95.62 364 GLU A O 1
ATOM 2780 N N . LEU A 1 365 ? 1.003 22.241 -4.486 1.00 95.94 365 LEU A N 1
ATOM 2781 C CA . LEU A 1 365 ? 1.946 22.180 -5.611 1.00 95.94 365 LEU A CA 1
ATOM 2782 C C . LEU A 1 365 ? 1.599 21.055 -6.591 1.00 95.94 365 LEU A C 1
ATOM 2784 O O . LEU A 1 365 ? 1.535 21.275 -7.800 1.00 95.94 365 LEU A O 1
ATOM 2788 N N . ALA A 1 366 ? 1.342 19.850 -6.078 1.00 95.00 366 ALA A N 1
ATOM 2789 C CA . ALA A 1 366 ? 1.034 18.688 -6.901 1.00 95.00 366 ALA A CA 1
ATOM 2790 C C . ALA A 1 366 ? -0.279 18.874 -7.680 1.00 95.00 366 ALA A C 1
ATOM 2792 O O . ALA A 1 366 ? -0.340 18.547 -8.865 1.00 95.00 366 ALA A O 1
ATOM 2793 N N . MET A 1 367 ? -1.303 19.474 -7.061 1.00 92.81 367 MET A N 1
ATOM 2794 C CA . MET A 1 367 ? -2.556 19.839 -7.731 1.00 92.81 367 MET A CA 1
ATOM 2795 C C . MET A 1 367 ? -2.364 20.936 -8.777 1.00 92.81 367 MET A C 1
ATOM 2797 O O . MET A 1 367 ? -3.084 20.935 -9.774 1.00 92.81 367 MET A O 1
ATOM 2801 N N . ALA A 1 368 ? -1.417 21.852 -8.598 1.00 93.38 368 ALA A N 1
ATOM 2802 C CA . ALA A 1 368 ? -1.081 22.853 -9.609 1.00 93.38 368 ALA A CA 1
ATOM 2803 C C . ALA A 1 368 ? -0.167 22.300 -10.725 1.00 93.38 368 ALA A C 1
ATOM 2805 O O . ALA A 1 368 ? -0.039 22.917 -11.780 1.00 93.38 368 ALA A O 1
ATOM 2806 N N . GLY A 1 369 ? 0.448 21.126 -10.526 1.00 89.94 369 GLY A N 1
ATOM 2807 C CA . GLY A 1 369 ? 1.500 20.604 -11.408 1.00 89.94 369 GLY A CA 1
ATOM 2808 C C . GLY A 1 369 ? 2.826 21.359 -11.272 1.00 89.94 369 GLY A C 1
ATOM 2809 O O . GLY A 1 369 ? 3.667 21.305 -12.168 1.00 89.94 369 GLY A O 1
ATOM 2810 N N . GLU A 1 370 ? 2.999 22.076 -10.166 1.00 92.38 370 GLU A N 1
ATOM 2811 C CA . GLU A 1 370 ? 4.151 22.917 -9.864 1.00 92.38 370 GLU A CA 1
ATOM 2812 C C . GLU A 1 370 ? 5.195 22.165 -9.023 1.00 92.38 370 GLU A C 1
ATOM 2814 O O . GLU A 1 370 ? 4.954 21.076 -8.500 1.00 92.38 370 GLU A O 1
ATOM 2819 N N . GLY A 1 371 ? 6.384 22.752 -8.886 1.00 91.12 371 GLY A N 1
ATOM 2820 C CA . GLY A 1 371 ? 7.504 22.175 -8.145 1.00 91.12 371 GLY A CA 1
ATOM 2821 C C . GLY A 1 371 ? 8.595 21.600 -9.047 1.00 91.12 371 GLY A C 1
ATOM 2822 O O . GLY A 1 371 ? 8.645 21.850 -10.252 1.00 91.12 371 GLY A O 1
ATOM 2823 N N . GLN A 1 372 ? 9.520 20.856 -8.444 1.00 89.19 372 GLN A N 1
ATOM 2824 C CA . GLN A 1 372 ? 10.660 20.271 -9.149 1.00 89.19 372 GLN A CA 1
ATOM 2825 C C . GLN A 1 372 ? 10.417 18.794 -9.455 1.00 89.19 372 GLN A C 1
ATOM 2827 O O . GLN A 1 372 ? 9.854 18.054 -8.648 1.00 89.19 372 GLN A O 1
ATOM 2832 N N . LEU A 1 373 ? 10.874 18.359 -10.631 1.00 83.62 373 LEU A N 1
ATOM 2833 C CA . LEU A 1 373 ? 10.998 16.940 -10.925 1.00 83.62 373 LEU A CA 1
ATOM 2834 C C . LEU A 1 373 ? 12.183 16.386 -10.140 1.00 83.62 373 LEU A C 1
ATOM 2836 O O . LEU A 1 373 ? 13.331 16.669 -10.480 1.00 83.62 373 LEU A O 1
ATOM 2840 N N . THR A 1 374 ? 11.893 15.579 -9.125 1.00 90.88 374 THR A N 1
ATOM 2841 C CA . THR A 1 374 ? 12.905 14.952 -8.271 1.00 90.88 374 THR A CA 1
ATOM 2842 C C . THR A 1 374 ? 12.954 13.458 -8.581 1.00 90.88 374 THR A C 1
ATOM 2844 O O . THR A 1 374 ? 12.015 12.731 -8.242 1.00 90.88 374 THR A O 1
ATOM 2847 N N . PRO A 1 375 ? 13.994 12.971 -9.271 1.00 82.56 375 PRO A N 1
ATOM 2848 C CA . PRO A 1 375 ? 14.198 11.545 -9.477 1.00 82.56 375 PRO A CA 1
ATOM 2849 C C . PRO A 1 375 ? 14.510 10.809 -8.165 1.00 82.56 375 PRO A C 1
ATOM 2851 O O . PRO A 1 375 ? 15.227 11.327 -7.313 1.00 82.56 375 PRO A O 1
ATOM 2854 N N . GLY A 1 376 ? 13.988 9.593 -7.999 1.00 86.69 376 GLY A N 1
ATOM 2855 C CA . GLY A 1 376 ? 14.181 8.793 -6.787 1.00 86.69 376 GLY A CA 1
ATOM 2856 C C . GLY A 1 376 ? 13.550 7.404 -6.881 1.00 86.69 376 GLY A C 1
ATOM 2857 O O . GLY A 1 376 ? 13.108 6.975 -7.950 1.00 86.69 376 GLY A O 1
ATOM 2858 N N . SER A 1 377 ? 13.473 6.687 -5.757 1.00 85.00 377 SER A N 1
ATOM 2859 C CA . SER A 1 377 ? 12.914 5.322 -5.708 1.00 85.00 377 SER A CA 1
ATOM 2860 C C . SER A 1 377 ? 11.447 5.256 -6.165 1.00 85.00 377 SER A C 1
ATOM 2862 O O . SER A 1 377 ? 11.025 4.272 -6.780 1.00 85.00 377 SER A O 1
ATOM 2864 N N . TRP A 1 378 ? 10.685 6.335 -5.965 1.00 89.94 378 TRP A N 1
ATOM 2865 C CA . TRP A 1 378 ? 9.295 6.486 -6.413 1.00 89.94 378 TRP A CA 1
ATOM 2866 C C . TRP A 1 378 ? 9.125 6.510 -7.942 1.00 89.94 378 TRP A C 1
ATOM 2868 O O . TRP A 1 378 ? 8.028 6.241 -8.439 1.00 89.94 378 TRP A O 1
ATOM 2878 N N . CYS A 1 379 ? 10.187 6.765 -8.719 1.00 85.94 379 CYS A N 1
ATOM 2879 C CA . CYS A 1 379 ? 10.126 6.733 -10.185 1.00 85.94 379 CYS A CA 1
ATOM 2880 C C . CYS A 1 379 ? 9.792 5.339 -10.733 1.00 85.94 379 CYS A C 1
ATOM 2882 O O . CYS A 1 379 ? 9.252 5.230 -11.831 1.00 85.94 379 CYS A O 1
ATOM 2884 N N . GLY A 1 380 ? 10.041 4.272 -9.962 1.00 80.75 380 GLY A N 1
ATOM 2885 C CA . GLY A 1 380 ? 9.746 2.895 -10.364 1.00 80.75 380 GLY A CA 1
ATOM 2886 C C . GLY A 1 380 ? 8.260 2.579 -10.577 1.00 80.75 380 GLY A C 1
ATOM 2887 O O . GLY A 1 380 ? 7.973 1.551 -11.191 1.00 80.75 380 GLY A O 1
ATOM 2888 N N . PHE A 1 381 ? 7.363 3.443 -10.086 1.00 83.38 381 PHE A N 1
ATOM 2889 C CA . PHE A 1 381 ? 5.903 3.357 -10.225 1.00 83.38 381 PHE A CA 1
ATOM 2890 C C . PHE A 1 381 ? 5.299 4.586 -10.929 1.00 83.38 381 PHE A C 1
ATOM 2892 O O . PHE A 1 381 ? 4.082 4.733 -10.954 1.00 83.38 381 PHE A O 1
ATOM 2899 N N . CYS A 1 382 ? 6.130 5.493 -11.450 1.00 85.94 382 CYS A N 1
ATOM 2900 C CA . CYS A 1 382 ? 5.681 6.702 -12.138 1.00 85.94 382 CYS A CA 1
ATOM 2901 C C . CYS A 1 382 ? 5.385 6.387 -13.607 1.00 85.94 382 CYS A C 1
ATOM 2903 O O . CYS A 1 382 ? 6.292 5.984 -14.342 1.00 85.94 382 CYS A O 1
ATOM 2905 N N . LYS A 1 383 ? 4.150 6.619 -14.069 1.00 84.88 383 LYS A N 1
ATOM 2906 C CA . LYS A 1 383 ? 3.784 6.380 -15.480 1.00 84.88 383 LYS A CA 1
ATOM 2907 C C . LYS A 1 383 ? 4.548 7.291 -16.445 1.00 84.88 383 LYS A C 1
ATOM 2909 O O . LYS A 1 383 ? 4.854 6.887 -17.561 1.00 84.88 383 LYS A O 1
ATOM 2914 N N . HIS A 1 384 ? 4.920 8.490 -15.993 1.00 83.56 384 HIS A N 1
ATOM 2915 C CA . HIS A 1 384 ? 5.701 9.453 -16.772 1.00 83.56 384 HIS A CA 1
ATOM 2916 C C . HIS A 1 384 ? 7.207 9.111 -16.840 1.00 83.56 384 HIS A C 1
ATOM 2918 O O . HIS A 1 384 ? 7.938 9.701 -17.636 1.00 83.56 384 HIS A O 1
ATOM 2924 N N . ALA A 1 385 ? 7.702 8.151 -16.044 1.00 78.25 385 ALA A N 1
ATOM 2925 C CA . ALA A 1 385 ? 9.130 7.817 -15.964 1.00 78.25 385 ALA A CA 1
ATOM 2926 C C . ALA A 1 385 ? 9.830 7.557 -17.317 1.00 78.25 385 ALA A C 1
ATOM 2928 O O . ALA A 1 385 ? 10.945 8.054 -17.483 1.00 78.25 385 ALA A O 1
ATOM 2929 N N . PRO A 1 386 ? 9.236 6.847 -18.303 1.00 72.88 386 PRO A N 1
ATOM 2930 C CA . PRO A 1 386 ? 9.918 6.547 -19.567 1.00 72.88 386 PRO A CA 1
ATOM 2931 C C . PRO A 1 386 ? 10.386 7.788 -20.338 1.00 72.88 386 PRO A C 1
ATOM 2933 O O . PRO A 1 386 ? 11.399 7.729 -21.024 1.00 72.88 386 PRO A O 1
ATOM 2936 N N . GLN A 1 387 ? 9.689 8.916 -20.193 1.00 72.38 387 GLN A N 1
ATOM 2937 C CA . GLN A 1 387 ? 9.962 10.165 -20.917 1.00 72.38 387 GLN A CA 1
ATOM 2938 C C . GLN A 1 387 ? 10.412 11.317 -20.002 1.00 72.38 387 GLN A C 1
ATOM 2940 O O . GLN A 1 387 ? 10.538 12.457 -20.446 1.00 72.38 387 GLN A O 1
ATOM 2945 N N . CYS A 1 388 ? 10.649 11.036 -18.719 1.00 75.56 388 CYS A N 1
ATOM 2946 C CA . CYS A 1 388 ? 11.028 12.044 -17.737 1.00 75.56 388 CYS A CA 1
ATOM 2947 C C . CYS A 1 388 ? 12.468 12.524 -17.974 1.00 75.56 388 CYS A C 1
ATOM 2949 O O . CYS A 1 388 ? 13.428 11.778 -17.765 1.00 75.56 388 CYS A O 1
ATOM 2951 N N . THR A 1 389 ? 12.631 13.791 -18.357 1.00 73.00 389 THR A N 1
ATOM 2952 C CA . THR A 1 389 ? 13.947 14.395 -18.626 1.00 73.00 389 THR A CA 1
ATOM 2953 C C . THR A 1 389 ? 14.824 14.475 -17.379 1.00 73.00 389 THR A C 1
ATOM 2955 O O . THR A 1 389 ? 16.029 14.260 -17.472 1.00 73.00 389 THR A O 1
ATOM 2958 N N . ALA A 1 390 ? 14.236 14.716 -16.204 1.00 76.75 390 ALA A N 1
ATOM 2959 C CA . ALA A 1 390 ? 14.969 14.725 -14.939 1.00 76.75 390 ALA A CA 1
ATOM 2960 C C . ALA A 1 390 ? 15.499 13.328 -14.577 1.00 76.75 390 ALA A C 1
ATOM 2962 O O . ALA A 1 390 ? 16.646 13.197 -14.154 1.00 76.75 390 ALA A O 1
ATOM 2963 N N . LEU A 1 391 ? 14.696 12.278 -14.793 1.00 74.44 391 LEU A N 1
ATOM 2964 C CA . LEU A 1 391 ? 15.125 10.896 -14.561 1.00 74.44 391 LEU A CA 1
ATOM 2965 C C . LEU A 1 391 ? 16.237 10.496 -15.536 1.00 74.44 391 LEU A C 1
ATOM 2967 O O . LEU A 1 391 ? 17.237 9.914 -15.123 1.00 74.44 391 LEU A O 1
ATOM 2971 N N . ALA A 1 392 ? 16.098 10.868 -16.813 1.00 68.31 392 ALA A N 1
ATOM 2972 C CA . ALA A 1 392 ? 17.154 10.683 -17.799 1.00 68.31 392 ALA A CA 1
ATOM 2973 C C . ALA A 1 392 ? 18.447 11.387 -17.353 1.00 68.31 392 ALA A C 1
ATOM 2975 O O . ALA A 1 392 ? 19.498 10.755 -17.300 1.00 68.31 392 ALA A O 1
ATOM 2976 N N . ALA A 1 393 ? 18.376 12.661 -16.951 1.00 72.06 393 ALA A N 1
ATOM 2977 C CA . ALA A 1 393 ? 19.539 13.411 -16.479 1.00 72.06 393 ALA A CA 1
ATOM 2978 C C . ALA A 1 393 ? 20.233 12.739 -15.280 1.00 72.06 393 ALA A C 1
ATOM 2980 O O . ALA A 1 393 ? 21.458 12.647 -15.277 1.00 72.06 393 ALA A O 1
ATOM 2981 N N . GLN A 1 394 ? 19.478 12.212 -14.308 1.00 77.25 394 GLN A N 1
ATOM 2982 C CA . GLN A 1 394 ? 20.048 11.450 -13.189 1.00 77.25 394 GLN A CA 1
ATOM 2983 C C .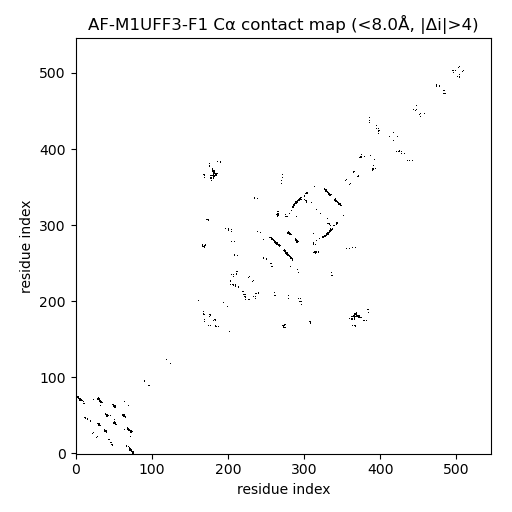 GLN A 1 394 ? 20.768 10.180 -13.673 1.00 77.25 394 GLN A C 1
ATOM 2985 O O . GLN A 1 394 ? 21.876 9.892 -13.230 1.00 77.25 394 GLN A O 1
ATOM 2990 N N . HIS A 1 395 ? 20.172 9.427 -14.602 1.00 66.69 395 HIS A N 1
ATOM 2991 C CA . HIS A 1 395 ? 20.799 8.226 -15.158 1.00 66.69 395 HIS A CA 1
ATOM 2992 C C . HIS A 1 395 ? 22.076 8.530 -15.956 1.00 66.69 395 HIS A C 1
ATOM 2994 O O . HIS A 1 395 ? 23.025 7.749 -15.903 1.00 66.69 395 HIS A O 1
ATOM 3000 N N . PHE A 1 396 ? 22.121 9.661 -16.665 1.00 65.69 396 PHE A N 1
ATOM 3001 C CA . PHE A 1 396 ? 23.279 10.069 -17.464 1.00 65.69 396 PHE A CA 1
ATOM 3002 C C . PHE A 1 396 ? 24.359 10.817 -16.665 1.00 65.69 396 PHE A C 1
ATOM 3004 O O . PHE A 1 396 ? 25.486 10.891 -17.142 1.00 65.69 396 PHE A O 1
ATOM 3011 N N . GLN A 1 397 ? 24.081 11.314 -15.451 1.00 63.84 397 GLN A N 1
ATOM 3012 C CA . GLN A 1 397 ? 25.090 11.975 -14.602 1.00 63.84 397 GLN A CA 1
ATOM 3013 C C . GLN A 1 397 ? 26.269 11.061 -14.233 1.00 63.84 397 GLN A C 1
ATOM 3015 O O . GLN A 1 397 ? 27.392 11.542 -14.106 1.00 63.84 397 GLN A O 1
ATOM 3020 N N . ALA A 1 398 ? 26.030 9.754 -14.093 1.00 49.09 398 ALA A N 1
ATOM 3021 C CA . ALA A 1 398 ? 27.066 8.765 -13.786 1.00 49.09 398 ALA A CA 1
ATOM 3022 C C . ALA A 1 398 ? 27.888 8.332 -15.018 1.00 49.09 398 ALA A C 1
ATOM 3024 O O . ALA A 1 398 ? 28.861 7.591 -14.882 1.00 49.09 398 ALA A O 1
ATOM 3025 N N . ILE A 1 399 ? 27.511 8.772 -16.224 1.00 46.53 399 ILE A N 1
ATOM 3026 C CA . ILE A 1 399 ? 28.225 8.454 -17.462 1.00 46.53 399 ILE A CA 1
ATOM 3027 C C . ILE A 1 399 ? 29.102 9.663 -17.817 1.00 46.53 399 ILE A C 1
ATOM 3029 O O . ILE A 1 399 ? 28.557 10.718 -18.141 1.00 46.53 399 ILE A O 1
ATOM 3033 N N . PRO A 1 400 ? 30.446 9.561 -17.787 1.00 42.25 400 PRO A N 1
ATOM 3034 C CA . PRO A 1 400 ? 31.308 10.657 -18.216 1.00 42.25 400 PRO A CA 1
ATOM 3035 C C . PRO A 1 400 ? 31.090 10.930 -19.711 1.00 42.25 400 PRO A C 1
ATOM 3037 O O . PRO A 1 400 ? 31.633 10.250 -20.580 1.00 42.25 400 PRO A O 1
ATOM 3040 N N . THR A 1 401 ? 30.268 11.930 -20.031 1.00 45.53 401 THR A N 1
ATOM 3041 C CA . THR A 1 401 ? 30.044 12.369 -21.409 1.00 45.53 401 THR A CA 1
ATOM 3042 C C . THR A 1 401 ? 31.267 13.121 -21.912 1.00 45.53 401 THR A C 1
ATOM 3044 O O . THR A 1 401 ? 31.498 14.277 -21.557 1.00 45.53 401 THR A O 1
ATOM 3047 N N . THR A 1 402 ? 32.037 12.477 -22.785 1.00 40.00 402 THR A N 1
ATOM 3048 C CA . THR A 1 402 ? 32.981 13.172 -23.656 1.00 40.00 402 THR A CA 1
ATOM 3049 C C . THR A 1 402 ? 32.212 13.660 -24.887 1.00 40.00 402 THR A C 1
ATOM 3051 O O . THR A 1 402 ? 31.915 12.902 -25.797 1.00 40.00 402 THR A O 1
ATOM 3054 N N . SER A 1 403 ? 31.893 14.956 -24.912 1.00 41.31 403 SER A N 1
ATOM 3055 C CA . SER A 1 403 ? 31.335 15.702 -26.056 1.00 41.31 403 SER A CA 1
ATOM 3056 C C . SER A 1 403 ? 29.808 15.716 -26.238 1.00 41.31 403 SER A C 1
ATOM 3058 O O . SER A 1 403 ? 29.143 14.713 -26.475 1.00 41.31 403 SER A O 1
ATOM 3060 N N . ALA A 1 404 ? 29.266 16.933 -26.222 1.00 44.56 404 ALA A N 1
ATOM 3061 C CA . ALA A 1 404 ? 27.856 17.276 -26.378 1.00 44.56 404 ALA A CA 1
ATOM 3062 C C . ALA A 1 404 ? 27.375 17.319 -27.848 1.00 44.56 404 ALA A C 1
ATOM 3064 O O . ALA A 1 404 ? 26.502 18.121 -28.171 1.00 44.56 404 ALA A O 1
ATOM 3065 N N . THR A 1 405 ? 27.962 16.551 -28.778 1.00 39.91 405 THR A N 1
ATOM 3066 C CA . THR A 1 405 ? 27.667 16.768 -30.217 1.00 39.91 405 THR A CA 1
ATOM 3067 C C . THR A 1 405 ? 27.623 15.556 -31.148 1.00 39.91 405 THR A C 1
ATOM 3069 O O . THR A 1 405 ? 27.314 15.756 -32.319 1.00 39.91 405 THR A O 1
ATOM 3072 N N . SER A 1 406 ? 27.814 14.318 -30.682 1.00 33.91 406 SER A N 1
ATOM 3073 C CA . SER A 1 406 ? 27.645 13.136 -31.548 1.00 33.91 406 SER A CA 1
ATOM 3074 C C . SER A 1 406 ? 27.000 11.968 -30.805 1.00 33.91 406 SER A C 1
ATOM 3076 O O . SER A 1 406 ? 27.511 11.511 -29.789 1.00 33.91 406 SER A O 1
ATOM 3078 N N . LEU A 1 407 ? 25.880 11.477 -31.341 1.00 38.03 407 LEU A N 1
ATOM 3079 C CA . LEU A 1 407 ? 25.146 10.288 -30.894 1.00 38.03 407 LEU A CA 1
ATOM 3080 C C . LEU A 1 407 ? 25.842 8.989 -31.342 1.00 38.03 407 LEU A C 1
ATOM 3082 O O . LEU A 1 407 ? 25.248 8.154 -32.013 1.00 38.03 407 LEU A O 1
ATOM 3086 N N . GLU A 1 408 ? 27.102 8.817 -30.962 1.00 32.50 408 GLU A N 1
ATOM 3087 C CA . GLU A 1 408 ? 27.760 7.509 -30.923 1.00 32.50 408 GLU A CA 1
ATOM 3088 C C . GLU A 1 408 ? 28.171 7.317 -29.460 1.00 32.50 408 GLU A C 1
ATOM 3090 O O . GLU A 1 408 ? 29.132 7.949 -29.015 1.00 32.50 408 GLU A O 1
ATOM 3095 N N . PRO A 1 409 ? 27.420 6.548 -28.649 1.00 36.97 409 PRO A N 1
ATOM 3096 C CA . PRO A 1 409 ? 27.817 6.283 -27.278 1.00 36.97 409 PRO A CA 1
ATOM 3097 C C . PRO A 1 409 ? 29.012 5.328 -27.305 1.00 36.97 409 PRO A C 1
ATOM 3099 O O . PRO A 1 409 ? 28.860 4.115 -27.179 1.00 36.97 409 PRO A O 1
ATOM 3102 N N . THR A 1 410 ? 30.223 5.859 -27.470 1.00 37.19 410 THR A N 1
ATOM 3103 C CA . THR A 1 410 ? 31.436 5.108 -27.151 1.00 37.19 410 THR A CA 1
ATOM 3104 C C . THR A 1 410 ? 31.504 5.002 -25.635 1.00 37.19 410 THR A C 1
ATOM 3106 O O . THR A 1 410 ? 31.982 5.905 -24.949 1.00 37.19 410 THR A O 1
ATOM 3109 N N . THR A 1 411 ? 30.961 3.915 -25.087 1.00 44.69 411 THR A N 1
ATOM 3110 C CA . THR A 1 411 ? 31.160 3.582 -23.678 1.00 44.69 411 THR A CA 1
ATOM 3111 C C . THR A 1 411 ? 32.657 3.359 -23.452 1.00 44.69 411 THR A C 1
ATOM 3113 O O . THR A 1 411 ? 33.236 2.538 -24.173 1.00 44.69 411 THR A O 1
ATOM 3116 N N . PRO A 1 412 ? 33.303 4.058 -22.501 1.00 44.84 412 PRO A N 1
ATOM 3117 C CA . PRO A 1 412 ? 34.682 3.757 -22.135 1.00 44.84 412 PRO A CA 1
ATOM 3118 C C . PRO A 1 412 ? 34.788 2.281 -21.734 1.00 44.84 412 PRO A C 1
ATOM 3120 O O . PRO A 1 412 ? 33.879 1.734 -21.104 1.00 44.84 412 PRO A O 1
ATOM 3123 N N . ALA A 1 413 ? 35.872 1.620 -22.139 1.00 47.31 413 ALA A N 1
ATOM 3124 C CA . ALA A 1 413 ? 36.113 0.240 -21.740 1.00 47.31 413 ALA A CA 1
ATOM 3125 C C . ALA A 1 413 ? 36.223 0.171 -20.196 1.00 47.31 413 ALA A C 1
ATOM 3127 O O . ALA A 1 413 ? 36.734 1.120 -19.597 1.00 47.31 413 ALA A O 1
ATOM 3128 N N . PRO A 1 414 ? 35.710 -0.872 -19.513 1.00 41.34 414 PRO A N 1
ATOM 3129 C CA . PRO A 1 414 ? 35.635 -0.888 -18.045 1.00 41.34 414 PRO A CA 1
ATOM 3130 C C . PRO A 1 414 ? 36.973 -0.657 -17.321 1.00 41.34 414 PRO A C 1
ATOM 3132 O O . PRO A 1 414 ? 36.994 -0.089 -16.238 1.00 41.34 414 PRO A O 1
ATOM 3135 N N . ASP A 1 415 ? 38.082 -1.042 -17.948 1.00 53.47 415 ASP A N 1
ATOM 3136 C CA . ASP A 1 415 ? 39.472 -0.838 -17.517 1.00 53.47 415 ASP A CA 1
ATOM 3137 C C . ASP A 1 415 ? 39.965 0.620 -17.611 1.00 53.47 415 ASP A C 1
ATOM 3139 O O . ASP A 1 415 ? 41.049 0.945 -17.132 1.00 53.47 415 ASP A O 1
ATOM 3143 N N . THR A 1 416 ? 39.171 1.511 -18.208 1.00 43.47 416 THR A N 1
ATOM 3144 C CA . THR A 1 416 ? 39.462 2.949 -18.342 1.00 43.47 416 THR A CA 1
ATOM 3145 C C . THR A 1 416 ? 38.685 3.822 -17.348 1.00 43.47 416 THR A C 1
ATOM 3147 O O . THR A 1 416 ? 38.836 5.044 -17.355 1.00 43.47 416 THR A O 1
ATOM 3150 N N . LEU A 1 417 ? 37.862 3.211 -16.488 1.00 45.38 417 LEU A N 1
ATOM 3151 C CA . LEU A 1 417 ? 37.101 3.877 -15.429 1.00 45.38 417 LEU A CA 1
ATOM 3152 C C . LEU A 1 417 ? 37.848 3.780 -14.093 1.00 45.38 417 LEU A C 1
ATOM 3154 O O . LEU A 1 417 ? 38.475 2.767 -13.797 1.00 45.38 417 LEU A O 1
ATOM 3158 N N . THR A 1 418 ? 37.763 4.820 -13.261 1.00 60.22 418 THR A N 1
ATOM 3159 C CA . THR A 1 418 ? 38.255 4.737 -11.878 1.00 60.22 418 THR A CA 1
ATOM 3160 C C . THR A 1 418 ? 37.328 3.868 -11.026 1.00 60.22 418 THR A C 1
ATOM 3162 O O . THR A 1 418 ? 36.133 3.765 -11.308 1.00 60.22 418 THR A O 1
ATOM 3165 N N . ASP A 1 419 ? 37.839 3.309 -9.927 1.00 59.78 419 ASP A N 1
ATOM 3166 C CA . ASP A 1 419 ? 37.045 2.484 -9.000 1.00 59.78 419 ASP A CA 1
ATOM 3167 C C . ASP A 1 419 ? 35.770 3.201 -8.518 1.00 59.78 419 ASP A C 1
ATOM 3169 O O . ASP A 1 419 ? 34.696 2.605 -8.440 1.00 59.78 419 ASP A O 1
ATOM 3173 N N . GLN A 1 420 ? 35.859 4.513 -8.271 1.00 62.09 420 GLN A N 1
ATOM 3174 C CA . GLN A 1 420 ? 34.718 5.339 -7.872 1.00 62.09 420 GLN A CA 1
ATOM 3175 C C . GLN A 1 420 ? 33.662 5.457 -8.983 1.00 62.09 420 GLN A C 1
ATOM 3177 O O . GLN A 1 420 ? 32.465 5.433 -8.702 1.00 62.09 420 GLN A O 1
ATOM 3182 N N . GLN A 1 421 ? 34.086 5.563 -10.245 1.00 50.31 421 GLN A N 1
ATOM 3183 C CA . GLN A 1 421 ? 33.172 5.601 -11.390 1.00 50.31 421 GLN A CA 1
ATOM 3184 C C . GLN A 1 421 ? 32.499 4.242 -11.605 1.00 50.31 421 GLN A C 1
ATOM 3186 O O . GLN A 1 421 ? 31.298 4.185 -11.858 1.00 50.31 421 GLN A O 1
ATOM 3191 N N . ILE A 1 422 ? 33.244 3.144 -11.450 1.00 53.41 422 ILE A N 1
ATOM 3192 C CA . ILE A 1 422 ? 32.695 1.785 -11.533 1.00 53.41 422 ILE A CA 1
ATOM 3193 C C . ILE A 1 422 ? 31.635 1.571 -10.443 1.00 53.41 422 ILE A C 1
ATOM 3195 O O . ILE A 1 422 ? 30.547 1.076 -10.743 1.00 53.41 422 ILE A O 1
ATOM 3199 N N . ALA A 1 423 ? 31.908 1.995 -9.205 1.00 66.69 423 ALA A N 1
ATOM 3200 C CA . ALA A 1 423 ? 30.962 1.891 -8.094 1.00 66.69 423 ALA A CA 1
ATOM 3201 C C . ALA A 1 423 ? 29.646 2.642 -8.375 1.00 66.69 423 ALA A C 1
ATOM 3203 O O . ALA A 1 423 ? 28.570 2.059 -8.242 1.00 66.69 423 ALA A O 1
ATOM 3204 N N . GLN A 1 424 ? 29.725 3.887 -8.857 1.00 65.62 424 GLN A N 1
ATOM 3205 C CA . GLN A 1 424 ? 28.548 4.690 -9.218 1.00 65.62 424 GLN A CA 1
ATOM 3206 C C . GLN A 1 424 ? 27.737 4.065 -10.363 1.00 65.62 424 GLN A C 1
ATOM 3208 O O . GLN A 1 424 ? 26.504 4.037 -10.329 1.00 65.62 424 GLN A O 1
ATOM 3213 N N . VAL A 1 425 ? 28.411 3.519 -11.382 1.00 63.62 425 VAL A N 1
ATOM 3214 C CA . VAL A 1 425 ? 27.735 2.830 -12.492 1.00 63.62 425 VAL A CA 1
ATOM 3215 C C . VAL A 1 425 ? 27.012 1.579 -11.995 1.00 63.62 425 VAL A C 1
ATOM 3217 O O . VAL A 1 425 ? 25.865 1.350 -12.385 1.00 63.62 425 VAL A O 1
ATOM 3220 N N . ILE A 1 426 ? 27.637 0.777 -11.125 1.00 69.00 426 ILE A N 1
ATOM 3221 C CA . ILE A 1 426 ? 27.016 -0.426 -10.551 1.00 69.00 426 ILE A CA 1
ATOM 3222 C C . ILE A 1 426 ? 25.805 -0.056 -9.691 1.00 69.00 426 ILE A C 1
ATOM 3224 O O . ILE A 1 426 ? 24.747 -0.668 -9.870 1.00 69.00 426 ILE A O 1
ATOM 3228 N N . GLU A 1 427 ? 25.924 0.962 -8.836 1.00 72.62 427 GLU A N 1
ATOM 3229 C CA . GLU A 1 427 ? 24.844 1.460 -7.974 1.00 72.62 427 GLU A CA 1
ATOM 3230 C C . GLU A 1 427 ? 23.581 1.806 -8.780 1.00 72.62 427 GLU A C 1
ATOM 3232 O O . GLU A 1 427 ? 22.471 1.390 -8.437 1.00 72.62 427 GLU A O 1
ATOM 3237 N N . HIS A 1 428 ? 23.742 2.489 -9.915 1.00 67.38 428 HIS A N 1
ATOM 3238 C CA . HIS A 1 428 ? 22.616 2.889 -10.760 1.00 67.38 428 HIS A CA 1
ATOM 3239 C C . HIS A 1 428 ? 22.224 1.852 -11.824 1.00 67.38 428 HIS A C 1
ATOM 3241 O O . HIS A 1 428 ? 21.154 1.968 -12.433 1.00 67.38 428 HIS A O 1
ATOM 3247 N N . SER A 1 429 ? 23.037 0.813 -12.045 1.00 73.31 429 SER A N 1
ATOM 3248 C CA . SER A 1 429 ? 22.879 -0.126 -13.166 1.00 73.31 429 SER A CA 1
ATOM 3249 C C . SER A 1 429 ? 21.518 -0.827 -13.196 1.00 73.31 429 SER A C 1
ATOM 3251 O O . SER A 1 429 ? 20.923 -0.981 -14.266 1.00 73.31 429 SER A O 1
ATOM 3253 N N . ALA A 1 430 ? 20.989 -1.230 -12.037 1.00 71.56 430 ALA A N 1
ATOM 3254 C CA . ALA A 1 430 ? 19.691 -1.893 -11.940 1.00 71.56 430 ALA A CA 1
ATOM 3255 C C . ALA A 1 430 ? 18.542 -0.955 -12.346 1.00 71.56 430 ALA A C 1
ATOM 3257 O O . ALA A 1 430 ? 17.638 -1.356 -13.085 1.00 71.56 430 ALA A O 1
ATOM 3258 N N . ALA A 1 431 ? 18.603 0.308 -11.912 1.00 67.00 431 ALA A N 1
ATOM 3259 C CA . ALA A 1 431 ? 17.615 1.323 -12.254 1.00 67.00 431 ALA A CA 1
ATOM 3260 C C . ALA A 1 431 ? 17.675 1.688 -13.747 1.00 67.00 431 ALA A C 1
ATOM 3262 O O . ALA A 1 431 ? 16.634 1.720 -14.401 1.00 67.00 431 ALA A O 1
ATOM 3263 N N . ILE A 1 432 ? 18.882 1.855 -14.305 1.00 72.06 432 ILE A N 1
ATOM 3264 C CA . ILE A 1 432 ? 19.096 2.138 -15.734 1.00 72.06 432 ILE A CA 1
ATOM 3265 C C . ILE A 1 432 ? 18.542 1.001 -16.601 1.00 72.06 432 ILE A C 1
ATOM 3267 O O . ILE A 1 432 ? 17.776 1.257 -17.529 1.00 72.06 432 ILE A O 1
ATOM 3271 N N . LYS A 1 433 ? 18.853 -0.265 -16.279 1.00 75.06 433 LYS A N 1
ATOM 3272 C CA . LYS A 1 433 ? 18.314 -1.433 -17.006 1.00 75.06 433 LYS A CA 1
ATOM 3273 C C . LYS A 1 433 ? 16.786 -1.459 -16.989 1.00 75.06 433 LYS A C 1
ATOM 3275 O O . LYS A 1 433 ? 16.159 -1.710 -18.021 1.00 75.06 433 LYS A O 1
ATOM 3280 N N . LYS A 1 434 ? 16.179 -1.178 -15.830 1.00 70.56 434 LYS A N 1
ATOM 3281 C CA . LYS A 1 434 ? 14.718 -1.114 -15.685 1.00 70.56 434 LYS A CA 1
ATOM 3282 C C . LYS A 1 434 ? 14.120 0.020 -16.523 1.00 70.56 434 LYS A C 1
ATOM 3284 O O . LYS A 1 434 ? 13.113 -0.200 -17.193 1.00 70.56 434 LYS A O 1
ATOM 3289 N N . TRP A 1 435 ? 14.735 1.203 -16.510 1.00 71.81 435 TRP A N 1
ATOM 3290 C CA . TRP A 1 435 ? 14.291 2.344 -17.310 1.00 71.81 435 TRP A CA 1
ATOM 3291 C C . TRP A 1 435 ? 14.388 2.059 -18.813 1.00 71.81 435 TRP A C 1
ATOM 3293 O O . TRP A 1 435 ? 13.383 2.209 -19.503 1.00 71.81 435 TRP A O 1
ATOM 3303 N N . LEU A 1 436 ? 15.521 1.537 -19.302 1.00 72.19 436 LEU A N 1
ATOM 3304 C CA . LEU A 1 436 ? 15.694 1.138 -20.707 1.00 72.19 436 LEU A CA 1
ATOM 3305 C C . LEU A 1 436 ? 14.625 0.133 -21.152 1.00 72.19 436 LEU A C 1
ATOM 3307 O O . LEU A 1 436 ? 13.962 0.349 -22.162 1.00 72.19 436 LEU A O 1
ATOM 3311 N N . THR A 1 437 ? 14.376 -0.903 -20.344 1.00 75.69 437 THR A N 1
ATOM 3312 C CA . THR A 1 437 ? 13.319 -1.894 -20.620 1.00 75.69 437 THR A CA 1
ATOM 3313 C C . THR A 1 437 ? 11.934 -1.236 -20.709 1.00 75.69 437 THR A C 1
ATOM 3315 O O . THR A 1 437 ? 11.098 -1.616 -21.530 1.00 75.69 437 THR A O 1
ATOM 3318 N N . SER A 1 438 ? 11.671 -0.233 -19.865 1.00 66.31 438 SER A N 1
ATOM 3319 C CA . SER A 1 438 ? 10.413 0.519 -19.873 1.00 66.31 438 SER A CA 1
ATOM 3320 C C . SER A 1 438 ? 10.262 1.378 -21.133 1.00 66.31 438 SER A C 1
ATOM 3322 O O . SER A 1 438 ? 9.197 1.378 -21.753 1.00 66.31 438 SER A O 1
ATOM 3324 N N . VAL A 1 439 ? 11.336 2.057 -21.553 1.00 70.75 439 VAL A N 1
ATOM 3325 C CA . VAL A 1 439 ? 11.384 2.842 -22.796 1.00 70.75 439 VAL A CA 1
ATOM 3326 C C . VAL A 1 439 ? 11.158 1.944 -24.011 1.00 70.75 439 VAL A C 1
ATOM 3328 O O . VAL A 1 439 ? 10.313 2.263 -24.844 1.00 70.75 439 VAL A O 1
ATOM 3331 N N . GLU A 1 440 ? 11.835 0.795 -24.087 1.00 76.50 440 GLU A N 1
ATOM 3332 C CA . GLU A 1 440 ? 11.645 -0.189 -25.161 1.00 76.50 440 GLU A CA 1
ATOM 3333 C C . GLU A 1 440 ? 10.192 -0.671 -25.236 1.00 76.50 440 GLU A C 1
ATOM 3335 O O . GLU A 1 440 ? 9.589 -0.661 -26.310 1.00 76.50 440 GLU A O 1
ATOM 3340 N N . LYS A 1 441 ? 9.594 -1.037 -24.093 1.00 76.06 441 LYS A N 1
ATOM 3341 C CA . LYS A 1 441 ? 8.195 -1.487 -24.029 1.00 76.06 441 LYS A CA 1
ATOM 3342 C C . LYS A 1 441 ? 7.219 -0.387 -24.453 1.00 76.06 441 LYS A C 1
ATOM 3344 O O . LYS A 1 441 ? 6.268 -0.663 -25.190 1.00 76.06 441 LYS A O 1
ATOM 3349 N N . HIS A 1 442 ? 7.440 0.847 -23.999 1.00 72.00 442 HIS A N 1
ATOM 3350 C CA . HIS A 1 442 ? 6.621 1.994 -24.382 1.00 72.00 442 HIS A CA 1
ATOM 3351 C C . HIS A 1 442 ? 6.722 2.262 -25.888 1.00 72.00 442 HIS A C 1
ATOM 3353 O O . HIS A 1 442 ? 5.696 2.306 -26.566 1.00 72.00 442 HIS A O 1
ATOM 3359 N N . ALA A 1 443 ? 7.944 2.364 -26.421 1.00 71.19 443 ALA A N 1
ATOM 3360 C CA . ALA A 1 443 ? 8.185 2.597 -27.840 1.00 71.19 443 ALA A CA 1
ATOM 3361 C C . ALA A 1 443 ? 7.582 1.487 -28.710 1.00 71.19 443 ALA A C 1
ATOM 3363 O O . ALA A 1 443 ? 6.928 1.773 -29.710 1.00 71.19 443 ALA A O 1
ATOM 3364 N N . LEU A 1 444 ? 7.714 0.223 -28.301 1.00 74.88 444 LEU A N 1
ATOM 3365 C CA . LEU A 1 444 ? 7.091 -0.904 -28.991 1.00 74.88 444 LEU A CA 1
ATOM 3366 C C . LEU A 1 444 ? 5.557 -0.792 -28.999 1.00 74.88 444 LEU A C 1
ATOM 3368 O O . LEU A 1 444 ? 4.934 -0.991 -30.039 1.00 74.88 444 LEU A O 1
ATOM 3372 N N . THR A 1 445 ? 4.950 -0.423 -27.868 1.00 74.31 445 THR A N 1
ATOM 3373 C CA . THR A 1 445 ? 3.491 -0.236 -27.752 1.00 74.31 445 THR A CA 1
ATOM 3374 C C . THR A 1 445 ? 2.997 0.891 -28.662 1.00 74.31 445 THR A C 1
ATOM 3376 O O . THR A 1 445 ? 2.038 0.710 -29.408 1.00 74.31 445 THR A O 1
ATOM 3379 N N . GLN A 1 446 ? 3.673 2.043 -28.655 1.00 67.06 446 GLN A N 1
ATOM 3380 C CA . GLN A 1 446 ? 3.335 3.166 -29.535 1.00 67.06 446 GLN A CA 1
ATOM 3381 C C . GLN A 1 446 ? 3.536 2.808 -31.012 1.00 67.06 446 GLN A C 1
ATOM 3383 O O . GLN A 1 446 ? 2.698 3.148 -31.846 1.00 67.06 446 GLN A O 1
ATOM 3388 N N . ALA A 1 447 ? 4.598 2.065 -31.336 1.00 73.75 447 ALA A N 1
ATOM 3389 C CA . ALA A 1 447 ? 4.850 1.594 -32.692 1.00 73.75 447 ALA A CA 1
ATOM 3390 C C . ALA A 1 447 ? 3.767 0.629 -33.193 1.00 73.75 447 ALA A C 1
ATOM 3392 O O . ALA A 1 447 ? 3.325 0.744 -34.336 1.00 73.75 447 ALA A O 1
ATOM 3393 N N . HIS A 1 448 ? 3.274 -0.269 -32.333 1.00 68.38 448 HIS A N 1
ATOM 3394 C CA . HIS A 1 448 ? 2.114 -1.111 -32.641 1.00 68.38 448 HIS A CA 1
ATOM 3395 C C . HIS A 1 448 ? 0.837 -0.298 -32.894 1.00 68.38 448 HIS A C 1
ATOM 3397 O O . HIS A 1 448 ? 0.026 -0.692 -33.729 1.00 68.38 448 HIS A O 1
ATOM 3403 N N . ASN A 1 449 ? 0.691 0.855 -32.238 1.00 68.50 449 ASN A N 1
ATOM 3404 C CA . ASN A 1 449 ? -0.425 1.784 -32.429 1.00 68.50 449 ASN A CA 1
ATOM 3405 C C . ASN A 1 449 ? -0.216 2.766 -33.603 1.00 68.50 449 ASN A C 1
ATOM 3407 O O . ASN A 1 449 ? -0.968 3.729 -33.744 1.00 68.50 449 ASN A O 1
ATOM 3411 N N . GLY A 1 450 ? 0.787 2.531 -34.457 1.00 66.06 450 GLY A N 1
ATOM 3412 C CA . GLY A 1 450 ? 1.021 3.297 -35.685 1.00 66.06 450 GLY A CA 1
ATOM 3413 C C . GLY A 1 450 ? 1.964 4.494 -35.543 1.00 66.06 450 GLY A C 1
ATOM 3414 O O . GLY A 1 450 ? 2.166 5.218 -36.518 1.00 66.06 450 GLY A O 1
ATOM 3415 N N . HIS A 1 451 ? 2.567 4.713 -34.371 1.00 60.12 451 HIS A N 1
ATOM 3416 C CA . HIS A 1 451 ? 3.598 5.735 -34.204 1.00 60.12 451 HIS A CA 1
ATOM 3417 C C . HIS A 1 451 ? 4.925 5.293 -34.841 1.00 60.12 451 HIS A C 1
ATOM 3419 O O . HIS A 1 451 ? 5.313 4.130 -34.770 1.00 60.12 451 HIS A O 1
ATOM 3425 N N . THR A 1 452 ? 5.670 6.219 -35.442 1.00 65.19 452 THR A N 1
ATOM 3426 C CA . THR A 1 452 ? 6.982 5.922 -36.038 1.00 65.19 452 THR A CA 1
ATOM 3427 C C . THR A 1 452 ? 8.073 6.717 -35.345 1.00 65.19 452 THR A C 1
ATOM 3429 O O . THR A 1 452 ? 7.997 7.943 -35.287 1.00 65.19 452 THR A O 1
ATOM 3432 N N . TYR A 1 453 ? 9.118 6.032 -34.893 1.00 68.31 453 TYR A N 1
ATOM 3433 C CA . TYR A 1 453 ? 10.301 6.669 -34.322 1.00 68.31 453 TYR A CA 1
ATOM 3434 C C . TYR A 1 453 ? 11.382 6.843 -35.401 1.00 68.31 453 TYR A C 1
ATOM 3436 O O . TYR A 1 453 ? 11.675 5.881 -36.118 1.00 68.31 453 TYR A O 1
ATOM 3444 N N . PRO A 1 454 ? 12.006 8.028 -35.533 1.00 63.75 454 PRO A N 1
ATOM 3445 C CA . PRO A 1 454 ? 13.116 8.230 -36.460 1.00 63.75 454 PRO A CA 1
ATOM 3446 C C . PRO A 1 454 ? 14.230 7.192 -36.256 1.00 63.75 454 PRO A C 1
ATOM 3448 O O . PRO A 1 454 ? 14.695 6.984 -35.140 1.00 63.75 454 PRO A O 1
ATOM 3451 N N . GLY A 1 455 ? 14.654 6.533 -37.338 1.00 62.78 455 GLY A N 1
ATOM 3452 C CA . GLY A 1 455 ? 15.727 5.530 -37.310 1.00 62.78 455 GLY A CA 1
ATOM 3453 C C . GLY A 1 455 ? 15.320 4.126 -36.842 1.00 62.78 455 GLY A C 1
ATOM 3454 O O . GLY A 1 455 ? 16.135 3.211 -36.933 1.00 62.78 455 GLY A O 1
ATOM 3455 N N . LEU A 1 456 ? 14.072 3.915 -36.407 1.00 63.78 456 LEU A N 1
ATOM 3456 C CA . LEU A 1 456 ? 13.562 2.612 -35.973 1.00 63.78 456 LEU A CA 1
ATOM 3457 C C . LEU A 1 456 ? 12.440 2.131 -36.902 1.00 63.78 456 LEU A C 1
ATOM 3459 O O . LEU A 1 456 ? 11.655 2.920 -37.425 1.00 63.78 456 LEU A O 1
ATOM 3463 N N . LYS A 1 457 ? 12.344 0.814 -37.097 1.00 66.00 457 LYS A N 1
ATOM 3464 C CA . LYS A 1 457 ? 11.235 0.175 -37.819 1.00 66.00 457 LYS A CA 1
ATOM 3465 C C . LYS A 1 457 ? 10.643 -0.955 -36.990 1.00 66.00 457 LYS A C 1
ATOM 3467 O O . LYS A 1 457 ? 11.384 -1.724 -36.381 1.00 66.00 457 LYS A O 1
ATOM 3472 N N . LEU A 1 458 ? 9.318 -1.079 -37.011 1.00 68.19 458 LEU A N 1
ATOM 3473 C CA . LEU A 1 458 ? 8.629 -2.230 -36.438 1.00 68.19 458 LEU A CA 1
ATOM 3474 C C . LEU A 1 458 ? 8.810 -3.429 -37.377 1.00 68.19 458 LEU A C 1
ATOM 3476 O O . LEU A 1 458 ? 8.557 -3.334 -38.578 1.00 68.19 458 LEU A O 1
ATOM 3480 N N . VAL A 1 459 ? 9.287 -4.546 -36.838 1.00 69.19 459 VAL A N 1
ATOM 3481 C CA . VAL A 1 459 ? 9.471 -5.807 -37.567 1.00 69.19 459 VAL A CA 1
ATOM 3482 C C . VAL A 1 459 ? 8.866 -6.946 -36.762 1.00 69.19 459 VAL A C 1
ATOM 3484 O O . VAL A 1 459 ? 8.771 -6.857 -35.538 1.00 69.19 459 VAL A O 1
ATOM 3487 N N . GLU A 1 460 ? 8.483 -8.031 -37.431 1.00 57.62 460 GLU A N 1
ATOM 3488 C CA . GLU A 1 460 ? 8.107 -9.257 -36.731 1.00 57.62 460 GLU A CA 1
ATOM 3489 C C . GLU A 1 460 ? 9.303 -9.790 -35.933 1.00 57.62 460 GLU A C 1
ATOM 3491 O O . GLU A 1 460 ? 10.420 -9.920 -36.448 1.00 57.62 460 GLU A O 1
ATOM 3496 N N . GLY A 1 461 ? 9.068 -10.099 -34.657 1.00 55.69 461 GLY A N 1
ATOM 3497 C CA . GLY A 1 461 ? 10.051 -10.800 -33.840 1.00 55.69 461 GLY A CA 1
ATOM 3498 C C . GLY A 1 461 ? 10.386 -12.161 -34.453 1.00 55.69 461 GLY A C 1
ATOM 3499 O O . GLY A 1 461 ? 9.558 -12.778 -35.124 1.00 55.69 461 GLY A O 1
ATOM 3500 N N . ARG A 1 462 ? 11.604 -12.666 -34.220 1.00 43.59 462 ARG A N 1
ATOM 3501 C CA . ARG A 1 462 ? 11.991 -14.014 -34.667 1.00 43.59 462 ARG A CA 1
ATOM 3502 C C . ARG A 1 462 ? 10.986 -15.043 -34.138 1.00 43.59 462 ARG A C 1
ATOM 3504 O O . ARG A 1 462 ? 10.940 -15.292 -32.935 1.00 43.59 462 ARG A O 1
ATOM 3511 N N . SER A 1 463 ? 10.220 -15.677 -35.027 1.00 38.81 463 SER A N 1
ATOM 3512 C CA . SER A 1 463 ? 9.343 -16.779 -34.630 1.00 38.81 463 SER A CA 1
ATOM 3513 C C . SER A 1 463 ? 10.203 -17.955 -34.164 1.00 38.81 463 SER A C 1
ATOM 3515 O O . SER A 1 463 ? 11.027 -18.465 -34.930 1.00 38.81 463 SER A O 1
ATOM 3517 N N . VAL A 1 464 ? 10.008 -18.412 -32.932 1.00 45.28 464 VAL A N 1
ATOM 3518 C CA . VAL A 1 464 ? 10.569 -19.685 -32.476 1.00 45.28 464 VAL A CA 1
ATOM 3519 C C . VAL A 1 464 ? 9.600 -20.778 -32.911 1.00 45.28 464 VAL A C 1
ATOM 3521 O O . VAL A 1 464 ? 8.409 -20.705 -32.609 1.00 45.28 464 VAL A O 1
ATOM 3524 N N . ARG A 1 465 ? 10.090 -21.775 -33.655 1.00 49.84 465 ARG A N 1
ATOM 3525 C CA . ARG A 1 465 ? 9.266 -22.920 -34.062 1.00 49.84 465 ARG A CA 1
ATOM 3526 C C . ARG A 1 465 ? 8.779 -23.639 -32.805 1.00 49.84 465 ARG A C 1
ATOM 3528 O O . ARG A 1 465 ? 9.592 -24.020 -31.969 1.00 49.84 465 ARG A O 1
ATOM 3535 N N . LYS A 1 466 ? 7.466 -23.815 -32.691 1.00 63.66 466 LYS A N 1
ATOM 3536 C CA . LYS A 1 466 ? 6.829 -24.621 -31.648 1.00 63.66 466 LYS A CA 1
ATOM 3537 C C . LYS A 1 466 ? 6.213 -25.853 -32.292 1.00 63.66 466 LYS A C 1
ATOM 3539 O O . LYS A 1 466 ? 5.715 -25.776 -33.418 1.00 63.66 466 LYS A O 1
ATOM 3544 N N . TRP A 1 467 ? 6.244 -26.976 -31.589 1.00 69.88 467 TRP A N 1
ATOM 3545 C CA . TRP A 1 467 ? 5.496 -28.152 -32.003 1.00 69.88 467 TRP A CA 1
ATOM 3546 C C . TRP A 1 467 ? 4.004 -27.850 -31.887 1.00 69.88 467 TRP A C 1
ATOM 3548 O O . TRP A 1 467 ? 3.541 -27.325 -30.880 1.00 69.88 467 TRP A O 1
ATOM 3558 N N . LYS A 1 468 ? 3.255 -28.125 -32.955 1.00 70.88 468 LYS A N 1
ATOM 3559 C CA . LYS A 1 468 ? 1.800 -27.924 -32.972 1.00 70.88 468 LYS A CA 1
ATOM 3560 C C . LYS A 1 468 ? 1.080 -28.946 -32.087 1.00 70.88 468 LYS A C 1
ATOM 3562 O O . LYS A 1 468 ? 0.015 -28.654 -31.563 1.00 70.88 468 LYS A O 1
ATOM 3567 N N . ASP A 1 469 ? 1.661 -30.134 -31.980 1.00 71.88 469 ASP A N 1
ATOM 3568 C CA . ASP A 1 469 ? 1.160 -31.265 -31.215 1.00 71.88 469 ASP A CA 1
ATOM 3569 C C . ASP A 1 469 ? 2.371 -32.122 -30.836 1.00 71.88 469 ASP A C 1
ATOM 3571 O O . ASP A 1 469 ? 2.963 -32.792 -31.685 1.00 71.88 469 ASP A O 1
ATOM 3575 N N . GLU A 1 470 ? 2.796 -32.017 -29.581 1.00 77.94 470 GLU A N 1
ATOM 3576 C CA . GLU A 1 470 ? 3.984 -32.707 -29.073 1.00 77.94 470 GLU A CA 1
ATOM 3577 C C . GLU A 1 470 ? 3.798 -34.231 -29.059 1.00 77.94 470 GLU A C 1
ATOM 3579 O O . GLU A 1 470 ? 4.757 -34.956 -29.313 1.00 77.94 470 GLU A O 1
ATOM 3584 N N . HIS A 1 471 ? 2.568 -34.726 -28.882 1.00 73.19 471 HIS A N 1
ATOM 3585 C CA . HIS A 1 471 ? 2.270 -36.161 -28.902 1.00 73.19 471 HIS A CA 1
ATOM 3586 C C . HIS A 1 471 ? 2.396 -36.745 -30.305 1.00 73.19 471 HIS A C 1
ATOM 3588 O O . HIS A 1 471 ? 3.019 -37.787 -30.494 1.00 73.19 471 HIS A O 1
ATOM 3594 N N . LYS A 1 472 ? 1.877 -36.041 -31.313 1.00 82.00 472 LYS A N 1
ATOM 3595 C CA . LYS A 1 472 ? 2.004 -36.478 -32.707 1.00 82.00 472 LYS A CA 1
ATOM 3596 C C . LYS A 1 472 ? 3.449 -36.432 -33.201 1.00 82.00 472 LYS A C 1
ATOM 3598 O O . LYS A 1 472 ? 3.867 -37.269 -33.998 1.00 82.00 472 LYS A O 1
ATOM 3603 N N . VAL A 1 473 ? 4.219 -35.446 -32.741 1.00 83.44 473 VAL A N 1
ATOM 3604 C CA . VAL A 1 473 ? 5.662 -35.377 -33.008 1.00 83.44 473 VAL A CA 1
ATOM 3605 C C . VAL A 1 473 ? 6.375 -36.551 -32.349 1.00 83.44 473 VAL A C 1
ATOM 3607 O O . VAL A 1 473 ? 7.235 -37.154 -32.990 1.00 83.44 473 VAL A O 1
ATOM 3610 N N . ALA A 1 474 ? 5.988 -36.902 -31.120 1.00 80.88 474 ALA A N 1
ATOM 3611 C CA . ALA A 1 474 ? 6.573 -38.025 -30.415 1.00 80.88 474 ALA A CA 1
ATOM 3612 C C . ALA A 1 474 ? 6.300 -39.367 -31.113 1.00 80.88 474 ALA A C 1
ATOM 3614 O O . ALA A 1 474 ? 7.246 -40.104 -31.370 1.00 80.88 474 ALA A O 1
ATOM 3615 N N . GLU A 1 475 ? 5.061 -39.634 -31.544 1.00 82.62 475 GLU A N 1
ATOM 3616 C CA . GLU A 1 475 ? 4.724 -40.841 -32.322 1.00 82.62 475 GLU A CA 1
ATOM 3617 C C . GLU A 1 475 ? 5.555 -40.961 -33.611 1.00 82.62 475 GLU A C 1
ATOM 3619 O O . GLU A 1 475 ? 6.063 -42.033 -33.942 1.00 82.62 475 GLU A O 1
ATOM 3624 N N . ILE A 1 476 ? 5.712 -39.858 -34.353 1.00 84.88 476 ILE A N 1
ATOM 3625 C CA . ILE A 1 476 ? 6.491 -39.840 -35.600 1.00 84.88 476 ILE A CA 1
ATOM 3626 C C . ILE A 1 476 ? 7.976 -40.077 -35.313 1.00 84.88 476 ILE A C 1
ATOM 3628 O O . ILE A 1 476 ? 8.629 -40.802 -36.065 1.00 84.88 476 ILE A O 1
ATOM 3632 N N . ALA A 1 477 ? 8.516 -39.470 -34.256 1.00 84.94 477 ALA A N 1
ATOM 3633 C CA . ALA A 1 477 ? 9.906 -39.648 -33.858 1.00 84.94 477 ALA A CA 1
ATOM 3634 C C . ALA A 1 477 ? 10.182 -41.095 -33.420 1.00 84.94 477 ALA A C 1
ATOM 3636 O O . ALA A 1 477 ? 11.122 -41.714 -33.924 1.00 84.94 477 ALA A O 1
ATOM 3637 N N . GLU A 1 478 ? 9.311 -41.668 -32.587 1.00 86.56 478 GLU A N 1
ATOM 3638 C CA . GLU A 1 478 ? 9.413 -43.049 -32.107 1.00 86.56 478 GLU A CA 1
ATOM 3639 C C . GLU A 1 478 ? 9.304 -44.059 -33.260 1.00 86.56 478 GLU A C 1
ATOM 3641 O O . GLU A 1 478 ? 10.087 -45.008 -33.325 1.00 86.56 478 GLU A O 1
ATOM 3646 N N . ALA A 1 479 ? 8.425 -43.815 -34.242 1.00 85.00 479 ALA A N 1
ATOM 3647 C CA . ALA A 1 479 ? 8.322 -44.632 -35.457 1.00 85.00 479 ALA A CA 1
ATOM 3648 C C . ALA A 1 479 ? 9.604 -44.626 -36.317 1.00 85.00 479 ALA A C 1
ATOM 3650 O O . ALA A 1 479 ? 9.832 -45.556 -37.092 1.00 85.00 479 ALA A O 1
ATOM 3651 N N . HIS A 1 480 ? 10.452 -43.603 -36.173 1.00 86.88 480 HIS A N 1
ATOM 3652 C CA . HIS A 1 480 ? 11.769 -43.511 -36.812 1.00 86.88 480 HIS A CA 1
ATOM 3653 C C . HIS A 1 480 ? 12.918 -43.941 -35.881 1.00 86.88 480 HIS A C 1
ATOM 3655 O O . HIS A 1 480 ? 14.085 -43.735 -36.212 1.00 86.88 480 HIS A O 1
ATOM 3661 N N . GLY A 1 481 ? 12.609 -44.544 -34.727 1.00 82.31 481 GLY A N 1
ATOM 3662 C CA . GLY A 1 481 ? 13.600 -45.004 -33.752 1.00 82.31 481 GLY A CA 1
ATOM 3663 C C . GLY A 1 481 ? 14.302 -43.875 -32.991 1.00 82.31 481 GLY A C 1
ATOM 3664 O O . GLY A 1 481 ? 15.381 -44.091 -32.443 1.00 82.31 481 GLY A O 1
ATOM 3665 N N . ILE A 1 482 ? 13.723 -42.672 -32.975 1.00 84.44 482 ILE A N 1
ATOM 3666 C CA . ILE A 1 482 ? 14.233 -41.507 -32.249 1.00 84.44 482 ILE A CA 1
ATOM 3667 C C . ILE A 1 482 ? 13.416 -41.372 -30.965 1.00 84.44 482 ILE A C 1
ATOM 3669 O O . ILE A 1 482 ? 12.203 -41.235 -31.048 1.00 84.44 482 ILE A O 1
ATOM 3673 N N . ASP A 1 483 ? 14.065 -41.377 -29.796 1.00 82.56 483 ASP A N 1
ATOM 3674 C CA . ASP A 1 483 ? 13.414 -40.999 -28.532 1.00 82.56 483 ASP A CA 1
ATOM 3675 C C . ASP A 1 483 ? 13.247 -39.465 -28.512 1.00 82.56 483 ASP A C 1
ATOM 3677 O O . ASP A 1 483 ? 14.249 -38.743 -28.437 1.00 82.56 483 ASP A O 1
ATOM 3681 N N . PRO A 1 484 ? 12.015 -38.939 -28.647 1.00 78.06 484 PRO A N 1
ATOM 3682 C CA . PRO A 1 484 ? 11.760 -37.503 -28.715 1.00 78.06 484 PRO A CA 1
ATOM 3683 C C . PRO A 1 484 ? 11.812 -36.840 -27.335 1.00 78.06 484 PRO A C 1
ATOM 3685 O O . PRO A 1 484 ? 11.767 -35.610 -27.244 1.00 78.06 484 PRO A O 1
ATOM 3688 N N . TRP A 1 485 ? 11.885 -37.630 -26.259 1.00 79.31 485 TRP A N 1
ATOM 3689 C CA . TRP A 1 485 ? 11.771 -37.147 -24.894 1.00 79.31 485 TRP A CA 1
ATOM 3690 C C . TRP A 1 485 ? 13.147 -36.932 -24.264 1.00 79.31 485 TRP A C 1
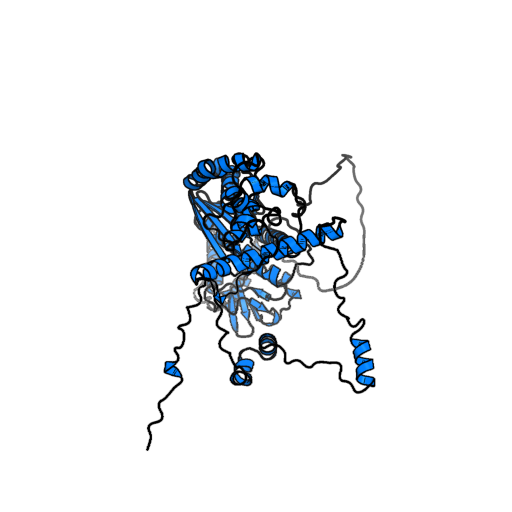ATOM 3692 O O . TRP A 1 485 ? 13.982 -37.829 -24.173 1.00 79.31 485 TRP A O 1
ATOM 3702 N N . GLN A 1 486 ? 13.378 -35.734 -23.727 1.00 70.69 486 GLN A N 1
ATOM 3703 C CA . GLN A 1 486 ? 14.516 -35.501 -22.840 1.00 70.69 486 GLN A CA 1
ATOM 3704 C C . GLN A 1 486 ? 14.156 -35.902 -21.409 1.00 70.69 486 GLN A C 1
ATOM 3706 O O . GLN A 1 486 ? 13.421 -35.199 -20.716 1.00 70.69 486 GLN A O 1
ATOM 3711 N N . LYS A 1 487 ? 14.735 -37.004 -20.923 1.00 67.12 487 LYS A N 1
ATOM 3712 C CA . LYS A 1 487 ? 14.705 -37.354 -19.496 1.00 67.12 487 LYS A CA 1
ATOM 3713 C C . LYS A 1 487 ? 15.675 -36.449 -18.740 1.00 67.12 487 LYS A C 1
ATOM 3715 O O . LYS A 1 487 ? 16.872 -36.718 -18.676 1.00 67.12 487 LYS A O 1
ATOM 3720 N N . LYS A 1 488 ? 15.166 -35.347 -18.193 1.00 64.75 488 LYS A N 1
ATOM 3721 C CA . LYS A 1 488 ? 15.935 -34.461 -17.314 1.00 64.75 488 LYS A CA 1
ATOM 3722 C C . LYS A 1 488 ? 15.790 -34.930 -15.869 1.00 64.75 488 LYS A C 1
ATOM 3724 O O . LYS A 1 488 ? 14.683 -35.227 -15.426 1.00 64.75 488 LYS A O 1
ATOM 3729 N N . LEU A 1 489 ? 16.899 -34.962 -15.131 1.00 68.00 489 LEU A N 1
ATOM 3730 C CA . LEU A 1 489 ? 16.854 -35.130 -13.681 1.00 68.00 489 LEU A CA 1
ATOM 3731 C C . LEU A 1 489 ? 15.993 -34.004 -13.095 1.00 68.00 489 LEU A C 1
ATOM 3733 O O . LEU A 1 489 ? 16.251 -32.824 -13.353 1.00 68.00 489 LEU A O 1
ATOM 3737 N N . ILE A 1 490 ? 14.950 -34.367 -12.355 1.00 77.69 490 ILE A N 1
ATOM 3738 C CA . ILE A 1 490 ? 14.078 -33.386 -11.711 1.00 77.69 490 ILE A CA 1
ATOM 3739 C C . ILE A 1 490 ? 14.876 -32.540 -10.714 1.00 77.69 490 ILE A C 1
ATOM 3741 O O . ILE A 1 490 ? 15.893 -32.978 -10.170 1.00 77.69 490 ILE A O 1
ATOM 3745 N N . GLY A 1 491 ? 14.440 -31.297 -10.512 1.00 76.31 491 GLY A N 1
ATOM 3746 C CA . GLY A 1 491 ? 15.150 -30.358 -9.650 1.00 76.31 491 GLY A CA 1
ATOM 3747 C C . GLY A 1 491 ? 15.246 -30.867 -8.214 1.00 76.31 491 GLY A C 1
ATOM 3748 O O . GLY A 1 491 ? 14.364 -31.583 -7.747 1.00 76.31 491 GLY A O 1
ATOM 3749 N N . ILE A 1 492 ? 16.293 -30.450 -7.497 1.00 77.75 492 ILE A N 1
ATOM 3750 C CA . ILE A 1 492 ? 16.544 -30.817 -6.091 1.00 77.75 492 ILE A CA 1
ATOM 3751 C C . ILE A 1 492 ? 15.280 -30.656 -5.242 1.00 77.75 492 ILE A C 1
ATOM 3753 O O . ILE A 1 492 ? 14.942 -31.553 -4.480 1.00 77.75 492 ILE A O 1
ATOM 3757 N N . THR A 1 493 ? 14.542 -29.556 -5.410 1.00 71.25 493 THR A N 1
ATOM 3758 C CA . THR A 1 493 ? 13.303 -29.283 -4.668 1.00 71.25 493 THR A CA 1
ATOM 3759 C C . THR A 1 493 ? 12.204 -30.304 -4.955 1.00 71.25 493 THR A C 1
ATOM 3761 O O . THR A 1 493 ? 11.585 -30.803 -4.020 1.00 71.25 493 THR A O 1
ATOM 3764 N N . ASP A 1 494 ? 11.973 -30.645 -6.222 1.00 76.75 494 ASP A N 1
ATOM 3765 C CA . ASP A 1 494 ? 10.928 -31.599 -6.607 1.00 76.75 494 ASP A CA 1
ATOM 3766 C C . ASP A 1 494 ? 11.327 -33.032 -6.237 1.00 76.75 494 ASP A C 1
ATOM 3768 O O . ASP A 1 494 ? 10.502 -33.789 -5.730 1.00 76.75 494 ASP A O 1
ATOM 3772 N N . MET A 1 495 ? 12.615 -33.371 -6.363 1.00 82.50 495 MET A N 1
ATOM 3773 C CA . MET A 1 495 ? 13.178 -34.628 -5.862 1.00 82.50 495 MET A CA 1
ATOM 3774 C C . MET A 1 495 ? 13.042 -34.730 -4.334 1.00 82.50 495 MET A C 1
ATOM 3776 O O . MET A 1 495 ? 12.637 -35.765 -3.812 1.00 82.50 495 MET A O 1
ATOM 3780 N N . THR A 1 496 ? 13.295 -33.634 -3.608 1.00 78.62 496 THR A N 1
ATOM 3781 C CA . THR A 1 496 ? 13.133 -33.562 -2.145 1.00 78.62 496 THR A CA 1
ATOM 3782 C C . THR A 1 496 ? 11.669 -33.708 -1.737 1.00 78.62 496 THR A C 1
ATOM 3784 O O . THR A 1 496 ? 11.380 -34.332 -0.719 1.00 78.62 496 THR A O 1
ATOM 3787 N N . LYS A 1 497 ? 10.729 -33.153 -2.513 1.00 78.44 497 LYS A N 1
ATOM 3788 C CA . LYS A 1 497 ? 9.288 -33.320 -2.270 1.00 78.44 497 LYS A CA 1
ATOM 3789 C C . LYS A 1 497 ? 8.833 -34.761 -2.497 1.00 78.44 497 LYS A C 1
ATOM 3791 O O . LYS A 1 497 ? 8.018 -35.247 -1.722 1.00 78.44 497 LYS A O 1
ATOM 3796 N N . LEU A 1 498 ? 9.362 -35.433 -3.521 1.00 80.19 498 LEU A N 1
ATOM 3797 C CA . LEU A 1 498 ? 8.997 -36.815 -3.848 1.00 80.19 498 LEU A CA 1
ATOM 3798 C C . LEU A 1 498 ? 9.590 -37.839 -2.876 1.00 80.19 498 LEU A C 1
ATOM 3800 O O . LEU A 1 498 ? 8.907 -38.791 -2.518 1.00 80.19 498 LEU A O 1
ATOM 3804 N N . MET A 1 499 ? 10.836 -37.643 -2.442 1.00 81.19 499 MET A N 1
ATOM 3805 C CA . MET A 1 499 ? 11.523 -38.557 -1.518 1.00 81.19 499 MET A CA 1
ATOM 3806 C C . MET A 1 499 ? 11.275 -38.204 -0.045 1.00 81.19 499 MET A C 1
ATOM 3808 O O . MET A 1 499 ? 11.457 -39.025 0.842 1.00 81.19 499 MET A O 1
ATOM 3812 N N . GLY A 1 500 ? 10.865 -36.970 0.244 1.00 78.56 500 GLY A N 1
ATOM 3813 C CA . GLY A 1 500 ? 10.848 -36.435 1.600 1.00 78.56 500 GLY A CA 1
ATOM 3814 C C . GLY A 1 500 ? 12.243 -36.000 2.059 1.00 78.56 500 GLY A C 1
ATOM 3815 O O . GLY A 1 500 ? 13.268 -36.585 1.714 1.00 78.56 500 GLY A O 1
ATOM 3816 N N . LYS A 1 501 ? 12.295 -34.941 2.876 1.00 77.19 501 LYS A N 1
ATOM 3817 C CA . LYS A 1 501 ? 13.550 -34.267 3.255 1.00 77.19 501 LYS A CA 1
ATOM 3818 C C . LYS A 1 501 ? 14.579 -35.200 3.903 1.00 77.19 501 LYS A C 1
ATOM 3820 O O . LYS A 1 501 ? 15.764 -35.062 3.636 1.00 77.19 501 LYS A O 1
ATOM 3825 N N . LYS A 1 502 ? 14.127 -36.140 4.739 1.00 79.31 502 LYS A N 1
ATOM 3826 C CA . LYS A 1 502 ? 15.007 -37.071 5.458 1.00 79.31 502 LYS A CA 1
ATOM 3827 C C . LYS A 1 502 ? 15.669 -38.070 4.506 1.00 79.31 502 LYS A C 1
ATOM 3829 O O . LYS A 1 502 ? 16.888 -38.161 4.483 1.00 79.31 502 LYS A O 1
ATOM 3834 N N . GLU A 1 503 ? 14.871 -38.749 3.689 1.00 79.19 503 GLU A N 1
ATOM 3835 C CA . GLU A 1 503 ? 15.355 -39.756 2.740 1.00 79.19 503 GLU A CA 1
ATOM 3836 C C . GLU A 1 503 ? 16.183 -39.120 1.616 1.00 79.19 503 GLU A C 1
ATOM 3838 O O . GLU A 1 503 ? 17.208 -39.661 1.216 1.00 79.19 503 GLU A O 1
ATOM 3843 N N . PHE A 1 504 ? 15.815 -37.911 1.178 1.00 84.31 504 PHE A N 1
ATOM 3844 C CA . PHE A 1 504 ? 16.611 -37.126 0.237 1.00 84.31 504 PHE A CA 1
ATOM 3845 C C . PHE A 1 504 ? 18.012 -36.813 0.784 1.00 84.31 504 PHE A C 1
ATOM 3847 O O . PHE A 1 504 ? 19.004 -37.008 0.087 1.00 84.31 504 PHE A O 1
ATOM 3854 N N . THR A 1 505 ? 18.113 -36.348 2.035 1.00 77.25 505 THR A N 1
ATOM 3855 C CA . THR A 1 505 ? 19.410 -36.049 2.658 1.00 77.25 505 THR A CA 1
ATOM 3856 C C . THR A 1 505 ? 20.222 -37.314 2.940 1.00 77.25 505 THR A C 1
ATOM 3858 O O . THR A 1 505 ? 21.427 -37.295 2.721 1.00 77.25 505 THR A O 1
ATOM 3861 N N . GLU A 1 506 ? 19.591 -38.409 3.372 1.00 83.88 506 GLU A N 1
ATOM 3862 C CA . GLU A 1 506 ? 20.283 -39.679 3.647 1.00 83.88 506 GLU A CA 1
ATOM 3863 C C . GLU A 1 506 ? 20.809 -40.362 2.375 1.00 83.88 506 GLU A C 1
ATOM 3865 O O . GLU A 1 506 ? 21.902 -40.916 2.398 1.00 83.88 506 GLU A O 1
ATOM 3870 N N . GLN A 1 507 ? 20.054 -40.331 1.271 1.00 81.31 507 GLN A N 1
ATOM 3871 C CA . GLN A 1 507 ? 20.394 -41.085 0.056 1.00 81.31 507 GLN A CA 1
ATOM 3872 C C . GLN A 1 507 ? 21.132 -40.254 -0.996 1.00 81.31 507 GLN A C 1
ATOM 3874 O O . GLN A 1 507 ? 21.969 -40.778 -1.726 1.00 81.31 507 GLN A O 1
ATOM 3879 N N . LEU A 1 508 ? 20.809 -38.963 -1.112 1.00 81.69 508 LEU A N 1
ATOM 3880 C CA . LEU A 1 508 ? 21.337 -38.084 -2.163 1.00 81.69 508 LEU A CA 1
ATOM 3881 C C . LEU A 1 508 ? 22.205 -36.947 -1.609 1.00 81.69 508 LEU A C 1
ATOM 3883 O O . LEU A 1 508 ? 22.744 -36.167 -2.394 1.00 81.69 508 LEU A O 1
ATOM 3887 N N . GLY A 1 509 ? 22.374 -36.873 -0.282 1.00 73.19 509 GLY A N 1
ATOM 3888 C CA . GLY A 1 509 ? 23.235 -35.909 0.410 1.00 73.19 509 GLY A CA 1
ATOM 3889 C C . GLY A 1 509 ? 24.651 -35.863 -0.157 1.00 73.19 509 GLY A C 1
ATOM 3890 O O . GLY A 1 509 ? 25.130 -34.797 -0.537 1.00 73.19 509 GLY A O 1
ATOM 3891 N N . ASP A 1 510 ? 25.267 -37.034 -0.315 1.00 77.38 510 ASP A N 1
ATOM 3892 C CA . ASP A 1 510 ? 26.643 -37.182 -0.810 1.00 77.38 510 ASP A CA 1
ATOM 3893 C C . ASP A 1 510 ? 26.784 -36.886 -2.315 1.00 77.38 510 ASP A C 1
ATOM 3895 O O . ASP A 1 510 ? 27.889 -36.719 -2.828 1.00 77.38 510 ASP A O 1
ATOM 3899 N N . CYS A 1 511 ? 25.662 -36.803 -3.038 1.00 72.75 511 CYS A N 1
ATOM 3900 C CA . CYS A 1 511 ? 25.612 -36.459 -4.460 1.00 72.75 511 CYS A CA 1
ATOM 3901 C C . CYS A 1 511 ? 25.398 -34.952 -4.700 1.00 72.75 511 CYS A C 1
ATOM 3903 O O . CYS A 1 511 ? 25.389 -34.506 -5.850 1.00 72.75 511 CYS A O 1
ATOM 3905 N N . LEU A 1 512 ? 25.201 -34.160 -3.639 1.00 63.78 512 LEU A N 1
ATOM 3906 C CA . LEU A 1 512 ? 25.001 -32.716 -3.715 1.00 63.78 512 LEU A CA 1
ATOM 3907 C C . LEU A 1 512 ? 26.329 -31.994 -3.526 1.00 63.78 512 LEU A C 1
ATOM 3909 O O . LEU A 1 512 ? 26.916 -31.983 -2.449 1.00 63.78 512 LEU A O 1
ATOM 3913 N N . ILE A 1 513 ? 26.755 -31.292 -4.567 1.00 65.19 513 ILE A N 1
ATOM 3914 C CA . ILE A 1 513 ? 27.802 -30.287 -4.447 1.00 65.19 513 ILE A CA 1
ATOM 3915 C C . ILE A 1 513 ? 27.079 -28.960 -4.242 1.00 65.19 513 ILE A C 1
ATOM 3917 O O . ILE A 1 513 ? 26.238 -28.581 -5.058 1.00 65.19 513 ILE A O 1
ATOM 3921 N N . LYS A 1 514 ? 27.381 -28.251 -3.153 1.00 54.62 514 LYS A N 1
ATOM 3922 C CA . LYS A 1 514 ? 27.035 -26.834 -3.018 1.00 54.62 514 LYS A CA 1
ATOM 3923 C C . LYS A 1 514 ? 28.232 -26.046 -3.550 1.00 54.62 514 LYS A C 1
ATOM 3925 O O . LYS A 1 514 ? 29.139 -25.779 -2.764 1.00 54.62 514 LYS A O 1
ATOM 3930 N N . PRO A 1 515 ? 28.302 -25.740 -4.860 1.00 50.75 515 PRO A N 1
ATOM 3931 C CA . PRO A 1 515 ? 29.376 -24.900 -5.358 1.00 50.75 515 PRO A CA 1
ATOM 3932 C C . PRO A 1 515 ? 29.313 -23.567 -4.618 1.00 50.75 515 PRO A C 1
ATOM 3934 O O . PRO A 1 515 ? 28.223 -23.041 -4.358 1.00 50.75 515 PRO A O 1
ATOM 3937 N N . GLU A 1 516 ? 30.474 -23.037 -4.254 1.00 53.38 516 GLU A N 1
ATOM 3938 C CA . GLU A 1 516 ? 30.552 -21.665 -3.778 1.00 53.38 516 GLU A CA 1
ATOM 3939 C C . GLU A 1 516 ? 29.951 -20.763 -4.859 1.00 53.38 516 GLU A C 1
ATOM 3941 O O . GLU A 1 516 ? 30.252 -20.894 -6.049 1.00 53.38 516 GLU A O 1
ATOM 3946 N N . GLY A 1 517 ? 28.996 -19.920 -4.461 1.00 49.22 517 GLY A N 1
ATOM 3947 C CA . GLY A 1 517 ? 28.364 -18.998 -5.393 1.00 49.22 517 GLY A CA 1
ATOM 3948 C C . GLY A 1 517 ? 29.435 -18.099 -5.996 1.00 49.22 517 GLY A C 1
ATOM 3949 O O . GLY A 1 517 ? 30.283 -17.593 -5.265 1.00 49.22 517 GLY A O 1
ATOM 3950 N N . ALA A 1 518 ? 29.404 -17.905 -7.316 1.00 44.50 518 ALA A N 1
ATOM 3951 C CA . ALA A 1 518 ? 30.356 -17.021 -7.972 1.00 44.50 518 ALA A CA 1
ATOM 3952 C C . ALA A 1 518 ? 30.340 -15.636 -7.288 1.00 44.50 518 ALA A C 1
ATOM 3954 O O . ALA A 1 518 ? 29.246 -15.099 -7.048 1.00 44.50 518 ALA A O 1
ATOM 3955 N N . PRO A 1 519 ? 31.513 -15.061 -6.960 1.00 55.44 519 PRO A N 1
ATOM 3956 C CA . PRO A 1 519 ? 31.589 -13.764 -6.306 1.00 55.44 519 PRO A CA 1
ATOM 3957 C C . PRO A 1 519 ? 30.820 -12.739 -7.139 1.00 55.44 519 PRO A C 1
ATOM 3959 O O . PRO A 1 519 ? 31.037 -12.589 -8.340 1.00 55.44 519 PRO A O 1
ATOM 3962 N N . THR A 1 520 ? 29.859 -12.081 -6.500 1.00 50.53 520 THR A N 1
ATOM 3963 C CA . THR A 1 520 ? 28.974 -11.102 -7.131 1.00 50.53 520 THR A CA 1
ATOM 3964 C C . THR A 1 520 ? 29.119 -9.800 -6.368 1.00 50.53 520 THR A C 1
ATOM 3966 O O . THR A 1 520 ? 28.930 -9.778 -5.154 1.00 50.53 520 THR A O 1
ATOM 3969 N N . LEU A 1 521 ? 29.460 -8.725 -7.076 1.00 50.62 521 LEU A N 1
ATOM 3970 C CA . LEU A 1 521 ? 29.539 -7.390 -6.493 1.00 50.62 521 LEU A CA 1
ATOM 3971 C C . LEU A 1 521 ? 28.126 -6.874 -6.216 1.00 50.62 521 LEU A C 1
ATOM 3973 O O . LEU A 1 521 ? 27.265 -6.889 -7.099 1.00 50.62 521 LEU A O 1
ATOM 3977 N N . VAL A 1 522 ? 27.893 -6.450 -4.980 1.00 50.84 522 VAL A N 1
ATOM 3978 C CA . VAL A 1 522 ? 26.604 -5.970 -4.473 1.00 50.84 522 VAL A CA 1
ATOM 3979 C C . VAL A 1 522 ? 26.835 -4.700 -3.649 1.00 50.84 522 VAL A C 1
ATOM 3981 O O . VAL A 1 522 ? 27.946 -4.521 -3.149 1.00 50.84 522 VAL A O 1
ATOM 3984 N N . PRO A 1 523 ? 25.846 -3.794 -3.528 1.00 49.53 523 PRO A N 1
ATOM 3985 C CA . PRO A 1 523 ? 25.972 -2.604 -2.679 1.00 49.53 523 PRO A CA 1
ATOM 3986 C C . PRO A 1 523 ? 26.275 -2.968 -1.214 1.00 49.53 523 PRO A C 1
ATOM 3988 O O . PRO A 1 523 ? 25.825 -4.010 -0.751 1.00 49.53 523 PRO A O 1
ATOM 3991 N N . GLU A 1 524 ? 26.959 -2.098 -0.458 1.00 52.31 524 GLU A N 1
ATOM 3992 C CA . GLU A 1 524 ? 27.303 -2.338 0.965 1.00 52.31 524 GLU A CA 1
ATOM 3993 C C . GLU A 1 524 ? 26.084 -2.526 1.887 1.00 52.31 524 GLU A C 1
ATOM 3995 O O . GLU A 1 524 ? 26.206 -3.069 2.981 1.00 52.31 524 GLU A O 1
ATOM 4000 N N . SER A 1 525 ? 24.900 -2.087 1.454 1.00 52.16 525 SER A N 1
ATOM 4001 C CA . SER A 1 525 ? 23.633 -2.321 2.155 1.00 52.16 525 SER A CA 1
ATOM 4002 C C . SER A 1 525 ? 23.124 -3.761 2.041 1.00 52.16 525 SER A C 1
ATOM 4004 O O . SER A 1 525 ? 22.165 -4.125 2.725 1.00 52.16 525 SER A O 1
ATOM 4006 N N . ASP A 1 526 ? 23.728 -4.582 1.178 1.00 59.47 526 ASP A N 1
ATOM 4007 C CA . ASP A 1 526 ? 23.426 -6.003 1.093 1.00 59.47 526 ASP A CA 1
ATOM 4008 C C . ASP A 1 526 ? 23.905 -6.709 2.377 1.00 59.47 526 ASP A C 1
ATOM 4010 O O . ASP A 1 526 ? 25.069 -6.586 2.753 1.00 59.47 526 ASP A O 1
ATOM 4014 N N . PRO A 1 527 ? 23.036 -7.466 3.073 1.00 49.38 527 PRO A N 1
ATOM 4015 C CA . PRO A 1 527 ? 23.366 -8.063 4.367 1.00 49.38 527 PRO A CA 1
ATOM 4016 C C . PRO A 1 527 ? 24.370 -9.223 4.270 1.00 49.38 527 PRO A C 1
ATOM 4018 O O . PRO A 1 527 ? 24.762 -9.781 5.299 1.00 49.38 527 PRO A O 1
ATOM 4021 N N . ARG A 1 528 ? 24.757 -9.649 3.057 1.00 72.44 528 ARG A N 1
ATOM 4022 C CA . ARG A 1 528 ? 25.752 -10.709 2.867 1.00 72.44 528 ARG A CA 1
ATOM 4023 C C . ARG A 1 528 ? 27.150 -10.195 3.241 1.00 72.44 528 ARG A C 1
ATOM 4025 O O . ARG A 1 528 ? 27.547 -9.131 2.774 1.00 72.44 528 ARG A O 1
ATOM 4032 N N . PRO A 1 529 ? 27.922 -10.951 4.043 1.00 64.44 529 PRO A N 1
ATOM 4033 C CA . PRO A 1 529 ? 29.264 -10.538 4.434 1.00 64.44 529 PRO A CA 1
ATOM 4034 C C . PRO A 1 529 ? 30.179 -10.427 3.209 1.00 64.44 529 PRO A C 1
ATOM 4036 O O . PRO A 1 529 ? 30.134 -11.273 2.313 1.00 64.44 529 PRO A O 1
ATOM 4039 N N . ALA A 1 530 ? 31.018 -9.390 3.189 1.00 63.34 530 ALA A N 1
ATOM 4040 C CA . ALA A 1 530 ? 32.008 -9.185 2.140 1.00 63.34 530 ALA A CA 1
ATOM 4041 C C . ALA A 1 530 ? 33.009 -10.351 2.092 1.00 63.34 530 ALA A C 1
ATOM 4043 O O . ALA A 1 530 ? 33.453 -10.849 3.128 1.00 63.34 530 ALA A O 1
ATOM 4044 N N . LEU A 1 531 ? 33.377 -10.773 0.882 1.00 66.19 531 LEU A N 1
ATOM 4045 C CA . LEU A 1 531 ? 34.408 -11.787 0.675 1.00 66.19 531 LEU A CA 1
ATOM 4046 C C . LEU A 1 531 ? 35.797 -11.151 0.837 1.00 66.19 531 LEU A C 1
ATOM 4048 O O . LEU A 1 531 ? 36.084 -10.125 0.221 1.00 66.19 531 LEU A O 1
ATOM 4052 N N . THR A 1 532 ? 36.671 -11.766 1.634 1.00 55.84 532 THR A N 1
ATOM 4053 C CA . THR A 1 532 ? 38.108 -11.450 1.649 1.00 55.84 532 THR A CA 1
ATOM 4054 C C . THR A 1 532 ? 38.763 -11.997 0.378 1.00 55.84 532 THR A C 1
ATOM 4056 O O . THR A 1 532 ? 38.599 -13.183 0.101 1.00 55.84 532 THR A O 1
ATOM 4059 N N . PRO A 1 533 ? 39.489 -11.180 -0.406 1.00 46.53 533 PRO A N 1
ATOM 4060 C CA . PRO A 1 533 ? 40.165 -11.660 -1.606 1.00 46.53 533 PRO A CA 1
ATOM 4061 C C . PRO A 1 533 ? 41.371 -12.537 -1.246 1.00 46.53 533 PRO A C 1
ATOM 4063 O O . PRO A 1 533 ? 42.216 -12.135 -0.445 1.00 46.53 533 PRO A O 1
ATOM 4066 N N . ASP A 1 534 ? 41.476 -13.704 -1.880 1.00 44.34 534 ASP A N 1
ATOM 4067 C CA . ASP A 1 534 ? 42.660 -14.560 -1.793 1.00 44.34 534 ASP A CA 1
ATOM 4068 C C . ASP A 1 534 ? 43.826 -13.920 -2.564 1.00 44.34 534 ASP A C 1
ATOM 4070 O O . ASP A 1 534 ? 43.718 -13.600 -3.751 1.00 44.34 534 ASP A O 1
ATOM 4074 N N . ASN A 1 535 ? 44.960 -13.707 -1.893 1.00 41.25 535 ASN A N 1
ATOM 4075 C CA . ASN A 1 535 ? 46.190 -13.215 -2.510 1.00 41.25 535 ASN A CA 1
ATOM 4076 C C . ASN A 1 535 ? 47.040 -14.381 -3.055 1.00 41.25 535 ASN A C 1
ATOM 4078 O O . ASN A 1 535 ? 47.021 -15.494 -2.535 1.00 41.25 535 ASN A O 1
ATOM 4082 N N . ALA A 1 536 ? 47.833 -14.115 -4.099 1.00 43.59 536 ALA A N 1
ATOM 4083 C CA . ALA A 1 536 ? 48.640 -15.112 -4.819 1.00 43.59 536 ALA A CA 1
ATOM 4084 C C . ALA A 1 536 ? 49.683 -15.878 -3.964 1.00 43.59 536 ALA A C 1
ATOM 4086 O O . ALA A 1 536 ? 50.280 -16.836 -4.451 1.00 43.59 536 ALA A O 1
ATOM 4087 N N . GLU A 1 537 ? 49.893 -15.502 -2.698 1.00 52.03 537 GLU A N 1
ATOM 4088 C CA . GLU A 1 537 ? 50.773 -16.209 -1.755 1.00 52.03 537 GLU A CA 1
ATOM 4089 C C . GLU A 1 537 ? 50.187 -17.539 -1.251 1.00 52.03 537 GLU A C 1
ATOM 4091 O O . GLU A 1 537 ? 50.939 -18.405 -0.813 1.00 52.03 537 GLU A O 1
ATOM 4096 N N . THR A 1 538 ? 48.873 -17.765 -1.367 1.00 49.34 538 THR A N 1
ATOM 4097 C CA . THR A 1 538 ? 48.239 -19.031 -0.939 1.00 49.34 538 THR A CA 1
ATOM 4098 C C . THR A 1 538 ? 48.393 -20.187 -1.938 1.00 49.34 538 THR A C 1
ATOM 4100 O O . THR A 1 538 ? 48.129 -21.332 -1.574 1.00 49.34 538 THR A O 1
ATOM 4103 N N . TYR A 1 539 ? 48.862 -19.934 -3.169 1.00 42.47 539 TYR A N 1
ATOM 4104 C CA . TYR A 1 539 ? 48.937 -20.951 -4.235 1.00 42.47 539 TYR A CA 1
ATOM 4105 C C . TYR A 1 539 ? 50.336 -21.524 -4.521 1.00 42.47 539 TYR A C 1
ATOM 4107 O O . TYR A 1 539 ? 50.437 -22.520 -5.239 1.00 42.47 539 TYR A O 1
ATOM 4115 N N . PHE A 1 540 ? 51.417 -20.962 -3.967 1.00 39.97 540 PHE A N 1
ATOM 4116 C CA . PHE A 1 540 ? 52.780 -21.434 -4.245 1.00 39.97 540 PHE A CA 1
ATOM 4117 C C . PHE A 1 540 ? 53.503 -21.869 -2.968 1.00 39.97 540 PHE A C 1
ATOM 4119 O O . PHE A 1 540 ? 54.083 -21.057 -2.253 1.00 39.97 540 PHE A O 1
ATOM 4126 N N . VAL A 1 541 ? 53.524 -23.179 -2.709 1.00 47.41 541 VAL A N 1
ATOM 4127 C CA . VAL A 1 541 ? 54.472 -23.776 -1.757 1.00 47.41 541 VAL A CA 1
ATOM 4128 C C . VAL A 1 541 ? 55.825 -23.907 -2.457 1.00 47.41 541 VAL A C 1
ATOM 4130 O O . VAL A 1 541 ? 55.920 -24.523 -3.521 1.00 47.41 541 VAL A O 1
ATOM 4133 N N . ALA A 1 542 ? 56.873 -23.323 -1.875 1.00 46.75 542 ALA A N 1
ATOM 4134 C CA . ALA A 1 542 ? 58.239 -23.487 -2.355 1.00 46.75 542 ALA A CA 1
ATOM 4135 C C . ALA A 1 542 ? 58.665 -24.962 -2.250 1.00 46.75 542 ALA A C 1
ATOM 4137 O O . ALA A 1 542 ? 58.571 -25.570 -1.186 1.00 46.75 542 ALA A O 1
ATOM 4138 N N . ILE A 1 543 ? 59.142 -25.535 -3.356 1.00 42.19 543 ILE A N 1
ATOM 4139 C CA . ILE A 1 543 ? 59.780 -26.855 -3.356 1.00 42.19 543 ILE A CA 1
ATOM 4140 C C . ILE A 1 543 ? 61.199 -26.668 -2.809 1.00 42.19 543 ILE A C 1
ATOM 4142 O O . ILE A 1 543 ? 62.036 -26.051 -3.469 1.00 42.19 543 ILE A O 1
ATOM 4146 N N . GLU A 1 544 ? 61.474 -27.188 -1.613 1.00 44.69 544 GLU A N 1
ATOM 4147 C CA . GLU A 1 544 ? 62.846 -27.316 -1.115 1.00 44.69 544 GLU A CA 1
ATOM 4148 C C . GLU A 1 544 ? 63.593 -28.372 -1.945 1.00 44.69 544 GLU A C 1
ATOM 4150 O O . GLU A 1 544 ? 63.117 -29.493 -2.142 1.00 44.69 544 GLU A O 1
ATOM 4155 N N . ALA A 1 545 ? 64.751 -27.986 -2.485 1.00 41.94 545 ALA A N 1
ATOM 4156 C CA . ALA A 1 545 ? 65.639 -28.876 -3.222 1.00 41.94 545 ALA A CA 1
ATOM 4157 C C . ALA A 1 545 ? 66.401 -29.800 -2.255 1.00 41.94 545 ALA A C 1
ATOM 4159 O O . ALA A 1 545 ? 66.825 -29.355 -1.189 1.00 41.94 545 ALA A O 1
ATOM 4160 N N . ALA A 1 546 ? 66.542 -31.067 -2.660 1.00 44.28 546 ALA A N 1
ATOM 4161 C CA . ALA A 1 546 ? 67.154 -32.172 -1.914 1.00 44.28 546 ALA A CA 1
ATOM 4162 C C . ALA A 1 546 ? 68.612 -31.947 -1.487 1.00 44.28 546 ALA A C 1
ATOM 4164 O O . ALA A 1 546 ? 69.370 -31.310 -2.258 1.00 44.28 546 ALA A O 1
#

pLDDT: mean 74.55, std 22.46, range [21.45, 98.75]